Protein AF-A0A5N5QKG3-F1 (afdb_monomer)

pLDDT: mean 71.23, std 23.17, range [20.7, 98.44]

InterPro domains:
  IPR009163 Ap4A phosphorylase 1/2 [PTHR38420] (11-361)
  IPR019200 ATP adenylyltransferase, C-terminal [PF09830] (208-360)
  IPR036265 HIT-like superfamily [SSF54197] (41-170)
  IPR036514 SGNH hydrolase superfamily [G3DSA:3.40.50.1110] (401-654)
  IPR043171 Ap4A phosphorylase 1/2-like [G3DSA:3.30.428.70] (6-365)
  IPR045759 Ap4A phosphorylase 1/2, N-terminal domain [PF19327] (13-171)

Secondary structure (DSSP, 8-state):
-PPPPHHHHHHHHHHHHHHHHHTTSSEE---EEEEEEETTEEEEEEE-GGGGGSPPPPPP-TT---S--TTSSSPPTTTEEEEEE-TTT--EEEEEE-SEESSTT-EEEEE-GGG---BTTSPPPHHHHHHHHHHHHHHTTSSS-EEEEEEESGGGT---SB-EEEEEESS-TTS-TTS-GGGGS-HHHHHHHTS--S-TTSEEE-SSSB--EEEE----HHHHS-SSPPPHHHHHHHHHHHHHHHHHHHHHHHHHHHHHHHHHTTSS-SS-TT--PPPPEEEEE-SSEEEEEEBS-SB-SSPB--B-TTS-B-TT-TT---BPPB--HHHHHTEEEESSHHHHHHHHHH-HHHHHHTTB-BGGGTS---SEEEEE------TT---------TTSPPPP-SSTTS-----TTTSPPPBTTBTTSSSTT-S-TT-TT---HHHHHHHTS-SS--EEEE---TT--HHHHHHHIIIIITTTTTPPPTTSSTTHHHHT-EEEE---HHHHHTT--HHHHHHHHHHHHHHHHHHT--EEEEEPPP-GGGSHHHHHTTS---TT-TTS-S--TTHHHHHHHHHHHHHHHHHHHHHH-TTSEEEEE-HHHHHHHHHH-GGGGT-S-TT-BTSSSBSSSSPBPHHHHHHHHHHHHHHHHHT-PPPPPPPPP----PPPP-------------------------------------------S-PPPPPPPP-------

Foldseek 3Di:
DDADALLLLVVCQQVLLVVCVVVLQADEFEWDWDWDADPNFTFIETATQPCVPPDDDPQDDLVDDPDPAQQADPHDVSQWSGKHADPPPRWIWTKGADRYDHARRKIKIATYPVVHFDFLQDDQALRNLLSQLSNQQSQVPPPFRKKKKGWHDRFFLDPHGGHMIIMHTQDRPPDDPPDDPLSRAQRVVSVVVPDDDPDLQDWDADLAQFGKIKHWQPADPVSLHDSDDDDPVSSVRNSVSSVVQRVRQVVLLVQLVVLQVVLVVPDDDPDPPDDPPRWTWMWMGHSTMIMIFTWDHQWFPDWQFQADPVRHGPPDPPPDDTDTAGDHVSLVSSYHYHNHVSSSNSCVVVDSSVRVCRTGHGPLRRFALLLEEEEFAFDDDDDPPDPDPPDDDPVRADDDDFQLLQDLPDDLVPFAFQDLVRQASDDPPHDGRQDPRFHFLNSCCQPPLHSGRRRYPYNTDHQGALVRSVVCVPPPCCVGVLDDDPPDPDQVVQQSHEYEYEHDGNCLLQVHDLVVRLVSNLVSVVVSVVSPHAHYEYEADAPLCLFLQVVCLVDDDDDPPPRSDDDSDCSNVVSVVNRVSNVVSLVVSCVVCVSHHGHYHYNHVLLCVCLVCVVVVVFDCNHDDCGQAHVHRGDGHSSSSSSVSVVVSSVVSVPRDDDDDDDDDPDDDDDDDDDDDDDDDDDDDDDDDDDDDDDDDDDDDDDDDDDDDDDDDDPDPDDDDDDDDDDDDDDDD

Organism: NCBI:txid1582974

Structure (mmCIF, N/CA/C/O backbone):
data_AF-A0A5N5QKG3-F1
#
_entry.id   AF-A0A5N5QKG3-F1
#
loop_
_atom_site.group_PDB
_atom_site.id
_atom_site.type_symbol
_atom_site.label_atom_id
_atom_site.label_alt_id
_atom_site.label_comp_id
_atom_site.label_asym_id
_atom_site.label_entity_id
_atom_site.label_seq_id
_atom_site.pdbx_PDB_ins_code
_atom_site.Cartn_x
_atom_site.Cartn_y
_atom_site.Cartn_z
_atom_site.occupancy
_atom_site.B_iso_or_equiv
_atom_site.auth_seq_id
_atom_site.auth_comp_id
_atom_site.auth_asym_id
_atom_site.auth_atom_id
_atom_site.pdbx_PDB_model_num
ATOM 1 N N . MET A 1 1 ? -27.817 2.583 34.697 1.00 56.16 1 MET A N 1
ATOM 2 C CA . MET A 1 1 ? -27.830 1.104 34.834 1.00 56.16 1 MET A CA 1
ATOM 3 C C . MET A 1 1 ? -26.474 0.679 35.396 1.00 56.16 1 MET A C 1
ATOM 5 O O . MET A 1 1 ? -25.661 1.563 35.636 1.00 56.16 1 MET A O 1
ATOM 9 N N . SER A 1 2 ? -26.216 -0.602 35.663 1.00 85.94 2 SER A N 1
ATOM 10 C CA . SER A 1 2 ? -24.843 -1.064 35.924 1.00 85.94 2 SER A CA 1
ATOM 11 C C . SER A 1 2 ? -24.091 -1.203 34.601 1.00 85.94 2 SER A C 1
ATOM 13 O O . SER A 1 2 ? -24.611 -1.851 33.692 1.00 85.94 2 SER A O 1
ATOM 15 N N . PHE A 1 3 ? -22.891 -0.632 34.504 1.00 93.38 3 PHE A N 1
ATOM 16 C CA . PHE A 1 3 ? -22.007 -0.849 33.357 1.00 93.38 3 PHE A CA 1
ATOM 17 C C . PHE A 1 3 ? -21.539 -2.308 33.309 1.00 93.38 3 PHE A C 1
ATOM 19 O O . PHE A 1 3 ? -21.276 -2.915 34.351 1.00 93.38 3 PHE A O 1
ATOM 26 N N . LEU A 1 4 ? -21.452 -2.859 32.102 1.00 95.12 4 LEU A N 1
ATOM 27 C CA . LEU A 1 4 ? -20.914 -4.186 31.830 1.00 95.12 4 LEU A CA 1
ATOM 28 C C . LEU A 1 4 ? -19.385 -4.159 31.816 1.00 95.12 4 LEU A C 1
ATOM 30 O O . LEU A 1 4 ? -18.756 -3.170 31.440 1.00 95.12 4 LEU A O 1
ATOM 34 N N . LYS A 1 5 ? -18.783 -5.299 32.141 1.00 93.38 5 LYS A N 1
ATOM 35 C CA . LYS A 1 5 ? -17.368 -5.582 31.883 1.00 93.38 5 LYS A CA 1
ATOM 36 C C . LYS A 1 5 ? -17.197 -6.112 30.463 1.00 93.38 5 LYS A C 1
ATOM 38 O O . LYS A 1 5 ? -18.077 -6.786 29.928 1.00 93.38 5 LYS A O 1
ATOM 43 N N . HIS A 1 6 ? -16.024 -5.913 29.865 1.00 94.25 6 HIS A N 1
ATOM 44 C CA . HIS A 1 6 ? -15.748 -6.324 28.478 1.00 94.25 6 HIS A CA 1
ATOM 45 C C . HIS A 1 6 ? -16.022 -7.815 28.223 1.00 94.25 6 HIS A C 1
ATOM 47 O O . HIS A 1 6 ? -16.565 -8.165 27.182 1.00 94.25 6 HIS A O 1
ATOM 53 N N . PHE A 1 7 ? -15.745 -8.709 29.181 1.00 91.88 7 PHE A N 1
ATOM 54 C CA . PHE A 1 7 ? -16.050 -10.140 29.024 1.00 91.88 7 PHE A CA 1
ATOM 55 C C . PHE A 1 7 ? -17.559 -10.463 29.075 1.00 91.88 7 PHE A C 1
ATOM 57 O O . PHE A 1 7 ? -17.985 -11.467 28.503 1.00 91.88 7 PHE A O 1
ATOM 64 N N . GLU A 1 8 ? -18.379 -9.632 29.724 1.00 94.12 8 GLU A N 1
ATOM 65 C CA . GLU A 1 8 ? -19.842 -9.785 29.792 1.00 94.12 8 GLU A CA 1
ATOM 66 C C . GLU A 1 8 ? -20.479 -9.350 28.465 1.00 94.12 8 GLU A C 1
ATOM 68 O O . GLU A 1 8 ? -21.409 -9.993 27.975 1.00 94.12 8 GLU A O 1
ATOM 73 N N . VAL A 1 9 ? -19.900 -8.332 27.816 1.00 94.94 9 VAL A N 1
ATOM 74 C CA . VAL A 1 9 ? -20.198 -7.994 26.417 1.00 94.94 9 VAL A CA 1
ATOM 75 C C . VAL A 1 9 ? -19.886 -9.194 25.520 1.00 94.94 9 VAL A C 1
ATOM 77 O O . VAL A 1 9 ? -20.801 -9.733 24.902 1.00 94.94 9 VAL A O 1
ATOM 80 N N . ILE A 1 10 ? -18.638 -9.682 25.508 1.00 93.75 10 ILE A N 1
ATOM 81 C CA . ILE A 1 10 ? -18.230 -10.784 24.618 1.00 93.75 10 ILE A CA 1
ATOM 82 C C . ILE A 1 10 ? -19.063 -12.056 24.836 1.00 93.75 10 ILE A C 1
ATOM 84 O O . ILE A 1 10 ? -19.535 -12.656 23.872 1.00 93.75 10 ILE A O 1
ATOM 88 N N . SER A 1 11 ? -19.289 -12.464 26.086 1.00 92.19 11 SER A N 1
ATOM 89 C CA . SER A 1 11 ? -20.036 -13.698 26.383 1.00 92.19 11 SER A CA 1
ATOM 90 C C . SER A 1 11 ? -21.538 -13.611 26.072 1.00 92.19 11 SER A C 1
ATOM 92 O O . SER A 1 11 ? -22.172 -14.648 25.877 1.00 92.19 11 SER A O 1
ATOM 94 N N . SER A 1 12 ? -22.111 -12.406 25.959 1.00 92.81 12 SER A N 1
ATOM 95 C CA . SER A 1 12 ? -23.523 -12.210 25.597 1.00 92.81 12 SER A CA 1
ATOM 96 C C . SER A 1 12 ? -23.782 -11.980 24.100 1.00 92.81 12 SER A C 1
ATOM 98 O O . SER A 1 12 ? -24.945 -12.034 23.694 1.00 92.81 12 SER A O 1
ATOM 100 N N . LEU A 1 13 ? -22.741 -11.802 23.269 1.00 92.56 13 LEU A N 1
ATOM 101 C CA . LEU A 1 13 ? -22.861 -11.497 21.832 1.00 92.56 13 LEU A CA 1
ATOM 102 C C . LEU A 1 13 ? -23.732 -12.493 21.055 1.00 92.56 13 LEU A C 1
ATOM 104 O O . LEU A 1 13 ? -24.765 -12.100 20.515 1.00 92.56 13 LEU A O 1
ATOM 108 N N . LEU A 1 14 ? -23.342 -13.772 20.994 1.00 91.19 14 LEU A N 1
ATOM 109 C CA . LEU A 1 14 ? -24.074 -14.779 20.213 1.00 91.19 14 LEU A CA 1
ATOM 110 C C . LEU A 1 14 ? -25.490 -15.058 20.760 1.00 91.19 14 LEU A C 1
ATOM 112 O O . LEU A 1 14 ? -26.429 -15.045 19.961 1.00 91.19 14 LEU A O 1
ATOM 116 N N . PRO A 1 15 ? -25.711 -15.221 22.084 1.00 93.31 15 PRO A N 1
ATOM 117 C CA . PRO A 1 15 ? -27.063 -15.357 22.629 1.00 93.31 15 PRO A CA 1
ATOM 118 C C . PRO A 1 15 ? -27.975 -14.162 22.313 1.00 93.31 15 PRO A C 1
ATOM 120 O O . PRO A 1 15 ? -29.141 -14.358 21.966 1.00 93.31 15 PRO A O 1
ATOM 123 N N . LYS A 1 16 ? -27.463 -12.922 22.388 1.00 95.00 16 LYS A N 1
ATOM 124 C CA . LYS A 1 16 ? -28.238 -11.730 22.004 1.00 95.00 16 LYS A CA 1
ATOM 125 C C . LYS A 1 16 ? -28.456 -11.641 20.496 1.00 95.00 16 LYS A C 1
ATOM 127 O O . LYS A 1 16 ? -29.544 -11.251 20.088 1.00 95.00 16 LYS A O 1
ATOM 132 N N . PHE A 1 17 ? -27.482 -12.038 19.679 1.00 94.56 17 PHE A N 1
ATOM 133 C CA . PHE A 1 17 ? -27.609 -12.077 18.222 1.00 94.56 17 PHE A CA 1
ATOM 134 C C . PHE A 1 17 ? -28.737 -13.016 17.777 1.00 94.56 17 PHE A C 1
ATOM 136 O O . PHE A 1 17 ? -29.631 -12.583 17.050 1.00 94.56 17 PHE A O 1
ATOM 143 N N . GLU A 1 18 ? -28.767 -14.258 18.268 1.00 94.25 18 GLU A N 1
ATOM 144 C CA . GLU A 1 18 ? -29.847 -15.199 17.940 1.00 94.25 18 GLU A CA 1
ATOM 145 C C . GLU A 1 18 ? -31.204 -14.738 18.502 1.00 94.25 18 GLU A C 1
ATOM 147 O O . GLU A 1 18 ? -32.229 -14.839 17.819 1.00 94.25 18 GLU A O 1
ATOM 152 N N . LYS A 1 19 ? -31.234 -14.123 19.695 1.00 95.62 19 LYS A N 1
ATOM 153 C CA . LYS A 1 19 ? -32.456 -13.488 20.217 1.00 95.62 19 LYS A CA 1
ATOM 154 C C . LYS A 1 19 ? -32.962 -12.370 19.291 1.00 95.62 19 LYS A C 1
ATOM 156 O O . LYS A 1 19 ? -34.122 -12.388 18.899 1.00 95.62 19 LYS A O 1
ATOM 161 N N . ALA A 1 20 ? -32.107 -11.430 18.896 1.00 94.31 20 ALA A N 1
ATOM 162 C CA . ALA A 1 20 ? -32.484 -10.306 18.037 1.00 94.31 20 ALA A CA 1
ATOM 163 C C . ALA A 1 20 ? -32.897 -10.741 16.620 1.00 94.31 20 ALA A C 1
ATOM 165 O O . ALA A 1 20 ? -33.782 -10.141 16.011 1.00 94.31 20 ALA A O 1
ATOM 166 N N . LYS A 1 21 ? -32.268 -11.800 16.100 1.00 92.88 21 LYS A N 1
ATOM 167 C CA . LYS A 1 21 ? -32.610 -12.454 14.831 1.00 92.88 21 LYS A CA 1
ATOM 168 C C . LYS A 1 21 ? -33.985 -13.128 14.908 1.00 92.88 21 LYS A C 1
ATOM 170 O O . LYS A 1 21 ? -34.814 -12.922 14.027 1.00 92.88 21 LYS A O 1
ATOM 175 N N . SER A 1 22 ? -34.262 -13.870 15.984 1.00 93.44 22 SER A N 1
ATOM 176 C CA . SER A 1 22 ? -35.562 -14.529 16.212 1.00 93.44 22 SER A CA 1
ATOM 177 C C . SER A 1 22 ? -36.714 -13.561 16.508 1.00 93.44 22 SER A C 1
ATOM 179 O O . SER A 1 22 ? -37.845 -13.849 16.122 1.00 93.44 22 SER A O 1
ATOM 181 N N . SER A 1 23 ? -36.454 -12.400 17.120 1.00 93.12 23 SER A N 1
ATOM 182 C CA . SER A 1 23 ? -37.468 -11.350 17.317 1.00 93.12 23 SER A CA 1
ATOM 183 C C . SER A 1 23 ? -37.676 -10.441 16.097 1.00 93.12 23 SER A C 1
ATOM 185 O O . SER A 1 23 ? -38.554 -9.579 16.117 1.00 93.12 23 SER A O 1
ATOM 187 N N . GLY A 1 24 ? -36.884 -10.609 15.031 1.00 89.81 24 GLY A N 1
ATOM 188 C CA . GLY A 1 24 ? -36.923 -9.756 13.838 1.00 89.81 24 GLY A CA 1
ATOM 189 C C . GLY A 1 24 ? -36.355 -8.345 14.048 1.00 89.81 24 GLY A C 1
ATOM 190 O O . GLY A 1 24 ? -36.465 -7.499 13.161 1.00 89.81 24 GLY A O 1
ATOM 191 N N . ALA A 1 25 ? -35.733 -8.074 15.201 1.00 89.50 25 ALA A N 1
ATOM 192 C CA . ALA A 1 25 ? -35.026 -6.822 15.463 1.00 89.50 25 ALA A CA 1
ATOM 193 C C . ALA A 1 25 ? -33.734 -6.700 14.630 1.00 89.50 25 ALA A C 1
ATOM 195 O O . ALA A 1 25 ? -33.358 -5.589 14.242 1.00 89.50 25 ALA A O 1
ATOM 196 N N . LEU A 1 26 ? -33.085 -7.836 14.345 1.00 91.75 26 LEU A N 1
ATOM 197 C CA . LEU A 1 26 ? -31.875 -7.974 13.536 1.00 91.75 26 LEU A CA 1
ATOM 198 C C . LEU A 1 26 ? -32.167 -8.748 12.244 1.00 91.75 26 LEU A C 1
ATOM 200 O O . LEU A 1 26 ? -32.752 -9.828 12.267 1.00 91.75 26 LEU A O 1
ATOM 204 N N . PHE A 1 27 ? -31.682 -8.225 11.120 1.00 89.44 27 PHE A N 1
ATOM 205 C CA . PHE A 1 27 ? -31.712 -8.885 9.819 1.00 89.44 27 PHE A CA 1
ATOM 206 C C . PHE A 1 27 ? -30.345 -9.506 9.532 1.00 89.44 27 PHE A C 1
ATOM 208 O O . PHE A 1 27 ? -29.362 -8.789 9.329 1.00 89.44 27 PHE A O 1
ATOM 215 N N . PHE A 1 28 ? -30.293 -10.838 9.523 1.00 89.19 28 PHE A N 1
ATOM 216 C CA . PHE A 1 28 ? -29.116 -11.598 9.112 1.00 89.19 28 PHE A CA 1
ATOM 217 C C . PHE A 1 28 ? -29.215 -11.973 7.631 1.00 89.19 28 PHE A C 1
ATOM 219 O O . PHE A 1 28 ? -30.257 -12.446 7.174 1.00 89.19 28 PHE A O 1
ATOM 226 N N . PHE A 1 29 ? -28.125 -11.780 6.894 1.00 86.88 29 PHE A N 1
ATOM 227 C CA . PHE A 1 29 ? -28.023 -12.089 5.473 1.00 86.88 29 PHE A CA 1
ATOM 228 C C . PHE A 1 29 ? -26.922 -13.137 5.250 1.00 86.88 29 PHE A C 1
ATOM 230 O O . PHE A 1 29 ? -25.748 -12.762 5.196 1.00 86.88 29 PHE A O 1
ATOM 237 N N . PRO A 1 30 ? -27.277 -14.431 5.109 1.00 83.69 30 PRO A N 1
ATOM 238 C CA . PRO A 1 30 ? -26.317 -15.480 4.786 1.00 83.69 30 PRO A CA 1
ATOM 239 C C . PRO A 1 30 ? -25.530 -15.144 3.516 1.00 83.69 30 PRO A C 1
ATOM 241 O O . PRO A 1 30 ? -26.080 -14.582 2.564 1.00 83.69 30 PRO A O 1
ATOM 244 N N . SER A 1 31 ? -24.248 -15.502 3.500 1.00 86.56 31 SER A N 1
ATOM 245 C CA . SER A 1 31 ? -23.353 -15.262 2.368 1.00 86.56 31 SER A CA 1
ATOM 246 C C . SER A 1 31 ? -22.515 -16.499 2.066 1.00 86.56 31 SER A C 1
ATOM 248 O O . SER A 1 31 ? -22.215 -17.282 2.963 1.00 86.56 31 SER A O 1
ATOM 250 N N . THR A 1 32 ? -22.149 -16.689 0.800 1.00 86.56 32 THR A N 1
ATOM 251 C CA . THR A 1 32 ? -21.240 -17.762 0.380 1.00 86.56 32 THR A CA 1
ATOM 252 C C . THR A 1 32 ? -19.842 -17.190 0.199 1.00 86.56 32 THR A C 1
ATOM 254 O O . THR A 1 32 ? -19.658 -16.267 -0.594 1.00 86.56 32 THR A O 1
ATOM 257 N N . ARG A 1 33 ? -18.860 -17.722 0.928 1.00 85.38 33 ARG A N 1
ATOM 258 C CA . ARG A 1 33 ? -17.465 -17.267 0.871 1.00 85.38 33 ARG A CA 1
ATOM 259 C C . ARG A 1 33 ? -16.699 -17.924 -0.272 1.00 85.38 33 ARG A C 1
ATOM 261 O O . ARG A 1 33 ? -16.956 -19.069 -0.639 1.00 85.38 33 ARG A O 1
ATOM 268 N N . SER A 1 34 ? -15.724 -17.208 -0.818 1.00 87.19 34 SER A N 1
ATOM 269 C CA . SER A 1 34 ? -14.797 -17.722 -1.824 1.00 87.19 34 SER A CA 1
ATOM 270 C C . SER A 1 34 ? -13.437 -17.045 -1.679 1.00 87.19 34 SER A C 1
ATOM 272 O O . SER A 1 34 ? -13.370 -15.837 -1.480 1.00 87.19 34 SER A O 1
ATOM 274 N N . ARG A 1 35 ? -12.356 -17.826 -1.756 1.00 85.88 35 ARG A N 1
ATOM 275 C CA . ARG A 1 35 ? -10.994 -17.364 -1.452 1.00 85.88 35 ARG A CA 1
ATOM 276 C C . ARG A 1 35 ? -10.183 -17.112 -2.732 1.00 85.88 35 ARG A C 1
ATOM 278 O O . ARG A 1 35 ? -10.312 -17.875 -3.689 1.00 85.88 35 ARG A O 1
ATOM 285 N N . VAL A 1 36 ? -9.345 -16.072 -2.750 1.00 84.88 36 VAL A N 1
ATOM 286 C CA . VAL A 1 36 ? -8.372 -15.785 -3.826 1.00 84.88 36 VAL A CA 1
ATOM 287 C C . VAL A 1 36 ? -7.029 -15.371 -3.236 1.00 84.88 36 VAL A C 1
ATOM 289 O O . VAL A 1 36 ? -6.964 -14.509 -2.365 1.00 84.88 36 VAL A O 1
ATOM 292 N N . ILE A 1 37 ? -5.944 -15.960 -3.745 1.00 83.31 37 ILE A N 1
ATOM 293 C CA . ILE A 1 37 ? -4.583 -15.642 -3.305 1.00 83.31 37 ILE A CA 1
ATOM 294 C C . ILE A 1 37 ? -3.944 -14.637 -4.267 1.00 83.31 37 ILE A C 1
ATOM 296 O O . ILE A 1 37 ? -3.659 -14.961 -5.419 1.00 83.31 37 ILE A O 1
ATOM 300 N N . GLU A 1 38 ? -3.645 -13.438 -3.771 1.00 70.62 38 GLU A N 1
ATOM 301 C CA . GLU A 1 38 ? -2.923 -12.388 -4.499 1.00 70.62 38 GLU A CA 1
ATOM 302 C C . GLU A 1 38 ? -1.778 -11.849 -3.638 1.00 70.62 38 GLU A C 1
ATOM 304 O O . GLU A 1 38 ? -1.971 -11.501 -2.477 1.00 70.62 38 GLU A O 1
ATOM 309 N N . ARG A 1 39 ? -0.561 -11.776 -4.197 1.00 68.06 39 ARG A N 1
ATOM 310 C CA . ARG A 1 39 ? 0.660 -11.305 -3.497 1.00 68.06 39 ARG A CA 1
ATOM 311 C C . ARG A 1 39 ? 0.956 -11.998 -2.149 1.00 68.06 39 ARG A C 1
ATOM 313 O O . ARG A 1 39 ? 1.691 -11.452 -1.333 1.00 68.06 39 ARG A O 1
ATOM 320 N N . GLY A 1 40 ? 0.426 -13.204 -1.936 1.00 74.00 40 GLY A N 1
ATOM 321 C CA . GLY A 1 40 ? 0.553 -13.953 -0.680 1.00 74.00 40 GLY A CA 1
ATOM 322 C C . GLY A 1 40 ? -0.525 -13.648 0.369 1.00 74.00 40 GLY A C 1
ATOM 323 O O . GLY A 1 40 ? -0.464 -14.210 1.455 1.00 74.00 40 GLY A O 1
ATOM 324 N N . ILE A 1 41 ? -1.514 -12.803 0.060 1.00 80.88 41 ILE A N 1
ATOM 325 C CA . ILE A 1 41 ? -2.702 -12.574 0.894 1.00 80.88 41 ILE A CA 1
ATOM 326 C C . ILE A 1 41 ? -3.828 -13.487 0.398 1.00 80.88 41 ILE A C 1
ATOM 328 O O . ILE A 1 41 ? -4.109 -13.522 -0.799 1.00 80.88 41 ILE A O 1
ATOM 332 N N . ASN A 1 42 ? -4.479 -14.202 1.316 1.00 87.56 42 ASN A N 1
ATOM 333 C CA . ASN A 1 42 ? -5.605 -15.097 1.039 1.00 87.56 42 ASN A CA 1
ATOM 334 C C . ASN A 1 42 ? -6.944 -14.359 1.228 1.00 87.56 42 ASN A C 1
ATOM 336 O O . ASN A 1 42 ? -7.587 -14.477 2.269 1.00 87.56 42 ASN A O 1
ATOM 340 N N . PHE A 1 43 ? -7.322 -13.534 0.251 1.00 90.75 43 PHE A N 1
ATOM 341 C CA . PHE A 1 43 ? -8.512 -12.684 0.307 1.00 90.75 43 PHE A CA 1
ATOM 342 C C . PHE A 1 43 ? -9.805 -13.503 0.396 1.00 90.75 43 PHE A C 1
ATOM 344 O O . PHE A 1 43 ? -10.011 -14.426 -0.392 1.00 90.75 43 PHE A O 1
ATOM 351 N N . ASP A 1 44 ? -10.695 -13.119 1.311 1.00 91.12 44 ASP A N 1
ATOM 352 C CA . ASP A 1 44 ? -12.044 -13.672 1.454 1.00 91.12 44 ASP A CA 1
ATOM 353 C C . ASP A 1 44 ? -13.053 -12.780 0.718 1.00 91.12 44 ASP A C 1
ATOM 355 O O . ASP A 1 44 ? -13.118 -11.573 0.953 1.00 91.12 44 ASP A O 1
ATOM 359 N N . ILE A 1 45 ? -13.832 -13.361 -0.192 1.00 91.88 45 ILE A N 1
ATOM 360 C CA . ILE A 1 45 ? -14.863 -12.680 -0.980 1.00 91.88 45 ILE A CA 1
ATOM 361 C C . ILE A 1 45 ? -16.205 -13.343 -0.670 1.00 91.88 45 ILE A C 1
ATOM 363 O O . ILE A 1 45 ? -16.505 -14.435 -1.165 1.00 91.88 45 ILE A O 1
ATOM 367 N N . ALA A 1 46 ? -17.017 -12.661 0.134 1.00 91.00 46 ALA A N 1
ATOM 368 C CA . ALA A 1 46 ? -18.364 -13.077 0.493 1.00 91.00 46 ALA A CA 1
ATOM 369 C C . ALA A 1 46 ? -19.381 -12.605 -0.560 1.00 91.00 46 ALA A C 1
ATOM 371 O O . ALA A 1 46 ? -19.542 -11.404 -0.783 1.00 91.00 46 ALA A O 1
ATOM 372 N N . THR A 1 47 ? -20.115 -13.532 -1.178 1.00 89.75 47 THR A N 1
ATOM 373 C CA . THR A 1 47 ? -21.260 -13.228 -2.050 1.00 89.75 47 THR A CA 1
ATOM 374 C C . THR A 1 47 ? -22.542 -13.158 -1.211 1.00 89.75 47 THR A C 1
ATOM 376 O O . THR A 1 47 ? -22.958 -14.158 -0.629 1.00 89.75 47 THR A O 1
ATOM 379 N N . CYS A 1 48 ? -23.208 -11.999 -1.164 1.00 87.94 48 CYS A N 1
ATOM 380 C CA . CYS A 1 48 ? -24.434 -11.771 -0.384 1.00 87.94 48 CYS A CA 1
ATOM 381 C C . CYS A 1 48 ? -25.544 -11.100 -1.229 1.00 87.94 48 CYS A C 1
ATOM 383 O O . CYS A 1 48 ? -25.742 -9.885 -1.147 1.00 87.94 48 CYS A O 1
ATOM 385 N N . PRO A 1 49 ? -26.318 -11.857 -2.037 1.00 83.12 49 PRO A N 1
ATOM 386 C CA . PRO A 1 49 ? -27.330 -11.283 -2.934 1.00 83.12 49 PRO A CA 1
ATOM 387 C C . PRO A 1 49 ? -28.459 -10.539 -2.212 1.00 83.12 49 PRO A C 1
ATOM 389 O O . PRO A 1 49 ? -29.011 -9.563 -2.717 1.00 83.12 49 PRO A O 1
ATOM 392 N N . ALA A 1 50 ? -28.797 -10.969 -0.994 1.00 78.38 50 ALA A N 1
ATOM 393 C CA . ALA A 1 50 ? -29.883 -10.378 -0.221 1.00 78.38 50 ALA A CA 1
ATOM 394 C C . ALA A 1 50 ? -29.625 -8.910 0.178 1.00 78.38 50 ALA A C 1
ATOM 396 O O . ALA A 1 50 ? -30.587 -8.172 0.402 1.00 78.38 50 ALA A O 1
ATOM 397 N N . ILE A 1 51 ? -28.363 -8.455 0.199 1.00 75.44 51 ILE A N 1
ATOM 398 C CA . ILE A 1 51 ? -28.024 -7.073 0.566 1.00 75.44 51 ILE A CA 1
ATOM 399 C C . ILE A 1 51 ? -28.468 -6.042 -0.483 1.00 75.44 51 ILE A C 1
ATOM 401 O O . ILE A 1 51 ? -28.646 -4.875 -0.141 1.00 75.44 51 ILE A O 1
ATOM 405 N N . GLN A 1 52 ? -28.744 -6.459 -1.726 1.00 69.69 52 GLN A N 1
ATOM 406 C CA . GLN A 1 52 ? -29.330 -5.590 -2.760 1.00 69.69 52 GLN A CA 1
ATOM 407 C C . GLN A 1 52 ? -30.713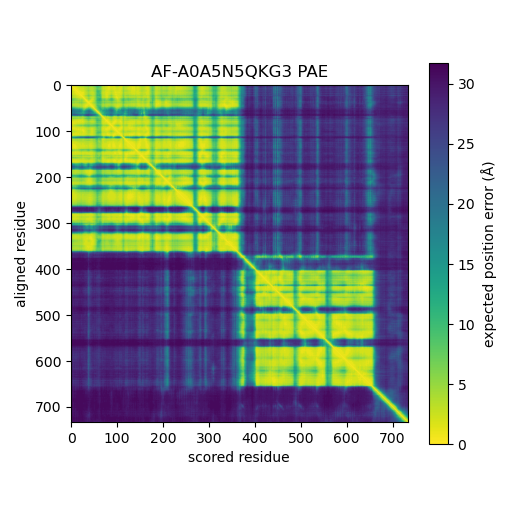 -5.039 -2.365 1.00 69.69 52 GLN A C 1
ATOM 409 O O . GLN A 1 52 ? -31.144 -4.017 -2.890 1.00 69.69 52 GLN A O 1
ATOM 414 N N . LYS A 1 53 ? -31.407 -5.690 -1.419 1.00 63.88 53 LYS A N 1
ATOM 415 C CA . LYS A 1 53 ? -32.703 -5.243 -0.881 1.00 63.88 53 LYS A CA 1
ATOM 416 C C . LYS A 1 53 ? -32.571 -4.190 0.229 1.00 63.88 53 LYS A C 1
ATOM 418 O O . LYS A 1 53 ? -33.586 -3.706 0.730 1.00 63.88 53 LYS A O 1
ATOM 423 N N . LYS A 1 54 ? -31.349 -3.843 0.650 1.00 63.88 54 LYS A N 1
ATOM 424 C CA . LYS A 1 54 ? -31.098 -2.782 1.635 1.00 63.88 54 LYS A CA 1
ATOM 425 C C . LYS A 1 54 ? -31.363 -1.410 0.991 1.00 63.88 54 LYS A C 1
ATOM 427 O O . LYS A 1 54 ? -30.938 -1.200 -0.144 1.00 63.88 54 LYS A O 1
ATOM 432 N N . PRO A 1 55 ? -32.002 -0.451 1.689 1.00 58.78 55 PRO A N 1
ATOM 433 C CA . PRO A 1 55 ? -32.142 0.908 1.177 1.00 58.78 55 PRO A CA 1
ATOM 434 C C . PRO A 1 55 ? -30.773 1.519 0.866 1.00 58.78 55 PRO A C 1
ATOM 436 O O . PRO A 1 55 ? -29.912 1.586 1.747 1.00 58.78 55 PRO A O 1
ATOM 439 N N . ILE A 1 56 ? -30.584 1.982 -0.371 1.00 57.44 56 ILE A N 1
ATOM 440 C CA . ILE A 1 56 ? -29.408 2.767 -0.749 1.00 57.44 56 ILE A CA 1
ATOM 441 C C . ILE A 1 56 ? -29.535 4.124 -0.055 1.00 57.44 56 ILE A C 1
ATOM 443 O O . ILE A 1 56 ? -30.513 4.846 -0.253 1.00 57.44 56 ILE A O 1
ATOM 447 N N . LEU A 1 57 ? -28.562 4.448 0.791 1.00 54.62 57 LEU A N 1
ATOM 448 C CA . LEU A 1 57 ? -28.442 5.758 1.417 1.00 54.62 57 LEU A CA 1
ATOM 449 C C . LEU A 1 57 ? -27.352 6.552 0.684 1.00 54.62 57 LEU A C 1
ATOM 451 O O . LEU A 1 57 ? -26.346 5.949 0.307 1.00 54.62 57 LEU A O 1
ATOM 455 N N . PRO A 1 58 ? -27.525 7.870 0.474 1.00 48.91 58 PRO A N 1
ATOM 456 C CA . PRO A 1 58 ? -26.419 8.720 0.047 1.00 48.91 58 PRO A CA 1
ATOM 457 C C . PRO A 1 58 ? -25.317 8.729 1.118 1.00 48.91 58 PRO A C 1
ATOM 459 O O . PRO A 1 58 ? -25.572 8.385 2.277 1.00 48.91 58 PRO A O 1
ATOM 462 N N . ALA A 1 59 ? -24.108 9.147 0.731 1.00 54.66 59 ALA A N 1
ATOM 463 C CA . ALA A 1 59 ? -23.024 9.385 1.681 1.00 54.66 59 ALA A CA 1
ATOM 464 C C . ALA A 1 59 ? -23.509 10.326 2.807 1.00 54.66 59 ALA A C 1
ATOM 466 O O . ALA A 1 59 ? -24.234 11.285 2.520 1.00 54.66 59 ALA A O 1
ATOM 467 N N . PRO A 1 60 ? -23.185 10.042 4.081 1.00 57.47 60 PRO A N 1
ATOM 468 C CA . PRO A 1 60 ? -23.728 10.801 5.200 1.00 57.47 60 PRO A CA 1
ATOM 469 C C . PRO A 1 60 ? -23.192 12.240 5.218 1.00 57.47 60 PRO A C 1
ATOM 471 O O . PRO A 1 60 ? -21.986 12.459 5.145 1.00 57.47 60 PRO A O 1
ATOM 474 N N . ASP A 1 61 ? -24.085 13.221 5.374 1.00 59.56 61 ASP A N 1
ATOM 475 C CA . ASP A 1 61 ? -23.698 14.600 5.685 1.00 59.56 61 ASP A CA 1
ATOM 476 C C . ASP A 1 61 ? -23.200 14.649 7.139 1.00 59.56 61 ASP A C 1
ATOM 478 O O . ASP A 1 61 ? -23.980 14.566 8.084 1.00 59.56 61 ASP A O 1
ATOM 482 N N . PHE A 1 62 ? -21.887 14.767 7.342 1.00 60.47 62 PHE A N 1
ATOM 483 C CA . PHE A 1 62 ? -21.293 14.813 8.685 1.00 60.47 62 PHE A CA 1
ATOM 484 C C . PHE A 1 62 ? -21.625 16.103 9.462 1.00 60.47 62 PHE A C 1
ATOM 486 O O . PHE A 1 62 ? -21.274 16.200 10.638 1.00 60.47 62 PHE A O 1
ATOM 493 N N . ALA A 1 63 ? -22.301 17.076 8.839 1.00 55.72 63 ALA A N 1
ATOM 494 C CA . ALA A 1 63 ? -22.815 18.281 9.485 1.00 55.72 63 ALA A CA 1
ATOM 495 C C . ALA A 1 63 ? -24.321 18.214 9.818 1.00 55.72 63 ALA A C 1
ATOM 497 O O . ALA A 1 63 ? -24.824 19.140 10.462 1.00 55.72 63 ALA A O 1
ATOM 498 N N . LYS A 1 64 ? -25.056 17.162 9.410 1.00 54.44 64 LYS A N 1
ATOM 499 C CA . LYS A 1 64 ? -26.511 17.049 9.628 1.00 54.44 64 LYS A CA 1
ATOM 500 C C . LYS A 1 64 ? -26.996 15.643 9.964 1.00 54.44 64 LYS A C 1
ATOM 502 O O . LYS A 1 64 ? -26.563 14.638 9.413 1.00 54.44 64 LYS A O 1
ATOM 507 N N . VAL A 1 65 ? -28.013 15.595 10.817 1.00 53.31 65 VAL A N 1
ATOM 508 C CA . VAL A 1 65 ? -28.710 14.370 11.221 1.00 53.31 65 VAL A CA 1
ATOM 509 C C . VAL A 1 65 ? -30.152 14.440 10.702 1.00 53.31 65 VAL A C 1
ATOM 511 O O . VAL A 1 65 ? -31.094 14.697 11.442 1.00 53.31 65 VAL A O 1
ATOM 514 N N . ASP A 1 66 ? -30.324 14.235 9.390 1.00 51.00 66 ASP A N 1
ATOM 515 C CA . ASP A 1 66 ? -31.627 14.326 8.691 1.00 51.00 66 ASP A CA 1
ATOM 516 C C . ASP A 1 66 ? -32.576 13.133 8.973 1.00 51.00 66 ASP A C 1
ATOM 518 O O . ASP A 1 66 ? -33.677 13.041 8.425 1.00 51.00 66 ASP A O 1
ATOM 522 N N . LYS A 1 67 ? -32.153 12.175 9.806 1.00 62.88 67 LYS A N 1
ATOM 523 C CA . LYS A 1 67 ? -32.906 10.975 10.209 1.00 62.88 67 LYS A CA 1
ATOM 524 C C . LYS A 1 67 ? -32.725 10.731 11.708 1.00 62.88 67 LYS A C 1
ATOM 526 O O . LYS A 1 67 ? -31.707 11.160 12.238 1.00 62.88 67 LYS A O 1
ATOM 531 N N . PRO A 1 68 ? -33.639 10.009 12.388 1.00 72.31 68 PRO A N 1
ATOM 532 C CA . PRO A 1 68 ? -33.413 9.597 13.769 1.00 72.31 68 PRO A CA 1
ATOM 533 C C . PRO A 1 68 ? -32.090 8.834 13.865 1.00 72.31 68 PRO A C 1
ATOM 535 O O . PRO A 1 68 ? -31.919 7.812 13.196 1.00 72.31 68 PRO A O 1
ATOM 538 N N . ASP A 1 69 ? -31.161 9.364 14.653 1.00 81.38 69 ASP A N 1
ATOM 539 C CA . ASP A 1 69 ? -29.837 8.785 14.841 1.00 81.38 69 ASP A CA 1
ATOM 540 C C . ASP A 1 69 ? -29.971 7.402 15.506 1.00 81.38 69 ASP A C 1
ATOM 542 O O . ASP A 1 69 ? -30.480 7.325 16.629 1.00 81.38 69 ASP A O 1
ATOM 546 N N . PRO A 1 70 ? -29.550 6.300 14.854 1.00 84.38 70 PRO A N 1
ATOM 547 C CA . PRO A 1 70 ? -29.680 4.959 15.423 1.00 84.38 70 PRO A CA 1
ATOM 548 C C . PRO A 1 70 ? -28.804 4.739 16.667 1.00 84.38 70 PRO A C 1
ATOM 550 O O . PRO A 1 70 ? -28.995 3.742 17.363 1.00 84.38 70 PRO A O 1
ATOM 553 N N . PHE A 1 71 ? -27.870 5.653 16.946 1.00 87.25 71 PHE A N 1
ATOM 554 C CA . PHE A 1 71 ? -26.993 5.661 18.115 1.00 87.25 71 PHE A CA 1
ATOM 555 C C . PHE A 1 71 ? -27.487 6.600 19.232 1.00 87.25 71 PHE A C 1
ATOM 557 O O . PHE A 1 71 ? -26.847 6.722 20.279 1.00 87.25 71 PHE A O 1
ATOM 564 N N . MET A 1 72 ? -28.663 7.216 19.078 1.00 85.31 72 MET A N 1
ATOM 565 C CA . MET A 1 72 ? -29.328 7.951 20.157 1.00 85.31 72 MET A CA 1
ATOM 566 C C . MET A 1 72 ? -30.408 7.093 20.842 1.00 85.31 72 MET A C 1
ATOM 568 O O . MET A 1 72 ? -31.151 6.378 20.167 1.00 85.31 72 MET A O 1
ATOM 572 N N . PRO A 1 73 ? -30.532 7.153 22.182 1.00 82.75 73 PRO A N 1
ATOM 573 C CA . PRO A 1 73 ? -31.582 6.440 22.901 1.00 82.75 73 PRO A CA 1
ATOM 574 C C . PRO A 1 73 ? -32.973 7.057 22.631 1.00 82.75 73 PRO A C 1
ATOM 576 O O . PRO A 1 73 ? -33.069 8.261 22.382 1.00 82.75 73 PRO A O 1
ATOM 579 N N . PRO A 1 74 ? -34.071 6.281 22.747 1.00 87.94 74 PRO A N 1
ATOM 580 C CA . PRO A 1 74 ? -34.127 4.897 23.221 1.00 87.94 74 PRO A CA 1
ATOM 581 C C . PRO A 1 74 ? -33.699 3.867 22.163 1.00 87.94 74 PRO A C 1
ATOM 583 O O . PRO A 1 74 ? -34.221 3.836 21.050 1.00 87.94 74 PRO A O 1
ATOM 586 N N . TYR A 1 75 ? -32.788 2.970 22.546 1.00 90.31 75 TYR A N 1
ATOM 587 C CA . TYR A 1 75 ? -32.327 1.876 21.690 1.00 90.31 75 TYR A CA 1
ATOM 588 C C . TYR A 1 75 ? -33.391 0.785 21.516 1.00 90.31 75 TYR A C 1
ATOM 590 O O . TYR A 1 75 ? -34.222 0.553 22.396 1.00 90.31 75 TYR A O 1
ATOM 598 N N . VAL A 1 76 ? -33.316 0.047 20.405 1.00 90.94 76 VAL A N 1
ATOM 599 C CA . VAL A 1 76 ? -34.103 -1.182 20.212 1.00 90.94 76 VAL A CA 1
ATOM 600 C C . VAL A 1 76 ? -33.641 -2.225 21.246 1.00 90.94 76 VAL A C 1
ATOM 602 O O . VAL A 1 76 ? -32.477 -2.628 21.182 1.00 90.94 76 VAL A O 1
ATOM 605 N N . PRO A 1 77 ? -34.503 -2.703 22.170 1.00 92.56 77 PRO A N 1
ATOM 606 C CA . PRO A 1 77 ? -34.059 -3.483 23.332 1.00 92.56 77 PRO A CA 1
ATOM 607 C C . PRO A 1 77 ? -33.282 -4.764 23.010 1.00 92.56 77 PRO A C 1
ATOM 609 O O . PRO A 1 77 ? -32.371 -5.122 23.750 1.00 92.56 77 PRO A O 1
ATOM 612 N N . ASP A 1 78 ? -33.608 -5.439 21.905 1.00 93.69 78 ASP A N 1
ATOM 613 C CA . ASP A 1 78 ? -32.911 -6.662 21.485 1.00 93.69 78 ASP A CA 1
ATOM 614 C C . ASP A 1 78 ? -31.595 -6.399 20.739 1.00 93.69 78 ASP A C 1
ATOM 616 O O . ASP A 1 78 ? -30.735 -7.274 20.712 1.00 93.69 78 ASP A O 1
ATOM 620 N N . LEU A 1 79 ? -31.401 -5.203 20.168 1.00 94.62 79 LEU A N 1
ATOM 621 C CA . LEU A 1 79 ? -30.113 -4.809 19.582 1.00 94.62 79 LEU A CA 1
ATOM 622 C C . LEU A 1 79 ? -29.144 -4.266 20.641 1.00 94.62 79 LEU A C 1
ATOM 624 O O . LEU A 1 79 ? -27.938 -4.265 20.418 1.00 94.62 79 LEU A O 1
ATOM 628 N N . TYR A 1 80 ? -29.652 -3.810 21.785 1.00 95.75 80 TYR A N 1
ATOM 629 C CA . TYR A 1 80 ? -28.855 -3.223 22.855 1.00 95.75 80 TYR A CA 1
ATOM 630 C C . TYR A 1 80 ? -28.181 -4.297 23.729 1.00 95.75 80 TYR A C 1
ATOM 632 O O . TYR A 1 80 ? -28.826 -5.109 24.409 1.00 95.75 80 TYR A O 1
ATOM 640 N N . ILE A 1 81 ? -26.845 -4.314 23.724 1.00 96.00 81 ILE A N 1
ATOM 641 C CA . ILE A 1 81 ? -26.058 -5.238 24.545 1.00 96.00 81 ILE A CA 1
ATOM 642 C C . ILE A 1 81 ? -25.904 -4.690 25.963 1.00 96.00 81 ILE A C 1
ATOM 644 O O . ILE A 1 81 ? -26.180 -5.422 26.916 1.00 96.00 81 ILE A O 1
ATOM 648 N N . GLY A 1 82 ? -25.546 -3.419 26.099 1.00 95.06 82 GLY A N 1
ATOM 649 C CA . GLY A 1 82 ? -25.340 -2.747 27.377 1.00 95.06 82 GLY A CA 1
ATOM 650 C C . GLY A 1 82 ? -24.364 -1.585 27.238 1.00 95.06 82 GLY A C 1
ATOM 651 O O . GLY A 1 82 ? -23.774 -1.397 26.172 1.00 95.06 82 GLY A O 1
ATOM 652 N N . ASP A 1 83 ? -24.170 -0.860 28.333 1.00 95.56 83 ASP A N 1
ATOM 653 C CA . ASP A 1 83 ? -23.185 0.215 28.423 1.00 95.56 83 ASP A CA 1
ATOM 654 C C . ASP A 1 83 ? -21.883 -0.308 29.047 1.00 95.56 83 ASP A C 1
ATOM 656 O O . ASP A 1 83 ? -21.928 -1.093 29.996 1.00 95.56 83 ASP A O 1
ATOM 660 N N . ILE A 1 84 ? -20.731 0.159 28.572 1.00 95.44 84 ILE A N 1
ATOM 661 C CA . ILE A 1 84 ? -19.424 0.016 29.234 1.00 95.44 84 ILE A CA 1
ATOM 662 C C . ILE A 1 84 ? -18.897 1.401 29.628 1.00 95.44 84 ILE A C 1
ATOM 664 O O . ILE A 1 84 ? -19.346 2.418 29.095 1.00 95.44 84 ILE A O 1
ATOM 668 N N . LYS A 1 85 ? -17.951 1.446 30.569 1.00 93.56 85 LYS A N 1
ATOM 669 C CA . LYS A 1 85 ? -17.371 2.692 31.077 1.00 93.56 85 LYS A CA 1
ATOM 670 C C . LYS A 1 85 ? -15.852 2.600 31.166 1.00 93.56 85 LYS A C 1
ATOM 672 O O . LYS A 1 85 ? -15.323 1.580 31.602 1.00 93.56 85 LYS A O 1
ATOM 677 N N . ASP A 1 86 ? -15.178 3.673 30.775 1.00 91.62 86 ASP A N 1
ATOM 678 C CA . ASP A 1 86 ? -13.752 3.867 30.986 1.00 91.62 86 ASP A CA 1
ATOM 679 C C . ASP A 1 86 ? -13.467 4.166 32.464 1.00 91.62 86 ASP A C 1
ATOM 681 O O . ASP A 1 86 ? -14.084 5.047 33.067 1.00 91.62 86 ASP A O 1
ATOM 685 N N . GLU A 1 87 ? -12.548 3.405 33.056 1.00 87.81 87 GLU A N 1
ATOM 686 C CA . GLU A 1 87 ? -12.178 3.527 34.468 1.00 87.81 87 GLU A CA 1
ATOM 687 C C . GLU A 1 87 ? -11.211 4.698 34.735 1.00 87.81 87 GLU A C 1
ATOM 689 O O . GLU A 1 87 ? -11.117 5.130 35.883 1.00 87.81 87 GLU A O 1
ATOM 694 N N . LEU A 1 88 ? -10.526 5.225 33.708 1.00 87.50 88 LEU A N 1
ATOM 695 C CA . LEU A 1 88 ? -9.617 6.375 33.814 1.00 87.50 88 LEU A CA 1
ATOM 696 C C . LEU A 1 88 ? -10.355 7.694 33.556 1.00 87.50 88 LEU A C 1
ATOM 698 O O . LEU A 1 88 ? -10.450 8.540 34.443 1.00 87.50 88 LEU A O 1
ATOM 702 N N . ASP A 1 89 ? -10.898 7.853 32.346 1.00 86.19 89 ASP A N 1
ATOM 703 C CA . ASP A 1 89 ? -11.480 9.124 31.883 1.00 86.19 89 ASP A CA 1
ATOM 704 C C . ASP A 1 89 ? -12.966 9.272 32.256 1.00 86.19 89 ASP A C 1
ATOM 706 O O . ASP A 1 89 ? -13.539 10.361 32.188 1.00 86.19 89 ASP A O 1
ATOM 710 N N . GLY A 1 90 ? -13.616 8.178 32.666 1.00 89.12 90 GLY A N 1
ATOM 711 C CA . GLY A 1 90 ? -15.036 8.158 33.008 1.00 89.12 90 GLY A CA 1
ATOM 712 C C . GLY A 1 90 ? -15.987 8.170 31.806 1.00 89.12 90 GLY A C 1
ATOM 713 O O . GLY A 1 90 ? -17.200 8.260 32.020 1.00 89.12 90 GLY A O 1
ATOM 714 N N . ASP A 1 91 ? -15.455 8.067 30.585 1.00 90.88 91 ASP A N 1
ATOM 715 C CA . ASP A 1 91 ? -16.196 8.009 29.323 1.00 90.88 91 ASP A CA 1
ATOM 716 C C . ASP A 1 91 ? -17.109 6.783 29.255 1.00 90.88 91 ASP A C 1
ATOM 718 O O . ASP A 1 91 ? -16.762 5.693 29.701 1.00 90.88 91 ASP A O 1
ATOM 722 N N . GLU A 1 92 ? -18.303 6.955 28.695 1.00 93.12 92 GLU A N 1
ATOM 723 C CA . GLU A 1 92 ? -19.343 5.926 28.676 1.00 93.12 92 GLU A CA 1
ATOM 724 C C . GLU A 1 92 ? -19.696 5.579 27.228 1.00 93.12 92 GLU A C 1
ATOM 726 O O . GLU A 1 92 ? -19.779 6.462 26.370 1.00 93.12 92 GLU A O 1
ATOM 731 N N . TYR A 1 93 ? -19.909 4.293 26.953 1.00 94.50 93 TYR A N 1
ATOM 732 C CA . TYR A 1 93 ? -20.099 3.759 25.606 1.00 94.50 93 TYR A CA 1
ATOM 733 C C . TYR A 1 93 ? -21.254 2.767 25.568 1.00 94.50 93 TYR A C 1
ATOM 735 O O . TYR A 1 93 ? -21.310 1.869 26.403 1.00 94.50 93 TYR A O 1
ATOM 743 N N . ALA A 1 94 ? -22.121 2.867 24.562 1.00 95.00 94 ALA A N 1
ATOM 744 C CA . ALA A 1 94 ? -23.160 1.875 24.312 1.00 95.00 94 ALA A CA 1
ATOM 745 C C . ALA A 1 94 ? -22.686 0.848 23.280 1.00 95.00 94 ALA A C 1
ATOM 747 O O . ALA A 1 94 ? -22.062 1.182 22.266 1.00 95.00 94 ALA A O 1
ATOM 748 N N . ILE A 1 95 ? -23.015 -0.417 23.544 1.00 97.38 95 ILE A N 1
ATOM 749 C CA . ILE A 1 95 ? -22.734 -1.546 22.661 1.00 97.38 95 ILE A CA 1
ATOM 750 C C . ILE A 1 95 ? -24.032 -2.009 21.991 1.00 97.38 95 ILE A C 1
ATOM 752 O O . ILE A 1 95 ? -24.986 -2.411 22.666 1.00 97.38 95 ILE A O 1
ATOM 756 N N . LEU A 1 96 ? -24.054 -1.995 20.656 1.00 96.75 96 LEU A N 1
ATOM 757 C CA . LEU A 1 96 ? -25.214 -2.344 19.831 1.00 96.75 96 LEU A CA 1
ATOM 758 C C . LEU A 1 96 ? -24.872 -3.453 18.827 1.00 96.75 96 LEU A C 1
ATOM 760 O O . LEU A 1 96 ? -23.833 -3.411 18.177 1.00 96.75 96 LEU A O 1
ATOM 764 N N . LEU A 1 97 ? -25.766 -4.420 18.630 1.00 96.94 97 LEU A N 1
ATOM 765 C CA . LEU A 1 97 ? -25.682 -5.365 17.514 1.00 96.94 97 LEU A CA 1
ATOM 766 C C . LEU A 1 97 ? -25.939 -4.654 16.179 1.00 96.94 97 LEU A C 1
ATOM 768 O O . LEU A 1 97 ? -26.834 -3.810 16.073 1.00 96.94 97 LEU A O 1
ATOM 772 N N . ASN A 1 98 ? -25.219 -5.045 15.124 1.00 95.25 98 ASN A N 1
ATOM 773 C CA . ASN A 1 98 ? -25.508 -4.544 13.785 1.00 95.25 98 ASN A CA 1
ATOM 774 C C . ASN A 1 98 ? -26.871 -5.068 13.301 1.00 95.25 98 ASN A C 1
ATOM 776 O O . ASN A 1 98 ? -27.035 -6.252 13.010 1.00 95.25 98 ASN A O 1
ATOM 780 N N . LYS A 1 99 ? -27.831 -4.152 13.132 1.00 91.88 99 LYS A N 1
ATOM 781 C CA . LYS A 1 99 ? -29.185 -4.434 12.634 1.00 91.88 99 LYS A CA 1
ATOM 782 C C . LYS A 1 99 ? -29.226 -5.128 11.265 1.00 91.88 99 LYS A C 1
ATOM 784 O O . LYS A 1 99 ? -30.192 -5.829 10.981 1.00 91.88 99 LYS A O 1
ATOM 789 N N . PHE A 1 100 ? -28.228 -4.911 10.410 1.00 90.31 100 PHE A N 1
ATOM 790 C CA . PHE A 1 100 ? -28.155 -5.459 9.053 1.00 90.31 100 PHE A CA 1
ATOM 791 C C . PHE A 1 100 ? -26.842 -6.223 8.886 1.00 90.31 100 PHE A C 1
ATOM 793 O O . PHE A 1 100 ? -25.887 -5.704 8.298 1.00 90.31 100 PHE A O 1
ATOM 800 N N . SER A 1 101 ? -26.774 -7.429 9.451 1.00 89.31 101 SER A N 1
ATOM 801 C CA . SER A 1 101 ? -25.520 -8.171 9.542 1.00 89.31 101 SER A CA 1
ATOM 802 C C . SER A 1 101 ? -25.350 -9.236 8.463 1.00 89.31 101 SER A C 1
ATOM 804 O O . SER A 1 101 ? -26.264 -10.007 8.180 1.00 89.31 101 SER A O 1
ATOM 806 N N . VAL A 1 102 ? -24.139 -9.304 7.910 1.00 88.69 102 VAL A N 1
ATOM 807 C CA . VAL A 1 102 ? -23.665 -10.390 7.033 1.00 88.69 102 VAL A CA 1
ATOM 808 C C . VAL A 1 102 ? -22.807 -11.398 7.813 1.00 88.69 102 VAL A C 1
ATOM 810 O O . VAL A 1 102 ? -22.740 -12.561 7.439 1.00 88.69 102 VAL A O 1
ATOM 813 N N . ILE A 1 103 ? -22.190 -10.974 8.924 1.00 89.75 103 ILE A N 1
ATOM 814 C CA . ILE A 1 103 ? -21.331 -11.816 9.772 1.00 89.75 103 ILE A CA 1
ATOM 815 C C . ILE A 1 103 ? -22.010 -11.972 11.145 1.00 89.75 103 ILE A C 1
ATOM 817 O O . ILE A 1 103 ? -22.346 -10.954 11.768 1.00 89.75 103 ILE A O 1
ATOM 821 N N . PRO A 1 104 ? -22.266 -13.200 11.633 1.00 90.38 104 PRO A N 1
ATOM 822 C CA . PRO A 1 104 ? -22.846 -13.409 12.957 1.00 90.38 104 PRO A CA 1
ATOM 823 C C . PRO A 1 104 ? -22.034 -12.705 14.047 1.00 90.38 104 PRO A C 1
ATOM 825 O O . PRO A 1 104 ? -20.811 -12.651 13.982 1.00 90.38 104 PRO A O 1
ATOM 828 N N . GLY A 1 105 ? -22.708 -12.113 15.034 1.00 91.06 105 GLY A N 1
ATOM 829 C CA . GLY A 1 105 ? -22.031 -11.416 16.133 1.00 91.06 105 GLY A CA 1
ATOM 830 C C . GLY A 1 105 ? -21.339 -10.086 15.783 1.00 91.06 105 GLY A C 1
ATOM 831 O O . GLY A 1 105 ? -20.695 -9.529 16.664 1.00 91.06 105 GLY A O 1
ATOM 832 N N . HIS A 1 106 ? -21.479 -9.536 14.568 1.00 95.06 106 HIS A N 1
ATOM 833 C CA . HIS A 1 106 ? -21.031 -8.164 14.263 1.00 95.06 106 HIS A CA 1
ATOM 834 C C . HIS A 1 106 ? -21.757 -7.146 15.163 1.00 95.06 106 HIS A C 1
ATOM 836 O O . HIS A 1 106 ? -22.988 -7.028 15.134 1.00 95.06 106 HIS A O 1
ATOM 842 N N . PHE A 1 107 ? -20.985 -6.380 15.934 1.00 97.31 107 PHE A N 1
ATOM 843 C CA . PHE A 1 107 ? -21.477 -5.337 16.833 1.00 97.31 107 PHE A CA 1
ATOM 844 C C . PHE A 1 107 ? -20.719 -4.009 16.670 1.00 97.31 107 PHE A C 1
ATOM 846 O O . PHE A 1 107 ? -19.686 -3.933 16.003 1.00 97.31 107 PHE A O 1
ATOM 853 N N . LEU A 1 108 ? -21.265 -2.952 17.266 1.00 97.69 108 LEU A N 1
ATOM 854 C CA . LEU A 1 108 ? -20.772 -1.583 17.223 1.00 97.69 108 LEU A CA 1
ATOM 855 C C . LEU A 1 108 ? -20.596 -1.044 18.647 1.00 97.69 108 LEU A C 1
ATOM 857 O O . LEU A 1 108 ? -21.393 -1.359 19.531 1.00 97.69 108 LEU A O 1
ATOM 861 N N . MET A 1 109 ? -19.590 -0.194 18.837 1.00 97.25 109 MET A N 1
ATOM 862 C CA . MET A 1 109 ? -19.380 0.628 20.030 1.00 97.25 109 MET A CA 1
ATOM 863 C C . MET A 1 109 ? -19.430 2.099 19.624 1.00 97.25 109 MET A C 1
ATOM 865 O O . MET A 1 109 ? -18.747 2.496 18.678 1.00 97.25 109 MET A O 1
ATOM 869 N N . HIS A 1 110 ? -20.202 2.910 20.339 1.00 93.50 110 HIS A N 1
ATOM 870 C CA . HIS A 1 110 ? -20.238 4.363 20.163 1.00 93.50 110 HIS A CA 1
ATOM 871 C C . HIS A 1 110 ? -20.288 5.061 21.526 1.00 93.50 110 HIS A C 1
ATOM 873 O O . HIS A 1 110 ? -20.699 4.456 22.518 1.00 93.50 110 HIS A O 1
ATOM 879 N N . ASN A 1 111 ? -19.862 6.323 21.592 1.00 89.12 111 ASN A N 1
ATOM 880 C CA . ASN A 1 111 ? -19.900 7.092 22.835 1.00 89.12 111 ASN A CA 1
ATOM 881 C C . ASN A 1 111 ? -21.347 7.438 23.231 1.00 89.12 111 ASN A C 1
ATOM 883 O O . ASN A 1 111 ? -22.203 7.681 22.377 1.00 89.12 111 ASN A O 1
ATOM 887 N N . LEU A 1 112 ? -21.622 7.494 24.533 1.00 82.06 112 LEU A N 1
ATOM 888 C CA . LEU A 1 112 ? -22.939 7.838 25.065 1.00 82.06 112 LEU A CA 1
ATOM 889 C C . LEU A 1 112 ? -23.205 9.361 25.067 1.00 82.06 112 LEU A C 1
ATOM 891 O O . LEU A 1 112 ? -22.265 10.167 25.056 1.00 82.06 112 LEU A O 1
ATOM 895 N N . PRO A 1 113 ? -24.487 9.793 25.105 1.00 57.38 113 PRO A N 1
ATOM 896 C CA . PRO A 1 113 ? -24.881 11.170 24.786 1.00 57.38 113 PRO A CA 1
ATOM 897 C C . PRO A 1 113 ? -24.443 12.273 25.757 1.00 57.38 113 PRO A C 1
ATOM 899 O O . PRO A 1 113 ? -24.681 13.44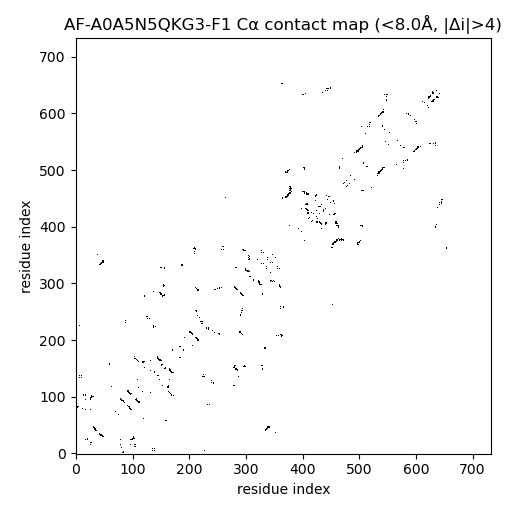1 25.454 1.00 57.38 113 PRO A O 1
ATOM 902 N N . LEU A 1 114 ? -23.797 11.966 26.890 1.00 62.56 114 LEU A N 1
ATOM 903 C CA . LEU A 1 114 ? -23.254 12.994 27.796 1.00 62.56 114 LEU A CA 1
ATOM 904 C C . LEU A 1 114 ? -22.218 13.903 27.101 1.00 62.56 114 LEU A C 1
ATOM 906 O O . LEU A 1 114 ? -22.056 15.052 27.501 1.00 62.56 114 LEU A O 1
ATOM 910 N N . LYS A 1 115 ? -21.569 13.417 26.030 1.00 53.28 115 LYS A N 1
ATOM 911 C CA . LYS A 1 115 ? -20.665 14.193 25.156 1.00 53.28 115 LYS A CA 1
ATOM 912 C C . LYS A 1 115 ? -21.316 14.721 23.866 1.00 53.28 115 LYS A C 1
ATOM 914 O O . LYS A 1 115 ? -20.616 15.267 23.013 1.00 53.28 115 LYS A O 1
ATOM 919 N N . GLY A 1 116 ? -22.632 14.564 23.709 1.00 69.56 116 GLY A N 1
ATOM 920 C CA . GLY A 1 116 ? -23.361 14.902 22.485 1.00 69.56 116 GLY A CA 1
ATOM 921 C C . GLY A 1 116 ? -22.983 14.041 21.271 1.00 69.56 116 GLY A C 1
ATOM 922 O O . GLY A 1 116 ? -22.227 13.074 21.372 1.00 69.56 116 GLY A O 1
ATOM 923 N N . PHE A 1 117 ? -23.526 14.410 20.108 1.00 83.31 117 PHE A N 1
ATOM 924 C CA . PHE A 1 117 ? -23.157 13.824 18.818 1.00 83.31 117 PHE A CA 1
ATOM 925 C C . PHE A 1 117 ? -21.672 14.082 18.525 1.00 83.31 117 PHE A C 1
ATOM 927 O O . PHE A 1 117 ? -21.228 15.230 18.513 1.00 83.31 117 PHE A O 1
ATOM 934 N N . GLN A 1 118 ? -20.921 13.015 18.258 1.00 87.44 118 GLN A N 1
ATOM 935 C CA . GLN A 1 118 ? -19.534 13.082 17.800 1.00 87.44 118 GLN A CA 1
ATOM 936 C C . GLN A 1 118 ? -19.486 12.671 16.325 1.00 87.44 118 GLN A C 1
ATOM 938 O O . GLN A 1 118 ? -20.076 11.646 15.980 1.00 87.44 118 GLN A O 1
ATOM 943 N N . PRO A 1 119 ? -18.807 13.413 15.434 1.00 89.69 119 PRO A N 1
ATOM 944 C CA . PRO A 1 119 ? -18.812 13.089 14.017 1.00 89.69 119 PRO A CA 1
ATOM 945 C C . PRO A 1 119 ? -17.838 11.945 13.693 1.00 89.69 119 PRO A C 1
ATOM 947 O O . PRO A 1 119 ? -16.722 11.876 14.209 1.00 89.69 119 PRO A O 1
ATOM 950 N N . GLN A 1 120 ? -18.228 11.077 12.764 1.00 92.12 120 GLN A N 1
ATOM 951 C CA . GLN A 1 120 ? -17.462 9.929 12.250 1.00 92.12 120 GLN A CA 1
ATOM 952 C C . GLN A 1 120 ? -16.203 10.334 11.446 1.00 92.12 120 GLN A C 1
ATOM 954 O O . GLN A 1 120 ? -15.438 9.485 11.003 1.00 92.12 120 GLN A O 1
ATOM 959 N N . ASN A 1 121 ? -15.962 11.632 11.246 1.00 89.88 121 ASN A N 1
ATOM 960 C CA . ASN A 1 121 ? -14.712 12.168 10.698 1.00 89.88 121 ASN A CA 1
ATOM 961 C C . ASN A 1 121 ? -13.729 12.656 11.790 1.00 89.88 121 ASN A C 1
ATOM 963 O O . ASN A 1 121 ? -12.662 13.182 11.473 1.00 89.88 121 ASN A O 1
ATOM 967 N N . SER A 1 122 ? -14.074 12.482 13.073 1.00 91.56 122 SER A N 1
ATOM 968 C CA . SER A 1 122 ? -13.178 12.765 14.198 1.00 91.56 122 SER A CA 1
ATOM 969 C C . SER A 1 122 ? -12.152 11.635 14.407 1.00 91.56 122 SER A C 1
ATOM 971 O O . SER A 1 122 ? -12.483 10.459 14.217 1.00 91.56 122 SER A O 1
ATOM 973 N N . PRO A 1 123 ? -10.911 11.946 14.833 1.00 93.81 123 PRO A N 1
ATOM 974 C CA . PRO A 1 123 ? -9.948 10.937 15.273 1.00 93.81 123 PRO A CA 1
ATOM 975 C C . PRO A 1 123 ? -10.441 10.140 16.483 1.00 93.81 123 PRO A C 1
ATOM 977 O O . PRO A 1 123 ? -11.210 10.654 17.299 1.00 93.81 123 PRO A O 1
ATOM 980 N N . LEU A 1 124 ? -9.978 8.897 16.630 1.00 95.69 124 LEU A N 1
ATOM 981 C CA . LEU A 1 124 ? -10.224 8.108 17.840 1.00 95.69 124 LEU A CA 1
ATOM 982 C C . LEU A 1 124 ? -9.524 8.747 19.049 1.00 95.69 124 LEU A C 1
ATOM 984 O O . LEU A 1 124 ? -8.388 9.210 18.939 1.00 95.69 124 LEU A O 1
ATOM 988 N N . THR A 1 125 ? -10.213 8.798 20.188 1.00 95.19 125 THR A N 1
ATOM 989 C CA . THR A 1 125 ? -9.646 9.263 21.463 1.00 95.19 125 THR A CA 1
ATOM 990 C C . THR A 1 125 ? -8.817 8.152 22.127 1.00 95.19 125 THR A C 1
ATOM 992 O O . THR A 1 125 ? -8.951 6.980 21.757 1.00 95.19 125 THR A O 1
ATOM 995 N N . PRO A 1 126 ? -7.989 8.474 23.141 1.00 96.62 126 PRO A N 1
ATOM 996 C CA . PRO A 1 126 ? -7.319 7.463 23.960 1.00 96.62 126 PRO A CA 1
ATOM 997 C C . PRO A 1 126 ? -8.295 6.446 24.574 1.00 96.62 126 PRO A C 1
ATOM 999 O O . PRO A 1 126 ? -8.035 5.241 24.526 1.00 96.62 126 PRO A O 1
ATOM 1002 N N . SER A 1 127 ? -9.449 6.912 25.068 1.00 95.44 127 SER A N 1
ATOM 1003 C CA . SER A 1 127 ? -10.511 6.047 25.594 1.00 95.44 127 SER A CA 1
ATOM 1004 C C . SER A 1 127 ? -11.124 5.156 24.502 1.00 95.44 127 SER A C 1
ATOM 1006 O O . SER A 1 127 ? -11.193 3.943 24.687 1.00 95.44 127 SER A O 1
ATOM 1008 N N . ASP A 1 128 ? -11.436 5.690 23.310 1.00 96.88 128 ASP A N 1
ATOM 1009 C CA . ASP A 1 128 ? -11.996 4.899 22.198 1.00 96.88 128 ASP A CA 1
ATOM 1010 C C . ASP A 1 128 ? -11.085 3.716 21.824 1.00 96.88 128 ASP A C 1
ATOM 1012 O O . ASP A 1 128 ? -11.547 2.586 21.640 1.00 96.88 128 ASP A O 1
ATOM 1016 N N . LEU A 1 129 ? -9.776 3.983 21.720 1.00 97.69 129 LEU A N 1
ATOM 1017 C CA . LEU A 1 129 ? -8.753 2.983 21.411 1.00 97.69 129 LEU A CA 1
ATOM 1018 C C . LEU A 1 129 ? -8.653 1.928 22.519 1.00 97.69 129 LEU A C 1
ATOM 1020 O O . LEU A 1 129 ? -8.593 0.730 22.235 1.00 97.69 129 LEU A O 1
ATOM 1024 N N . THR A 1 130 ? -8.662 2.371 23.775 1.00 95.94 130 THR A N 1
ATOM 1025 C CA . THR A 1 130 ? -8.520 1.512 24.955 1.00 95.94 130 THR A CA 1
ATOM 1026 C C . THR A 1 130 ? -9.729 0.606 25.134 1.00 95.94 130 THR A C 1
ATOM 1028 O O . THR A 1 130 ? -9.566 -0.609 25.248 1.00 95.94 130 THR A O 1
ATOM 1031 N N . GLN A 1 131 ? -10.948 1.146 25.063 1.00 97.00 131 GLN A N 1
ATOM 1032 C CA . GLN A 1 131 ? -12.174 0.353 25.166 1.00 97.00 131 GLN A CA 1
ATOM 1033 C C . GLN A 1 131 ? -12.304 -0.649 24.008 1.00 97.00 131 GLN A C 1
ATOM 1035 O O . GLN A 1 131 ? -12.641 -1.815 24.238 1.00 97.00 131 GLN A O 1
ATOM 1040 N N . ALA A 1 132 ? -11.937 -0.255 22.781 1.00 97.69 132 ALA A N 1
ATOM 1041 C CA . ALA A 1 132 ? -11.904 -1.171 21.643 1.00 97.69 132 ALA A CA 1
ATOM 1042 C C . ALA A 1 132 ? -10.876 -2.302 21.829 1.00 97.69 132 ALA A C 1
ATOM 1044 O O . ALA A 1 132 ? -11.195 -3.471 21.592 1.00 97.69 132 ALA A O 1
ATOM 1045 N N . TYR A 1 133 ? -9.667 -1.993 22.308 1.00 96.31 133 TYR A N 1
ATOM 1046 C CA . TYR A 1 133 ? -8.661 -3.020 22.575 1.00 96.31 133 TYR A CA 1
ATOM 1047 C C . TYR A 1 133 ? -9.059 -3.946 23.735 1.00 96.31 133 TYR A C 1
ATOM 1049 O O . TYR A 1 133 ? -8.829 -5.152 23.662 1.00 96.31 133 TYR A O 1
ATOM 1057 N N . LEU A 1 134 ? -9.706 -3.438 24.789 1.00 94.94 134 LEU A N 1
ATOM 1058 C CA . LEU A 1 134 ? -10.176 -4.265 25.906 1.00 94.94 134 LEU A CA 1
ATOM 1059 C C . LEU A 1 134 ? -11.261 -5.274 25.485 1.00 94.94 134 LEU A C 1
ATOM 1061 O O . LEU A 1 134 ? -11.265 -6.399 25.991 1.00 94.94 134 LEU A O 1
ATOM 1065 N N . LEU A 1 135 ? -12.117 -4.932 24.514 1.00 95.81 135 LEU A N 1
ATOM 1066 C CA . LEU A 1 135 ? -13.044 -5.884 23.883 1.00 95.81 135 LEU A CA 1
ATOM 1067 C C . LEU A 1 135 ? -12.293 -6.984 23.108 1.00 95.81 135 LEU A C 1
ATOM 1069 O O . LEU A 1 135 ? -12.570 -8.168 23.307 1.00 95.81 135 LEU A O 1
ATOM 1073 N N . ILE A 1 136 ? -11.293 -6.618 22.296 1.00 94.50 136 ILE A N 1
ATOM 1074 C CA . ILE A 1 136 ? -10.429 -7.572 21.569 1.00 94.50 136 ILE A CA 1
ATOM 1075 C C . ILE A 1 136 ? -9.695 -8.504 22.552 1.00 94.50 136 ILE A C 1
ATOM 1077 O O . ILE A 1 136 ? -9.716 -9.729 22.404 1.00 94.50 136 ILE A O 1
ATOM 1081 N N . ARG A 1 137 ? -9.100 -7.942 23.611 1.00 92.12 137 ARG A N 1
ATOM 1082 C CA . ARG A 1 137 ? -8.414 -8.664 24.697 1.00 92.12 137 ARG A CA 1
ATOM 1083 C C . ARG A 1 137 ? -9.335 -9.662 25.400 1.00 92.12 137 ARG A C 1
ATOM 1085 O O . ARG A 1 137 ? -8.902 -10.779 25.693 1.00 92.12 137 ARG A O 1
ATOM 1092 N N . ALA A 1 138 ? -10.588 -9.282 25.658 1.00 92.12 138 ALA A N 1
ATOM 1093 C CA . ALA A 1 138 ? -11.591 -10.159 26.258 1.00 92.12 138 ALA A CA 1
ATOM 1094 C C . ALA A 1 138 ? -12.009 -11.303 25.313 1.00 92.12 138 ALA A C 1
ATOM 1096 O O . ALA A 1 138 ? -12.215 -12.427 25.771 1.00 92.12 138 ALA A O 1
ATOM 1097 N N . ALA A 1 139 ? -12.074 -11.047 24.002 1.00 90.75 139 ALA A N 1
ATOM 1098 C CA . ALA A 1 139 ? -12.426 -12.043 22.991 1.00 90.75 139 ALA A CA 1
ATOM 1099 C C . ALA A 1 139 ? -11.287 -13.007 22.616 1.00 90.75 139 ALA A C 1
ATOM 1101 O O . ALA A 1 139 ? -11.576 -14.110 22.155 1.00 90.75 139 ALA A O 1
ATOM 1102 N N . ARG A 1 140 ? -10.014 -12.644 22.845 1.00 84.25 140 ARG A N 1
ATOM 1103 C CA . ARG A 1 140 ? -8.818 -13.401 22.402 1.00 84.25 140 ARG A CA 1
ATOM 1104 C C . ARG A 1 140 ? -8.791 -14.885 22.809 1.00 84.25 140 ARG A C 1
ATOM 1106 O O . ARG A 1 140 ? -8.144 -15.680 22.140 1.00 84.25 140 ARG A O 1
ATOM 1113 N N . LYS A 1 141 ? -9.451 -15.255 23.913 1.00 76.56 141 LYS A N 1
ATOM 1114 C CA . LYS A 1 141 ? -9.571 -16.647 24.408 1.00 76.56 141 LYS A CA 1
ATOM 1115 C C . LYS A 1 141 ? -10.991 -17.218 24.327 1.00 76.56 141 LYS A C 1
ATOM 1117 O O . LYS A 1 141 ? -11.260 -18.274 24.891 1.00 76.56 141 LYS A O 1
ATOM 1122 N N . SER A 1 142 ? -11.908 -16.508 23.677 1.00 80.75 142 SER A N 1
ATOM 1123 C CA . SER A 1 142 ? -13.240 -17.024 23.370 1.00 80.75 142 SER A CA 1
ATOM 1124 C C . SER A 1 142 ? -13.200 -17.869 22.086 1.00 80.75 142 SER A C 1
ATOM 1126 O O . SER A 1 142 ? -12.268 -17.705 21.298 1.00 80.75 142 SER A O 1
ATOM 1128 N N . PRO A 1 143 ? -14.211 -18.718 21.819 1.00 79.38 143 PRO A N 1
ATOM 1129 C CA . PRO A 1 143 ? -14.307 -19.464 20.559 1.00 79.38 143 PRO A CA 1
ATOM 1130 C C . PRO A 1 143 ? -14.403 -18.581 19.304 1.00 79.38 143 PRO A C 1
ATOM 1132 O O . PRO A 1 143 ? -14.203 -19.072 18.199 1.00 79.38 143 PRO A O 1
ATOM 1135 N N . ASN A 1 144 ? -14.716 -17.291 19.472 1.00 80.88 144 ASN A N 1
ATOM 1136 C CA . ASN A 1 144 ? -14.890 -16.322 18.396 1.00 80.88 144 ASN A CA 1
ATOM 1137 C C . ASN A 1 144 ? -14.030 -15.077 18.686 1.00 80.88 144 ASN A C 1
ATOM 1139 O O . ASN A 1 144 ? -14.549 -14.084 19.207 1.00 80.88 144 ASN A O 1
ATOM 1143 N N . PRO A 1 145 ? -12.712 -15.113 18.406 1.00 89.00 145 PRO A N 1
ATOM 1144 C CA . PRO A 1 145 ? -11.864 -13.928 18.498 1.00 89.00 145 PRO A CA 1
ATOM 1145 C C . PRO A 1 145 ? -12.415 -12.812 17.604 1.00 89.00 145 PRO A C 1
ATOM 1147 O O . PRO A 1 145 ? -13.073 -13.087 16.603 1.00 89.00 145 PRO A O 1
ATOM 1150 N N . ILE A 1 146 ? -12.156 -11.552 17.955 1.00 93.56 146 ILE A N 1
ATOM 1151 C CA . ILE A 1 146 ? -12.639 -10.395 17.187 1.00 93.56 146 ILE A CA 1
ATOM 1152 C C . ILE A 1 146 ? -11.492 -9.458 16.824 1.00 93.56 146 ILE A C 1
ATOM 1154 O O . ILE A 1 146 ? -10.496 -9.370 17.545 1.00 93.56 146 ILE A O 1
ATOM 1158 N N . PHE A 1 147 ? -11.689 -8.689 15.759 1.00 96.00 147 PHE A N 1
ATOM 1159 C CA . PHE A 1 147 ? -10.934 -7.468 15.482 1.00 96.00 147 PHE A CA 1
ATOM 1160 C C . PHE A 1 147 ? -11.893 -6.280 15.359 1.00 96.00 147 PHE A C 1
ATOM 1162 O O . PHE A 1 147 ? -13.096 -6.459 15.141 1.00 96.00 147 PHE A O 1
ATOM 1169 N N . ALA A 1 148 ? -11.363 -5.069 15.511 1.00 98.19 148 ALA A N 1
ATOM 1170 C CA . ALA A 1 148 ? -12.116 -3.829 15.380 1.00 98.19 148 ALA A CA 1
ATOM 1171 C C . ALA A 1 148 ? -11.711 -3.059 14.119 1.00 98.19 148 ALA A C 1
ATOM 1173 O O . ALA A 1 148 ? -10.574 -3.155 13.648 1.00 98.19 148 ALA A O 1
ATOM 1174 N N . PHE A 1 149 ? -12.623 -2.245 13.596 1.00 98.31 149 PHE A N 1
ATOM 1175 C CA . PHE A 1 149 ? -12.341 -1.325 12.507 1.00 98.31 149 PHE A CA 1
ATOM 1176 C C . PHE A 1 149 ? -13.090 0.004 12.637 1.00 98.31 149 PHE A C 1
ATOM 1178 O O . PHE A 1 149 ? -14.181 0.087 13.203 1.00 98.31 149 PHE A O 1
ATOM 1185 N N . TYR A 1 150 ? -12.493 1.051 12.070 1.00 98.31 150 TYR A N 1
ATOM 1186 C CA . TYR A 1 150 ? -13.054 2.400 12.022 1.00 98.31 150 TYR A CA 1
ATOM 1187 C C . TYR A 1 150 ? -12.944 2.967 10.604 1.00 98.31 150 TYR A C 1
ATOM 1189 O O . TYR A 1 150 ? -11.890 2.859 9.975 1.00 98.31 150 TYR A O 1
ATOM 1197 N N . ASN A 1 151 ? -14.033 3.554 10.107 1.00 97.69 151 ASN A N 1
ATOM 1198 C CA . ASN A 1 151 ? -14.112 4.221 8.805 1.00 97.69 151 ASN A CA 1
ATOM 1199 C C . ASN A 1 151 ? -14.182 5.735 9.058 1.00 97.69 151 ASN A C 1
ATOM 1201 O O . ASN A 1 151 ? -15.249 6.223 9.424 1.00 97.69 151 ASN A O 1
ATOM 1205 N N . CYS A 1 152 ? -13.077 6.467 8.926 1.00 95.44 152 CYS A N 1
ATOM 1206 C CA . CYS A 1 152 ? -13.027 7.897 9.223 1.00 95.44 152 CYS A CA 1
ATOM 1207 C C . CYS A 1 152 ? -13.221 8.756 7.965 1.00 95.44 152 CYS A C 1
ATOM 1209 O O . CYS A 1 152 ? -12.428 8.665 7.025 1.00 95.44 152 CYS A O 1
ATOM 1211 N N . GLY A 1 153 ? -14.249 9.609 7.959 1.00 90.38 153 GLY A N 1
ATOM 1212 C CA . GLY A 1 153 ? -14.534 10.549 6.865 1.00 90.38 153 GLY A CA 1
ATOM 1213 C C . GLY A 1 153 ? -15.313 9.964 5.677 1.00 90.38 153 GLY A C 1
ATOM 1214 O O . GLY A 1 153 ? -15.518 8.755 5.567 1.00 90.38 153 GLY A O 1
ATOM 1215 N N . GLU A 1 154 ? -15.763 10.842 4.780 1.00 86.25 154 GLU A N 1
ATOM 1216 C CA . GLU A 1 154 ? -16.633 10.536 3.630 1.00 86.25 154 GLU A CA 1
ATOM 1217 C C . GLU A 1 154 ? -16.072 9.452 2.693 1.00 86.25 154 GLU A C 1
ATOM 1219 O O . GLU A 1 154 ? -16.798 8.565 2.252 1.00 86.25 154 GLU A O 1
ATOM 1224 N N . ASN A 1 155 ? -14.761 9.452 2.446 1.00 89.75 155 ASN A N 1
ATOM 1225 C CA . ASN A 1 155 ? -14.121 8.567 1.472 1.00 89.75 155 ASN A CA 1
ATOM 1226 C C . ASN A 1 155 ? -13.718 7.199 2.052 1.00 89.75 155 ASN A C 1
ATOM 1228 O O . ASN A 1 155 ? -13.092 6.392 1.365 1.00 89.75 155 ASN A O 1
ATOM 1232 N N . SER A 1 156 ? -14.058 6.921 3.313 1.00 92.75 156 SER A N 1
ATOM 1233 C CA . SER A 1 156 ? -13.657 5.697 4.022 1.00 92.75 156 SER A CA 1
ATOM 1234 C C . SER A 1 156 ? -14.649 4.532 3.932 1.00 92.75 156 SER A C 1
ATOM 1236 O O . SER A 1 156 ? -14.333 3.439 4.407 1.00 92.75 156 SER A O 1
ATOM 1238 N N . GLY A 1 157 ? -15.836 4.746 3.349 1.00 91.62 157 GLY A N 1
ATOM 1239 C CA . GLY A 1 157 ? -16.960 3.801 3.413 1.00 91.62 157 GLY A CA 1
ATOM 1240 C C . GLY A 1 157 ? -17.761 3.880 4.720 1.00 91.62 157 GLY A C 1
ATOM 1241 O O . GLY A 1 157 ? -18.361 2.892 5.154 1.00 91.62 157 GLY A O 1
ATOM 1242 N N . ALA A 1 158 ? -17.755 5.044 5.374 1.00 88.94 158 ALA A N 1
ATOM 1243 C CA . ALA A 1 158 ? -18.610 5.345 6.516 1.00 88.94 158 ALA A CA 1
ATOM 1244 C C . ALA A 1 158 ? -20.081 5.490 6.082 1.00 88.94 158 ALA A C 1
ATOM 1246 O O . ALA A 1 158 ? -20.406 6.293 5.215 1.00 88.94 158 ALA A O 1
ATOM 1247 N N . SER A 1 159 ? -20.991 4.741 6.718 1.00 84.00 159 SER A N 1
ATOM 1248 C CA . SER A 1 159 ? -22.426 4.735 6.363 1.00 84.00 159 SER A CA 1
ATOM 1249 C C . SER A 1 159 ? -23.342 5.438 7.372 1.00 84.00 159 SER A C 1
ATOM 1251 O O . SER A 1 159 ? -24.561 5.432 7.199 1.00 84.00 159 SER A O 1
ATOM 1253 N N . GLN A 1 160 ? -22.774 6.026 8.429 1.00 88.50 160 GLN A N 1
ATOM 1254 C CA . GLN A 1 160 ? -23.469 6.803 9.458 1.00 88.50 160 GLN A CA 1
ATOM 1255 C C . GLN A 1 160 ? -22.594 7.997 9.881 1.00 88.50 160 GLN A C 1
ATOM 1257 O O . GLN A 1 160 ? -21.371 7.839 9.916 1.00 88.50 160 GLN A O 1
ATOM 1262 N N . PRO A 1 161 ? -23.183 9.164 10.206 1.00 87.75 161 PRO A N 1
ATOM 1263 C CA . PRO A 1 161 ? -22.428 10.365 10.563 1.00 87.75 161 PRO A CA 1
ATOM 1264 C C . PRO A 1 161 ? -21.960 10.388 12.028 1.00 87.75 161 PRO A C 1
ATOM 1266 O O . PRO A 1 161 ? -20.995 11.085 12.320 1.00 87.75 161 PRO A O 1
ATOM 1269 N N . HIS A 1 162 ? -22.605 9.642 12.935 1.00 90.50 162 HIS A N 1
ATOM 1270 C CA . HIS A 1 162 ? -22.201 9.517 14.344 1.00 90.50 162 HIS A CA 1
ATOM 1271 C C . HIS A 1 162 ? -20.999 8.574 14.467 1.00 90.50 162 HIS A C 1
ATOM 1273 O O . HIS A 1 162 ? -20.992 7.502 13.859 1.00 90.50 162 HIS A O 1
ATOM 1279 N N . LYS A 1 163 ? -20.015 8.960 15.280 1.00 93.62 163 LYS A N 1
ATOM 1280 C CA . LYS A 1 163 ? -18.812 8.199 15.620 1.00 93.62 163 LYS A CA 1
ATOM 1281 C C . LYS A 1 163 ? -19.112 6.803 16.184 1.00 93.62 163 LYS A C 1
ATOM 1283 O O . LYS A 1 163 ? -19.673 6.671 17.265 1.00 93.62 163 LYS A O 1
ATOM 1288 N N . HIS A 1 164 ? -18.675 5.758 15.490 1.00 95.94 164 HIS A N 1
ATOM 1289 C CA . HIS A 1 164 ? -18.811 4.366 15.914 1.00 95.94 164 HIS A CA 1
ATOM 1290 C C . HIS A 1 164 ? -17.629 3.508 15.432 1.00 95.94 164 HIS A C 1
ATOM 1292 O O . HIS A 1 164 ? -17.175 3.623 14.290 1.00 95.94 164 HIS A O 1
ATOM 1298 N N . ILE A 1 165 ? -17.165 2.603 16.295 1.00 98.25 165 ILE A N 1
ATOM 1299 C CA . ILE A 1 165 ? -16.207 1.533 15.979 1.00 98.25 165 ILE A CA 1
ATOM 1300 C C . ILE A 1 165 ? -16.996 0.238 15.758 1.00 98.25 165 ILE A C 1
ATOM 1302 O O . ILE A 1 165 ? -17.940 -0.048 16.494 1.00 98.25 165 ILE A O 1
ATOM 1306 N N . GLN A 1 166 ? -16.628 -0.538 14.741 1.00 98.31 166 GLN A N 1
ATOM 1307 C CA . GLN A 1 166 ? -17.285 -1.797 14.372 1.00 98.31 166 GLN A CA 1
ATOM 1308 C C . GLN A 1 166 ? -16.379 -2.986 14.708 1.00 98.31 166 GLN A C 1
ATOM 1310 O O . GLN A 1 166 ? -15.160 -2.882 14.594 1.00 98.31 166 GLN A O 1
ATOM 1315 N N . PHE A 1 167 ? -16.964 -4.113 15.110 1.00 97.88 167 PHE A N 1
ATOM 1316 C CA . PHE A 1 167 ? -16.241 -5.308 15.553 1.00 97.88 167 PHE A CA 1
ATOM 1317 C C . PHE A 1 167 ? -16.748 -6.548 14.826 1.00 97.88 167 PHE A C 1
ATOM 1319 O O . PHE A 1 167 ? -17.959 -6.753 14.707 1.00 97.88 167 PHE A O 1
ATOM 1326 N N . ILE A 1 168 ? -15.816 -7.383 14.368 1.00 94.62 168 ILE A N 1
ATOM 1327 C CA . ILE A 1 168 ? -16.085 -8.569 13.548 1.00 94.62 168 ILE A CA 1
ATOM 1328 C C . ILE A 1 168 ? -15.417 -9.796 14.167 1.00 94.62 168 ILE A C 1
ATOM 1330 O O . ILE A 1 168 ? -14.203 -9.761 14.393 1.00 94.62 168 ILE A O 1
ATOM 1334 N N . PRO A 1 169 ? -16.171 -10.884 14.405 1.00 91.44 169 PRO A N 1
ATOM 1335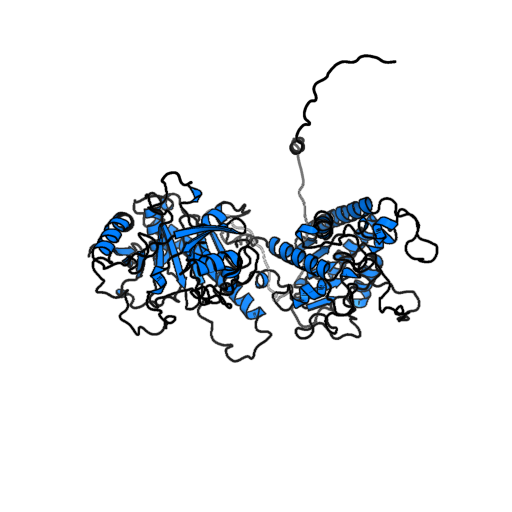 C CA . PRO A 1 169 ? -15.601 -12.198 14.674 1.00 91.44 169 PRO A CA 1
ATOM 1336 C C . PRO A 1 169 ? -14.754 -12.708 13.506 1.00 91.44 169 PRO A C 1
ATOM 1338 O O . PRO A 1 169 ? -15.168 -12.630 12.350 1.00 91.44 169 PRO A O 1
ATOM 1341 N N . THR A 1 170 ? -13.561 -13.217 13.808 1.00 81.19 170 THR A N 1
ATOM 1342 C CA . THR A 1 170 ? -12.607 -13.707 12.805 1.00 81.19 170 THR A CA 1
ATOM 1343 C C . THR A 1 170 ? -12.931 -15.118 12.329 1.00 81.19 170 THR A C 1
ATOM 1345 O O . THR A 1 170 ? -12.862 -15.374 11.129 1.00 81.19 170 THR A O 1
ATOM 1348 N N . LYS A 1 171 ? -13.324 -16.016 13.244 1.00 75.38 171 LYS A N 1
ATOM 1349 C CA . LYS A 1 171 ? -13.802 -17.362 12.901 1.00 75.38 171 LYS A CA 1
ATOM 1350 C C . LYS A 1 171 ? -15.246 -17.281 12.391 1.00 75.38 171 LYS A C 1
ATOM 1352 O O . LYS A 1 171 ? -16.071 -16.565 12.959 1.00 75.38 171 LYS A O 1
ATOM 1357 N N . ASP A 1 172 ? -15.553 -18.021 11.328 1.00 65.94 172 ASP A N 1
ATOM 1358 C CA . ASP A 1 172 ? -16.941 -18.284 10.945 1.00 65.94 172 ASP A CA 1
ATOM 1359 C C . ASP A 1 172 ? -17.525 -19.335 11.910 1.00 65.94 172 ASP A C 1
ATOM 1361 O O . ASP A 1 172 ? -16.909 -20.392 12.066 1.00 65.94 172 ASP A O 1
ATOM 1365 N N . PRO A 1 173 ? -18.667 -19.092 12.581 1.00 57.50 173 PRO A N 1
ATOM 1366 C CA . PRO A 1 173 ? -19.281 -20.097 13.450 1.00 57.50 173 PRO A CA 1
ATOM 1367 C C . PRO A 1 173 ? -19.740 -21.361 12.703 1.00 57.50 173 PRO A C 1
ATOM 1369 O O . PRO A 1 173 ? -19.923 -22.385 13.356 1.00 57.50 173 PRO A O 1
ATOM 1372 N N . ASP A 1 174 ? -19.899 -21.302 11.375 1.00 55.78 174 ASP A N 1
ATOM 1373 C CA . ASP A 1 174 ? -20.240 -22.451 10.527 1.00 55.78 174 ASP A CA 1
ATOM 1374 C C . ASP A 1 174 ? -18.995 -23.113 9.876 1.00 55.78 174 ASP A C 1
ATOM 1376 O O . ASP A 1 174 ? -19.132 -24.090 9.136 1.00 55.78 174 ASP A O 1
ATOM 1380 N N . ALA A 1 175 ? -17.773 -22.613 10.131 1.00 57.84 175 ALA A N 1
ATOM 1381 C CA . ALA A 1 175 ? -16.533 -23.264 9.689 1.00 57.84 175 ALA A CA 1
ATOM 1382 C C . ALA A 1 175 ? -16.224 -24.517 10.522 1.00 57.84 175 ALA A C 1
ATOM 1384 O O . ALA A 1 175 ? -16.463 -24.554 11.731 1.00 57.84 175 ALA A O 1
ATOM 1385 N N . ALA A 1 176 ? -15.642 -25.533 9.880 1.00 54.12 176 ALA A N 1
ATOM 1386 C CA . ALA A 1 176 ? -15.271 -26.773 10.553 1.00 54.12 176 ALA A CA 1
ATOM 1387 C C . ALA A 1 176 ? -14.236 -26.517 11.665 1.00 54.12 176 ALA A C 1
ATOM 1389 O O . ALA A 1 176 ? -13.350 -25.670 11.532 1.00 54.12 176 ALA A O 1
ATOM 1390 N N . ASP A 1 177 ? -14.319 -27.276 12.761 1.00 52.66 177 ASP A N 1
ATOM 1391 C CA . ASP A 1 177 ? -13.412 -27.112 13.906 1.00 52.66 177 ASP A CA 1
ATOM 1392 C C . ASP A 1 177 ? -11.945 -27.467 13.609 1.00 52.66 177 ASP A C 1
ATOM 1394 O O . ASP A 1 177 ? -11.070 -27.093 14.388 1.00 52.66 177 ASP A O 1
ATOM 1398 N N . ASP A 1 178 ? -11.681 -28.100 12.463 1.00 49.00 178 ASP A N 1
ATOM 1399 C CA . ASP A 1 178 ? -10.350 -28.478 11.980 1.00 49.00 178 ASP A CA 1
ATOM 1400 C C . ASP A 1 178 ? -9.655 -27.394 11.111 1.00 49.00 178 ASP A C 1
ATOM 1402 O O . ASP A 1 178 ? -8.568 -27.649 10.596 1.00 49.00 178 ASP A O 1
ATOM 1406 N N . GLU A 1 179 ? -10.241 -26.202 10.897 1.00 52.91 179 GLU A N 1
ATOM 1407 C CA . GLU A 1 179 ? -9.554 -25.117 10.160 1.00 52.91 179 GLU A CA 1
ATOM 1408 C C . GLU A 1 179 ? -8.410 -24.485 10.987 1.00 52.91 179 GLU A C 1
ATOM 1410 O O . GLU A 1 179 ? -8.598 -24.089 12.139 1.00 52.91 179 GLU A O 1
ATOM 1415 N N . ASP A 1 180 ? -7.222 -24.373 10.373 1.00 54.19 180 ASP A N 1
ATOM 1416 C CA . ASP A 1 180 ? -5.955 -23.959 11.000 1.00 54.19 180 ASP A CA 1
ATOM 1417 C C . ASP A 1 180 ? -6.002 -22.640 11.804 1.00 54.19 180 ASP A C 1
ATOM 1419 O O . ASP A 1 180 ? -6.757 -21.707 11.518 1.00 54.19 180 ASP A O 1
ATOM 1423 N N . GLU A 1 181 ? -5.063 -22.497 12.749 1.00 56.69 181 GLU A N 1
ATOM 1424 C CA . GLU A 1 181 ? -4.863 -21.299 13.591 1.00 56.69 181 GLU A CA 1
ATOM 1425 C C . GLU A 1 181 ? -4.642 -19.995 12.776 1.00 56.69 181 GLU A C 1
ATOM 1427 O O . GLU A 1 181 ? -4.844 -18.882 13.277 1.00 56.69 181 GLU A O 1
ATOM 1432 N N . GLU A 1 182 ? -4.267 -20.129 11.498 1.00 52.88 182 GLU A N 1
ATOM 1433 C CA . GLU A 1 182 ? -4.124 -19.050 10.513 1.00 52.88 182 GLU A CA 1
ATOM 1434 C C . GLU A 1 182 ? -5.474 -18.405 10.127 1.00 52.88 182 GLU A C 1
ATOM 1436 O O . GLU A 1 182 ? -5.525 -17.197 9.892 1.00 52.88 182 GLU A O 1
ATOM 1441 N N . PHE A 1 183 ? -6.583 -19.156 10.156 1.00 56.88 183 PHE A N 1
ATOM 1442 C CA . PHE A 1 183 ? -7.929 -18.676 9.796 1.00 56.88 183 PHE A CA 1
ATOM 1443 C C . PHE A 1 183 ? -8.678 -17.979 10.943 1.00 56.88 183 PHE A C 1
ATOM 1445 O O . PHE A 1 183 ? -9.738 -17.396 10.734 1.00 56.88 183 PHE A O 1
ATOM 1452 N N . SER A 1 184 ? -8.114 -17.954 12.155 1.00 69.75 184 SER A N 1
ATOM 1453 C CA . SER A 1 184 ? -8.681 -17.227 13.305 1.00 69.75 184 SER A CA 1
ATOM 1454 C C . SER A 1 184 ? -8.367 -15.718 13.296 1.00 69.75 184 SER A C 1
ATOM 1456 O O . SER A 1 184 ? -8.442 -15.058 14.337 1.00 69.75 184 SER A O 1
ATOM 1458 N N . ARG A 1 185 ? -8.003 -15.151 12.137 1.00 83.81 185 ARG A N 1
ATOM 1459 C CA . ARG A 1 185 ? -7.532 -13.768 11.935 1.00 83.81 185 ARG A CA 1
ATOM 1460 C C . ARG A 1 185 ? -8.033 -13.192 10.600 1.00 83.81 185 ARG A C 1
ATOM 1462 O O . ARG A 1 185 ? -8.284 -13.964 9.678 1.00 83.81 185 ARG A O 1
ATOM 1469 N N . PRO A 1 186 ? -8.145 -11.857 10.444 1.00 90.69 186 PRO A N 1
ATOM 1470 C CA . PRO A 1 186 ? -8.374 -11.260 9.130 1.00 90.69 186 PRO A CA 1
ATOM 1471 C C . PRO A 1 186 ? -7.187 -11.561 8.186 1.00 90.69 186 PRO A C 1
ATOM 1473 O O . PRO A 1 186 ? -6.038 -11.508 8.640 1.00 90.69 186 PRO A O 1
ATOM 1476 N N . PRO A 1 187 ? -7.413 -11.821 6.881 1.00 91.81 187 PRO A N 1
ATOM 1477 C CA . PRO A 1 187 ? -6.355 -12.218 5.945 1.00 91.81 187 PRO A CA 1
ATOM 1478 C C . PRO A 1 187 ? -5.125 -11.306 5.901 1.00 91.81 187 PRO A C 1
ATOM 1480 O O . PRO A 1 187 ? -4.007 -11.789 5.713 1.00 91.81 187 PRO A O 1
ATOM 1483 N N . ILE A 1 188 ? -5.300 -9.995 6.101 1.00 91.50 188 ILE A N 1
ATOM 1484 C CA . ILE A 1 188 ? -4.165 -9.069 6.131 1.00 91.50 188 ILE A CA 1
ATOM 1485 C C . ILE A 1 188 ? -3.252 -9.297 7.344 1.00 91.50 188 ILE A C 1
ATOM 1487 O O . ILE A 1 188 ? -2.041 -9.169 7.212 1.00 91.50 188 ILE A O 1
ATOM 1491 N N . GLU A 1 189 ? -3.790 -9.675 8.510 1.00 90.12 189 GLU A N 1
ATOM 1492 C CA . GLU A 1 189 ? -2.992 -9.936 9.718 1.00 90.12 189 GLU A CA 1
ATOM 1493 C C . GLU A 1 189 ? -2.162 -11.213 9.556 1.00 90.12 189 GLU A C 1
ATOM 1495 O O . GLU A 1 189 ? -0.977 -11.215 9.891 1.00 90.12 189 GLU A O 1
ATOM 1500 N N . ALA A 1 190 ? -2.749 -12.270 8.981 1.00 86.88 190 ALA A N 1
ATOM 1501 C CA . ALA A 1 190 ? -2.021 -13.490 8.626 1.00 86.88 190 ALA A CA 1
ATOM 1502 C C . ALA A 1 190 ? -0.843 -13.179 7.685 1.00 86.88 190 ALA A C 1
ATOM 1504 O O . ALA A 1 190 ? 0.287 -13.598 7.935 1.00 86.88 190 ALA A O 1
ATOM 1505 N N . TYR A 1 191 ? -1.073 -12.341 6.668 1.00 86.62 191 TYR A N 1
ATOM 1506 C CA . TYR A 1 191 ? -0.015 -11.865 5.780 1.00 86.62 191 TYR A CA 1
ATOM 1507 C C . TYR A 1 191 ? 1.090 -11.091 6.518 1.00 86.62 191 TYR A C 1
ATOM 1509 O O . TYR A 1 191 ? 2.264 -11.407 6.332 1.00 86.62 191 TYR A O 1
ATOM 1517 N N . VAL A 1 192 ? 0.746 -10.127 7.387 1.00 84.19 192 VAL A N 1
ATOM 1518 C CA . VAL A 1 192 ? 1.746 -9.348 8.148 1.00 84.19 192 VAL A CA 1
ATOM 1519 C C . VAL A 1 192 ? 2.616 -10.248 9.026 1.00 84.19 192 VAL A C 1
ATOM 1521 O O . VAL A 1 192 ? 3.832 -10.069 9.054 1.00 84.19 192 VAL A O 1
ATOM 1524 N N . ARG A 1 193 ? 2.025 -11.237 9.710 1.00 85.25 193 ARG A N 1
ATOM 1525 C CA . ARG A 1 193 ? 2.759 -12.183 10.572 1.00 85.25 193 ARG A CA 1
ATOM 1526 C C . ARG A 1 193 ? 3.796 -13.015 9.814 1.00 85.25 193 ARG A C 1
ATOM 1528 O O . ARG A 1 193 ? 4.793 -13.419 10.405 1.00 85.25 193 ARG A O 1
ATOM 1535 N N . ASN A 1 194 ? 3.568 -13.251 8.523 1.00 79.75 194 ASN A N 1
ATOM 1536 C CA . ASN A 1 194 ? 4.456 -14.018 7.652 1.00 79.75 194 ASN A CA 1
ATOM 1537 C C . ASN A 1 194 ? 5.559 -13.155 6.992 1.00 79.75 194 ASN A C 1
ATOM 1539 O O . ASN A 1 194 ? 6.440 -13.697 6.316 1.00 79.75 194 ASN A O 1
ATOM 1543 N N . LEU A 1 195 ? 5.558 -11.828 7.189 1.00 73.38 195 LEU A N 1
ATOM 1544 C CA . LEU A 1 195 ? 6.625 -10.944 6.712 1.00 73.38 195 LEU A CA 1
ATOM 1545 C C . LEU A 1 195 ? 7.875 -11.039 7.597 1.00 73.38 195 LEU A C 1
ATOM 1547 O O . LEU A 1 195 ? 7.814 -10.975 8.823 1.00 73.38 195 LEU A O 1
ATOM 1551 N N . LYS A 1 196 ? 9.045 -11.112 6.955 1.00 70.50 196 LYS A N 1
ATOM 1552 C CA . LYS A 1 196 ? 10.343 -10.975 7.628 1.00 70.50 196 LYS A CA 1
ATOM 1553 C C . LYS A 1 196 ? 10.673 -9.493 7.775 1.00 70.50 196 LYS A C 1
ATOM 1555 O O . LYS A 1 196 ? 11.202 -8.887 6.849 1.00 70.50 196 LYS A O 1
ATOM 1560 N N . LEU A 1 197 ? 10.321 -8.924 8.921 1.00 60.56 197 LEU A N 1
ATOM 1561 C CA . LEU A 1 197 ? 10.629 -7.541 9.277 1.00 60.56 197 LEU A CA 1
ATOM 1562 C C . LEU A 1 197 ? 12.009 -7.480 9.951 1.00 60.56 197 LEU A C 1
ATOM 1564 O O . LEU A 1 197 ? 12.305 -8.301 10.816 1.00 60.56 197 LEU A O 1
ATOM 1568 N N . GLU A 1 198 ? 12.846 -6.517 9.559 1.00 52.25 198 GLU A N 1
ATOM 1569 C CA . GLU A 1 198 ? 14.140 -6.263 10.220 1.00 52.25 198 GLU A CA 1
ATOM 1570 C C . GLU A 1 198 ? 13.958 -5.628 11.607 1.00 52.25 198 GLU A C 1
ATOM 1572 O O . GLU A 1 198 ? 14.743 -5.871 12.520 1.00 52.25 198 GLU A O 1
ATOM 1577 N N . ASP A 1 199 ? 12.904 -4.823 11.751 1.00 64.31 199 ASP A N 1
ATOM 1578 C CA . ASP A 1 199 ? 12.532 -4.094 12.958 1.00 64.31 199 ASP A CA 1
ATOM 1579 C C . ASP A 1 199 ? 11.000 -3.969 12.990 1.00 64.31 199 ASP A C 1
ATOM 1581 O O . ASP A 1 199 ? 10.413 -3.142 12.288 1.00 64.31 199 ASP A O 1
ATOM 1585 N N . ASP A 1 200 ? 10.340 -4.831 13.767 1.00 67.75 200 ASP A N 1
ATOM 1586 C CA . ASP A 1 200 ? 8.884 -4.810 13.941 1.00 67.75 200 ASP A CA 1
ATOM 1587 C C . ASP A 1 200 ? 8.415 -3.859 15.060 1.00 67.75 200 ASP A C 1
ATOM 1589 O O . ASP A 1 200 ? 7.212 -3.711 15.281 1.00 67.75 200 ASP A O 1
ATOM 1593 N N . THR A 1 201 ? 9.353 -3.138 15.692 1.00 68.44 201 THR A N 1
ATOM 1594 C CA . THR A 1 201 ? 9.116 -2.105 16.719 1.00 68.44 201 THR A CA 1
ATOM 1595 C C . THR A 1 201 ? 8.838 -0.721 16.115 1.00 68.44 201 THR A C 1
ATOM 1597 O O . THR A 1 201 ? 8.730 0.283 16.826 1.00 68.44 201 THR A O 1
ATOM 1600 N N . LYS A 1 202 ? 8.709 -0.633 14.787 1.00 75.31 202 LYS A N 1
ATOM 1601 C CA . LYS A 1 202 ? 8.445 0.599 14.031 1.00 75.31 202 LYS A CA 1
ATOM 1602 C C . LYS A 1 202 ? 7.095 0.582 13.327 1.00 75.31 202 LYS A C 1
ATOM 1604 O O . LYS A 1 202 ? 6.393 -0.425 13.278 1.00 75.31 202 LYS A O 1
ATOM 1609 N N . ILE A 1 203 ? 6.733 1.743 12.786 1.00 76.12 203 ILE A N 1
ATOM 1610 C CA . ILE A 1 203 ? 5.738 1.808 11.718 1.00 76.12 203 ILE A CA 1
ATOM 1611 C C . ILE A 1 203 ? 6.431 1.383 10.426 1.00 76.12 203 ILE A C 1
ATOM 1613 O O . ILE A 1 203 ? 7.523 1.856 10.111 1.00 76.12 203 ILE A O 1
ATOM 1617 N N . PHE A 1 204 ? 5.787 0.492 9.687 1.00 72.38 204 PHE A N 1
ATOM 1618 C CA . PHE A 1 204 ? 6.227 0.036 8.376 1.00 72.38 204 PHE A CA 1
ATOM 1619 C C . PHE A 1 204 ? 5.039 0.014 7.417 1.00 72.38 204 PHE A C 1
ATOM 1621 O O . PHE A 1 204 ? 3.879 0.049 7.836 1.00 72.38 204 PHE A O 1
ATOM 1628 N N . SER A 1 205 ? 5.324 -0.059 6.120 1.00 77.38 205 SER A N 1
ATOM 1629 C CA . SER A 1 205 ? 4.301 -0.357 5.125 1.00 77.38 205 SER A CA 1
ATOM 1630 C C . SER A 1 205 ? 4.322 -1.821 4.727 1.00 77.38 205 SER A C 1
ATOM 1632 O O . SER A 1 205 ? 5.382 -2.436 4.626 1.00 77.38 205 SER A O 1
ATOM 1634 N N . LEU A 1 206 ? 3.153 -2.345 4.375 1.00 74.06 206 LEU A N 1
ATOM 1635 C CA . LEU A 1 206 ? 3.063 -3.559 3.572 1.00 74.06 206 LEU A CA 1
ATOM 1636 C C . LEU A 1 206 ? 3.563 -3.299 2.135 1.00 74.06 206 LEU A C 1
ATOM 1638 O O . LEU A 1 206 ? 3.331 -2.206 1.609 1.00 74.06 206 LEU A O 1
ATOM 1642 N N . PRO A 1 207 ? 4.207 -4.279 1.467 1.00 64.19 207 PRO A N 1
ATOM 1643 C CA . PRO A 1 207 ? 4.706 -4.154 0.092 1.00 64.19 207 PRO A CA 1
ATOM 1644 C C . PRO A 1 207 ? 3.574 -4.340 -0.941 1.00 64.19 207 PRO A C 1
ATOM 1646 O O . PRO A 1 207 ? 3.583 -5.215 -1.815 1.00 64.19 207 PRO A O 1
ATOM 1649 N N . LEU A 1 208 ? 2.557 -3.494 -0.809 1.00 70.75 208 LEU A N 1
ATOM 1650 C CA . LEU A 1 208 ? 1.369 -3.407 -1.652 1.00 70.75 208 LEU A CA 1
ATOM 1651 C C . LEU A 1 208 ? 1.496 -2.181 -2.572 1.00 70.75 208 LEU A C 1
ATOM 1653 O O . LEU A 1 208 ? 2.309 -1.302 -2.310 1.00 70.75 208 LEU A O 1
ATOM 1657 N N . PRO A 1 209 ? 0.731 -2.072 -3.672 1.00 64.69 209 PRO A N 1
ATOM 1658 C CA . PRO A 1 209 ? 0.829 -0.915 -4.562 1.00 64.69 209 PRO A CA 1
ATOM 1659 C C . PRO A 1 209 ? 0.104 0.334 -4.019 1.00 64.69 209 PRO A C 1
ATOM 1661 O O . PRO A 1 209 ? -0.021 1.328 -4.733 1.00 64.69 209 PRO A O 1
ATOM 1664 N N . TYR A 1 210 ? -0.367 0.309 -2.769 1.00 73.19 210 TYR A N 1
ATOM 1665 C CA . TYR A 1 210 ? -1.030 1.412 -2.077 1.00 73.19 210 TYR A CA 1
ATOM 1666 C C . TYR A 1 210 ? -0.601 1.502 -0.611 1.00 73.19 210 TYR A C 1
ATOM 1668 O O . TYR A 1 210 ? -0.200 0.500 -0.021 1.00 73.19 210 TYR A O 1
ATOM 1676 N N . VAL A 1 211 ? -0.723 2.698 -0.030 1.00 79.81 211 VAL A N 1
ATOM 1677 C CA . VAL A 1 211 ? -0.340 3.011 1.351 1.00 79.81 211 VAL A CA 1
ATOM 1678 C C . VAL A 1 211 ? -1.161 2.188 2.332 1.00 79.81 211 VAL A C 1
ATOM 1680 O O . VAL A 1 211 ? -2.374 2.362 2.446 1.00 79.81 211 VAL A O 1
ATOM 1683 N N . HIS A 1 212 ? -0.477 1.296 3.046 1.00 88.81 212 HIS A N 1
ATOM 1684 C CA . HIS A 1 212 ? -1.040 0.461 4.101 1.00 88.81 212 HIS A CA 1
ATOM 1685 C C . HIS A 1 212 ? -0.037 0.410 5.247 1.00 88.81 212 HIS A C 1
ATOM 1687 O O . HIS A 1 212 ? 0.854 -0.439 5.281 1.00 88.81 212 HIS A O 1
ATOM 1693 N N . LEU A 1 213 ? -0.182 1.355 6.171 1.00 87.56 213 LEU A N 1
ATOM 1694 C CA .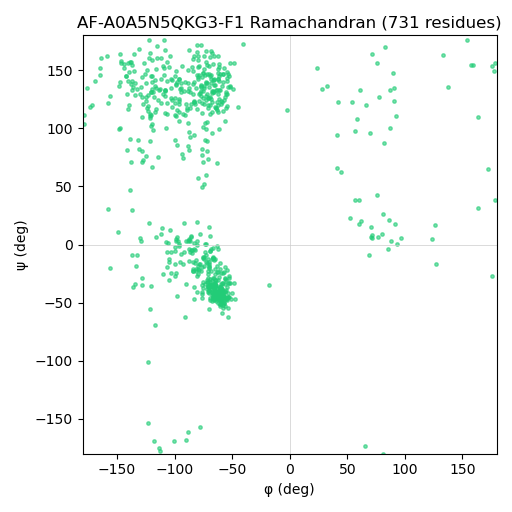 LEU A 1 213 ? 0.718 1.537 7.301 1.00 87.56 213 LEU A CA 1
ATOM 1695 C C . LEU A 1 213 ? 0.334 0.576 8.420 1.00 87.56 213 LEU A C 1
ATOM 1697 O O . LEU A 1 213 ? -0.852 0.355 8.677 1.00 87.56 213 LEU A O 1
ATOM 1701 N N . VAL A 1 214 ? 1.331 0.001 9.084 1.00 90.00 214 VAL A N 1
ATOM 1702 C CA . VAL A 1 214 ? 1.150 -0.996 10.140 1.00 90.00 214 VAL A CA 1
ATOM 1703 C C . VAL A 1 214 ? 2.104 -0.71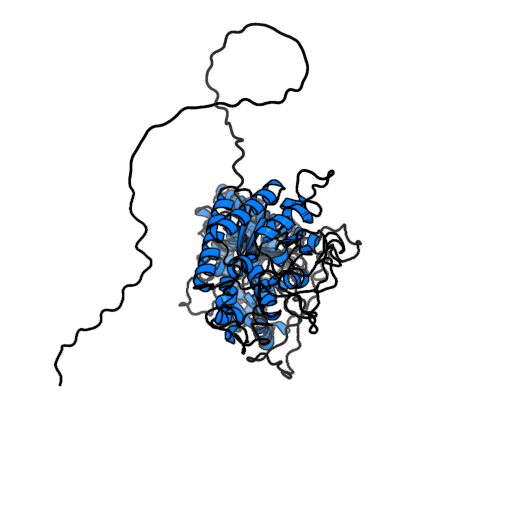7 11.291 1.00 90.00 214 VAL A C 1
ATOM 1705 O O . VAL A 1 214 ? 3.274 -0.402 11.087 1.00 90.00 214 VAL A O 1
ATOM 1708 N N . ARG A 1 215 ? 1.588 -0.853 12.513 1.00 91.62 215 ARG A N 1
ATOM 1709 C CA . ARG A 1 215 ? 2.334 -0.804 13.768 1.00 91.62 215 ARG A CA 1
ATOM 1710 C C . ARG A 1 215 ? 2.051 -2.079 14.550 1.00 91.62 215 ARG A C 1
ATOM 1712 O O . ARG A 1 215 ? 0.888 -2.392 14.809 1.00 91.62 215 ARG A O 1
ATOM 1719 N N . LYS A 1 216 ? 3.094 -2.798 14.965 1.00 92.38 216 LYS A N 1
ATOM 1720 C CA . LYS A 1 216 ? 2.949 -3.880 15.945 1.00 92.38 216 LYS A CA 1
ATOM 1721 C C . LYS A 1 216 ? 2.629 -3.288 17.319 1.00 92.38 216 LYS A C 1
ATOM 1723 O O . LYS A 1 216 ? 3.232 -2.296 17.736 1.00 92.38 216 LYS A O 1
ATOM 1728 N N . LEU A 1 217 ? 1.667 -3.889 18.010 1.00 90.44 217 LEU A N 1
ATOM 1729 C CA . LEU A 1 217 ? 1.235 -3.480 19.340 1.00 90.44 217 LEU A CA 1
ATOM 1730 C C . LEU A 1 217 ? 2.111 -4.163 20.397 1.00 90.44 217 LEU A C 1
ATOM 1732 O O . LEU A 1 217 ? 1.839 -5.278 20.842 1.00 90.44 217 LEU A O 1
ATOM 1736 N N . GLU A 1 218 ? 3.182 -3.479 20.793 1.00 82.00 218 GLU A N 1
ATOM 1737 C CA . GLU A 1 218 ? 4.106 -3.912 21.848 1.00 82.00 218 GLU A CA 1
ATOM 1738 C C . GLU A 1 218 ? 3.488 -3.696 23.233 1.00 82.00 218 GLU A C 1
ATOM 1740 O O . GLU A 1 218 ? 3.768 -2.728 23.937 1.00 82.00 218 GLU A O 1
ATOM 1745 N N . LEU A 1 219 ? 2.571 -4.587 23.599 1.00 82.12 219 LEU A N 1
ATOM 1746 C CA . LEU A 1 219 ? 1.767 -4.446 24.807 1.00 82.12 219 LEU A CA 1
ATOM 1747 C C . LEU A 1 219 ? 2.353 -5.238 25.986 1.00 82.12 219 LEU A C 1
ATOM 1749 O O . LEU A 1 219 ? 2.809 -6.369 25.789 1.00 82.12 219 LEU A O 1
ATOM 1753 N N . PRO A 1 220 ? 2.290 -4.701 27.223 1.00 73.25 220 PRO A N 1
ATOM 1754 C CA . PRO A 1 220 ? 2.733 -5.413 28.418 1.00 73.25 220 PRO A CA 1
ATOM 1755 C C . PRO A 1 220 ? 2.066 -6.786 28.559 1.00 73.25 220 PRO A C 1
ATOM 1757 O O . PRO A 1 220 ? 0.885 -6.952 28.246 1.00 73.25 220 PRO A O 1
ATOM 1760 N N . SER A 1 221 ? 2.775 -7.772 29.113 1.00 71.06 221 SER A N 1
ATOM 1761 C CA . SER A 1 221 ? 2.277 -9.155 29.222 1.00 71.06 221 SER A CA 1
ATOM 1762 C C . SER A 1 221 ? 0.931 -9.288 29.955 1.00 71.06 221 SER A C 1
ATOM 1764 O O . SER A 1 221 ? 0.139 -10.172 29.629 1.00 71.06 221 SER A O 1
ATOM 1766 N N . ALA A 1 222 ? 0.629 -8.390 30.901 1.00 68.31 222 ALA A N 1
ATOM 1767 C CA . ALA A 1 222 ? -0.668 -8.320 31.588 1.00 68.31 222 ALA A CA 1
ATOM 1768 C C . ALA A 1 222 ? -1.834 -7.905 30.658 1.00 68.31 222 ALA A C 1
ATOM 1770 O O . ALA A 1 222 ? -2.985 -8.320 30.850 1.00 68.31 222 ALA A O 1
ATOM 1771 N N . SER A 1 223 ? -1.533 -7.120 29.625 1.00 71.00 223 SER A N 1
ATOM 1772 C CA . SER A 1 223 ? -2.475 -6.608 28.628 1.00 71.00 223 SER A CA 1
ATOM 1773 C C . SER A 1 223 ? -2.741 -7.614 27.503 1.00 71.00 223 SER A C 1
ATOM 1775 O O . SER A 1 223 ? -3.815 -7.579 26.913 1.00 71.00 223 SER A O 1
ATOM 1777 N N . LEU A 1 224 ? -1.841 -8.574 27.257 1.00 62.97 224 LEU A N 1
ATOM 1778 C CA . LEU A 1 224 ? -1.940 -9.500 26.119 1.00 62.97 224 LEU A CA 1
ATOM 1779 C C . LEU A 1 224 ? -3.044 -10.571 26.229 1.00 62.97 224 LEU A C 1
ATOM 1781 O O . LEU A 1 224 ? -3.553 -11.012 25.198 1.00 62.97 224 LEU A O 1
ATOM 1785 N N . SER A 1 225 ? -3.420 -11.041 27.426 1.00 63.72 225 SER A N 1
ATOM 1786 C CA . SER A 1 225 ? -4.459 -12.081 27.565 1.00 63.72 225 SER A CA 1
ATOM 1787 C C . SER A 1 225 ? -5.113 -12.095 28.950 1.00 63.72 225 SER A C 1
ATOM 1789 O O . SER A 1 225 ? -4.455 -12.426 29.939 1.00 63.72 225 SER A O 1
ATOM 1791 N N . GLY A 1 226 ? -6.434 -11.915 29.009 1.00 66.56 226 GLY A N 1
ATOM 1792 C CA . GLY A 1 226 ? -7.228 -12.268 30.187 1.00 66.56 226 GLY A CA 1
ATOM 1793 C C . GLY A 1 226 ? -8.558 -11.527 30.289 1.00 66.56 226 GLY A C 1
ATOM 1794 O O . GLY A 1 226 ? -8.692 -10.404 29.818 1.00 66.56 226 GLY A O 1
ATOM 1795 N N . THR A 1 227 ? -9.522 -12.144 30.974 1.00 69.75 227 THR A N 1
ATOM 1796 C CA . THR A 1 227 ? -10.810 -11.534 31.357 1.00 69.75 227 THR A CA 1
ATOM 1797 C C . THR A 1 227 ? -10.738 -10.748 32.672 1.00 69.75 227 THR A C 1
ATOM 1799 O O . THR A 1 227 ? -11.712 -10.113 33.069 1.00 69.75 227 THR A O 1
ATOM 1802 N N . LYS A 1 228 ? -9.592 -10.783 33.367 1.00 80.44 228 LYS A N 1
ATOM 1803 C CA . LYS A 1 228 ? -9.348 -9.987 34.576 1.00 80.44 228 LYS A CA 1
ATOM 1804 C C . LYS A 1 228 ? -9.141 -8.514 34.212 1.00 80.44 228 LYS A C 1
ATOM 1806 O O . LYS A 1 228 ? -8.442 -8.211 33.237 1.00 80.44 228 LYS A O 1
ATOM 1811 N N . ALA A 1 229 ? -9.709 -7.630 35.031 1.00 82.00 229 ALA A N 1
ATOM 1812 C CA . ALA A 1 229 ? -9.429 -6.198 34.993 1.00 82.00 229 ALA A CA 1
ATOM 1813 C C . ALA A 1 229 ? -7.917 -5.938 35.113 1.00 82.00 229 ALA A C 1
ATOM 1815 O O . ALA A 1 229 ? -7.190 -6.722 35.735 1.00 82.00 229 ALA A O 1
ATOM 1816 N N . LEU A 1 230 ? -7.453 -4.866 34.475 1.00 87.50 230 LEU A N 1
ATOM 1817 C CA . LEU A 1 230 ? -6.091 -4.363 34.639 1.00 87.50 230 LEU A CA 1
ATOM 1818 C C . LEU A 1 230 ? -6.001 -3.545 35.937 1.00 87.50 230 LEU A C 1
ATOM 1820 O O . LEU A 1 230 ? -7.017 -3.134 36.491 1.00 87.50 230 LEU A O 1
ATOM 1824 N N . SER A 1 231 ? -4.789 -3.322 36.445 1.00 89.31 231 SER A N 1
ATOM 1825 C CA . SER A 1 231 ? -4.564 -2.244 37.414 1.00 89.31 231 SER A CA 1
ATOM 1826 C C . SER A 1 231 ? -4.626 -0.892 36.696 1.00 89.31 231 SER A C 1
ATOM 1828 O O . SER A 1 231 ? -4.344 -0.837 35.500 1.00 89.31 231 SER A O 1
ATOM 1830 N N . GLY A 1 232 ? -4.918 0.196 37.421 1.00 89.88 232 GLY A N 1
ATOM 1831 C CA . GLY A 1 232 ? -4.933 1.552 36.847 1.00 89.88 232 GLY A CA 1
ATOM 1832 C C . GLY A 1 232 ? -3.651 1.880 36.074 1.00 89.88 232 GLY A C 1
ATOM 1833 O O . GLY A 1 232 ? -3.722 2.235 34.907 1.00 89.88 232 GLY A O 1
ATOM 1834 N N . GLN A 1 233 ? -2.480 1.592 36.654 1.00 89.56 233 GLN A N 1
ATOM 1835 C CA . GLN A 1 233 ? -1.188 1.756 35.974 1.00 89.56 233 GLN A CA 1
ATOM 1836 C C . GLN A 1 233 ? -1.086 0.950 34.661 1.00 89.56 233 GLN A C 1
ATOM 1838 O O . GLN A 1 233 ? -0.657 1.479 33.642 1.00 89.56 233 GLN A O 1
ATOM 1843 N N . ALA A 1 234 ? -1.497 -0.324 34.647 1.00 89.75 234 ALA A N 1
ATOM 1844 C CA . ALA A 1 234 ? -1.436 -1.140 33.430 1.00 89.75 234 ALA A CA 1
ATOM 1845 C C . ALA A 1 234 ? -2.469 -0.701 32.371 1.00 89.75 234 ALA A C 1
ATOM 1847 O O . ALA A 1 234 ? -2.289 -0.976 31.184 1.00 89.75 234 ALA A O 1
ATOM 1848 N N . LEU A 1 235 ? -3.547 -0.035 32.798 1.00 91.62 235 LEU A N 1
ATOM 1849 C CA . LEU A 1 235 ? -4.529 0.592 31.922 1.00 91.62 235 LEU A CA 1
ATOM 1850 C C . LEU A 1 235 ? -3.981 1.904 31.335 1.00 91.62 235 LEU A C 1
ATOM 1852 O O . LEU A 1 235 ? -4.079 2.089 30.131 1.00 91.62 235 LEU A O 1
ATOM 1856 N N . GLU A 1 236 ? -3.314 2.746 32.128 1.00 93.12 236 GLU A N 1
ATOM 1857 C CA . GLU A 1 236 ? -2.600 3.946 31.658 1.00 93.12 236 GLU A CA 1
ATOM 1858 C C . GLU A 1 236 ? -1.499 3.596 30.640 1.00 93.12 236 GLU A C 1
ATOM 1860 O O . GLU A 1 236 ? -1.446 4.177 29.555 1.00 93.12 236 GLU A O 1
ATOM 1865 N N . GLU A 1 237 ? -0.662 2.593 30.936 1.00 92.25 237 GLU A N 1
ATOM 1866 C CA . GLU A 1 237 ? 0.377 2.089 30.024 1.00 92.25 237 GLU A CA 1
ATOM 1867 C C . GLU A 1 237 ? -0.217 1.554 28.705 1.00 92.25 237 GLU A C 1
ATOM 1869 O O . GLU A 1 237 ? 0.315 1.819 27.623 1.00 92.25 237 GLU A O 1
ATOM 1874 N N . LEU A 1 238 ? -1.344 0.832 28.771 1.00 93.00 238 LEU A N 1
ATOM 1875 C CA . LEU A 1 238 ? -2.084 0.369 27.592 1.00 93.00 238 LEU A CA 1
ATOM 1876 C C . LEU A 1 238 ? -2.602 1.552 26.759 1.00 93.00 238 LEU A C 1
ATOM 1878 O O . LEU A 1 238 ? -2.359 1.601 25.551 1.00 93.00 238 LEU A O 1
ATOM 1882 N N . THR A 1 239 ? -3.269 2.512 27.404 1.00 94.94 239 THR A N 1
ATOM 1883 C CA . THR A 1 239 ? -3.814 3.722 26.777 1.00 94.94 239 THR A CA 1
ATOM 1884 C C . THR A 1 239 ? -2.719 4.526 26.079 1.00 94.94 239 THR A C 1
ATOM 1886 O O . THR A 1 239 ? -2.888 4.932 24.925 1.00 94.94 239 THR A O 1
ATOM 1889 N N . GLN A 1 240 ? -1.563 4.705 26.726 1.00 94.19 240 GLN A N 1
ATOM 1890 C CA . GLN A 1 240 ? -0.424 5.426 26.163 1.00 94.19 240 GLN A CA 1
ATOM 1891 C C . GLN A 1 240 ? 0.153 4.713 24.933 1.00 94.19 240 GLN A C 1
ATOM 1893 O O . GLN A 1 240 ? 0.384 5.359 23.908 1.00 94.19 240 GLN A O 1
ATOM 1898 N N . THR A 1 241 ? 0.349 3.392 24.987 1.00 93.69 241 THR A N 1
ATOM 1899 C CA . THR A 1 241 ? 0.893 2.623 23.854 1.00 93.69 241 THR A CA 1
ATOM 1900 C C . THR A 1 241 ? -0.057 2.602 22.658 1.00 93.69 241 THR A C 1
ATOM 1902 O O . THR A 1 241 ? 0.389 2.787 21.522 1.00 93.69 241 THR A O 1
ATOM 1905 N N . LEU A 1 242 ? -1.365 2.440 22.884 1.00 96.12 242 LEU A N 1
ATOM 1906 C CA . LEU A 1 242 ? -2.373 2.506 21.819 1.00 96.12 242 LEU A CA 1
ATOM 1907 C C . LEU A 1 242 ? -2.449 3.907 21.199 1.00 96.12 242 LEU A C 1
ATOM 1909 O O . LEU A 1 242 ? -2.458 4.031 19.975 1.00 96.12 242 LEU A O 1
ATOM 1913 N N . THR A 1 243 ? -2.438 4.954 22.029 1.00 96.56 243 THR A N 1
ATOM 1914 C CA . THR A 1 243 ? -2.476 6.353 21.576 1.00 96.56 243 THR A CA 1
ATOM 1915 C C . THR A 1 243 ? -1.232 6.709 20.765 1.00 96.56 243 THR A C 1
ATOM 1917 O O . THR A 1 243 ? -1.355 7.237 19.664 1.00 96.56 243 THR A O 1
ATOM 1920 N N . ASN A 1 244 ? -0.035 6.353 21.242 1.00 93.69 244 ASN A N 1
ATOM 1921 C CA . ASN A 1 244 ? 1.219 6.582 20.516 1.00 93.69 244 ASN A CA 1
ATOM 1922 C C . ASN A 1 244 ? 1.250 5.826 19.180 1.00 93.69 244 ASN A C 1
ATOM 1924 O O . ASN A 1 244 ? 1.667 6.383 18.165 1.00 93.69 244 ASN A O 1
ATOM 1928 N N . SER A 1 245 ? 0.766 4.578 19.167 1.00 94.06 245 SER A N 1
ATOM 1929 C CA . SER A 1 245 ? 0.656 3.769 17.947 1.00 94.06 245 SER A CA 1
ATOM 1930 C C . SER A 1 245 ? -0.280 4.415 16.924 1.00 94.06 245 SER A C 1
ATOM 1932 O O . SER A 1 245 ? 0.077 4.524 15.752 1.00 94.06 245 SER A O 1
ATOM 1934 N N . PHE A 1 246 ? -1.450 4.888 17.365 1.00 97.12 246 PHE A N 1
ATOM 1935 C CA . PHE A 1 246 ? -2.415 5.565 16.501 1.00 97.12 246 PHE A CA 1
ATOM 1936 C C . PHE A 1 246 ? -1.889 6.904 15.974 1.00 97.12 246 PHE A C 1
ATOM 1938 O O . PHE A 1 246 ? -1.968 7.151 14.773 1.00 97.12 246 PHE A O 1
ATOM 1945 N N . LEU A 1 247 ? -1.325 7.754 16.839 1.00 93.31 247 LEU A N 1
ATOM 1946 C CA . LEU A 1 247 ? -0.822 9.072 16.445 1.00 93.31 247 LEU A CA 1
ATOM 1947 C C . LEU A 1 247 ? 0.345 8.973 15.458 1.00 93.31 247 LEU A C 1
ATOM 1949 O O . LEU A 1 247 ? 0.356 9.709 14.475 1.00 93.31 247 LEU A O 1
ATOM 1953 N N . GLY A 1 248 ? 1.279 8.038 15.664 1.00 82.75 248 GLY A N 1
ATOM 1954 C CA . GLY A 1 248 ? 2.360 7.801 14.706 1.00 82.75 248 GLY A CA 1
ATOM 1955 C C . GLY A 1 248 ? 1.838 7.320 13.349 1.00 82.75 248 GLY A C 1
ATOM 1956 O O . GLY A 1 248 ? 2.241 7.841 12.313 1.00 82.75 248 GLY A O 1
ATOM 1957 N N . LEU A 1 249 ? 0.895 6.367 13.338 1.00 88.31 249 LEU A N 1
ATOM 1958 C CA . LEU A 1 249 ? 0.256 5.906 12.098 1.00 88.31 249 LEU A CA 1
ATOM 1959 C C . LEU A 1 249 ? -0.491 7.040 11.381 1.00 88.31 249 LEU A C 1
ATOM 1961 O O . LEU A 1 249 ? -0.489 7.097 10.151 1.00 88.31 249 LEU A O 1
ATOM 1965 N N . LEU A 1 250 ? -1.140 7.928 12.137 1.00 89.19 250 LEU A N 1
ATOM 1966 C CA . LEU A 1 250 ? -1.891 9.060 11.602 1.00 89.19 250 LEU A CA 1
ATOM 1967 C C . LEU A 1 250 ? -0.968 10.128 11.002 1.00 89.19 250 LEU A C 1
ATOM 1969 O O . LEU A 1 250 ? -1.294 10.656 9.941 1.00 89.19 250 LEU A O 1
ATOM 1973 N N . ASP A 1 251 ? 0.174 10.422 11.628 1.00 78.38 251 ASP A N 1
ATOM 1974 C CA . ASP A 1 251 ? 1.148 11.384 11.097 1.00 78.38 251 ASP A CA 1
ATOM 1975 C C . ASP A 1 251 ? 1.761 10.890 9.776 1.00 78.38 251 ASP A C 1
ATOM 1977 O O . ASP A 1 251 ? 1.725 11.605 8.775 1.00 78.38 251 ASP A O 1
ATOM 1981 N N . GLU A 1 252 ? 2.180 9.621 9.714 1.00 76.06 252 GLU A N 1
ATOM 1982 C CA . GLU A 1 252 ? 2.651 8.971 8.480 1.00 76.06 252 GLU A CA 1
ATOM 1983 C C . GLU A 1 252 ? 1.573 8.960 7.375 1.00 76.06 252 GLU A C 1
ATOM 1985 O O . GLU A 1 252 ? 1.850 9.218 6.199 1.00 76.06 252 GLU A O 1
ATOM 1990 N N . ALA A 1 253 ? 0.304 8.737 7.734 1.00 79.44 253 ALA A N 1
ATOM 1991 C CA . ALA A 1 253 ? -0.809 8.785 6.786 1.00 79.44 253 ALA A CA 1
ATOM 1992 C C . ALA A 1 253 ? -1.067 10.202 6.252 1.00 79.44 253 ALA A C 1
ATOM 1994 O O . ALA A 1 253 ? -1.309 10.388 5.055 1.00 79.44 253 ALA A O 1
ATOM 1995 N N . VAL A 1 254 ? -0.993 11.214 7.121 1.00 75.88 254 VAL A N 1
ATOM 1996 C CA . VAL A 1 254 ? -1.092 12.631 6.749 1.00 75.88 254 VAL A CA 1
ATOM 1997 C C . VAL A 1 254 ? 0.103 13.042 5.885 1.00 75.88 254 VAL A C 1
ATOM 1999 O O . VAL A 1 254 ? -0.083 13.767 4.906 1.00 75.88 254 VAL A O 1
ATOM 2002 N N . HIS A 1 255 ? 1.307 12.546 6.178 1.00 69.06 255 HIS A N 1
ATOM 2003 C CA . HIS A 1 255 ? 2.502 12.760 5.367 1.00 69.06 255 HIS A CA 1
ATOM 2004 C C . HIS A 1 255 ? 2.324 12.193 3.951 1.00 69.06 255 HIS A C 1
ATOM 2006 O O . HIS A 1 255 ? 2.428 12.940 2.974 1.00 69.06 255 HIS A O 1
ATOM 2012 N N . ALA A 1 256 ? 1.935 10.920 3.826 1.00 67.69 256 ALA A N 1
ATOM 2013 C CA . ALA A 1 256 ? 1.649 10.288 2.537 1.00 67.69 256 ALA A CA 1
ATOM 2014 C C . ALA A 1 256 ? 0.536 11.012 1.751 1.00 67.69 256 ALA A C 1
ATOM 2016 O O . ALA A 1 256 ? 0.638 11.186 0.535 1.00 67.69 256 ALA A O 1
ATOM 2017 N N . THR A 1 257 ? -0.495 11.500 2.448 1.00 71.25 257 THR A N 1
ATOM 2018 C CA . THR A 1 257 ? -1.592 12.291 1.863 1.00 71.25 257 THR A CA 1
ATOM 2019 C C . THR A 1 257 ? -1.108 13.635 1.320 1.00 71.25 257 THR A C 1
ATOM 2021 O O . THR A 1 257 ? -1.450 14.006 0.196 1.00 71.25 257 THR A O 1
ATOM 2024 N N . ARG A 1 258 ? -0.259 14.350 2.069 1.00 64.75 258 ARG A N 1
ATOM 2025 C CA . ARG A 1 258 ? 0.362 15.605 1.617 1.00 64.75 258 ARG A CA 1
ATOM 2026 C C . ARG A 1 258 ? 1.248 15.386 0.392 1.00 64.75 258 ARG A C 1
ATOM 2028 O O . ARG A 1 258 ? 1.141 16.153 -0.560 1.00 64.75 258 ARG A O 1
ATOM 2035 N N . LEU A 1 259 ? 2.079 14.340 0.384 1.00 58.41 259 LEU A N 1
ATOM 2036 C CA . LEU A 1 259 ? 2.928 14.003 -0.766 1.00 58.41 259 LEU A CA 1
ATOM 2037 C C . LEU A 1 259 ? 2.098 13.716 -2.025 1.00 58.41 259 LEU A C 1
ATOM 2039 O O . LEU A 1 259 ? 2.385 14.277 -3.082 1.00 58.41 259 LEU A O 1
ATOM 2043 N N . TYR A 1 260 ? 1.030 12.921 -1.899 1.00 63.12 260 TYR A N 1
ATOM 2044 C CA . TYR A 1 260 ? 0.120 12.616 -3.005 1.00 63.12 260 TYR A CA 1
ATOM 2045 C C . TYR A 1 260 ? -0.512 13.879 -3.613 1.00 63.12 260 TYR A C 1
ATOM 2047 O O . TYR A 1 260 ? -0.413 14.092 -4.822 1.00 63.12 260 TYR A O 1
ATOM 2055 N N . TYR A 1 261 ? -1.118 14.752 -2.799 1.00 61.75 261 TYR A N 1
ATOM 2056 C CA . TYR A 1 261 ? -1.757 15.968 -3.318 1.00 61.75 261 TYR A CA 1
ATOM 2057 C C . TYR A 1 261 ? -0.750 16.985 -3.870 1.00 61.75 261 TYR A C 1
ATOM 2059 O O . TYR A 1 261 ? -0.996 17.567 -4.928 1.00 61.75 261 TYR A O 1
ATOM 2067 N N . ASN A 1 262 ? 0.416 17.144 -3.235 1.00 54.06 262 ASN A N 1
ATOM 2068 C CA . ASN A 1 262 ? 1.485 18.005 -3.750 1.00 54.06 262 ASN A CA 1
ATOM 2069 C C . ASN A 1 262 ? 1.974 17.549 -5.136 1.00 54.06 262 ASN A C 1
ATOM 2071 O O . ASN A 1 262 ? 2.256 18.388 -5.989 1.00 54.06 262 ASN A O 1
ATOM 2075 N N . ALA A 1 263 ? 2.028 16.237 -5.389 1.00 50.06 263 ALA A N 1
ATOM 2076 C CA . ALA A 1 263 ? 2.375 15.691 -6.700 1.00 50.06 263 ALA A CA 1
ATOM 2077 C C . ALA A 1 263 ? 1.277 15.893 -7.764 1.00 50.06 263 ALA A C 1
ATOM 2079 O O . ALA A 1 263 ? 1.597 16.004 -8.945 1.00 50.06 263 ALA A O 1
ATOM 2080 N N . GLN A 1 264 ? -0.002 15.957 -7.370 1.00 46.88 264 GLN A N 1
ATOM 2081 C CA . GLN A 1 264 ? -1.134 16.175 -8.288 1.00 46.88 264 GLN A CA 1
ATOM 2082 C C . GLN A 1 264 ? -1.323 17.659 -8.663 1.00 46.88 264 GLN A C 1
ATOM 2084 O O . GLN A 1 264 ? -1.819 17.972 -9.749 1.00 46.88 264 GLN A O 1
ATOM 2089 N N . SER A 1 26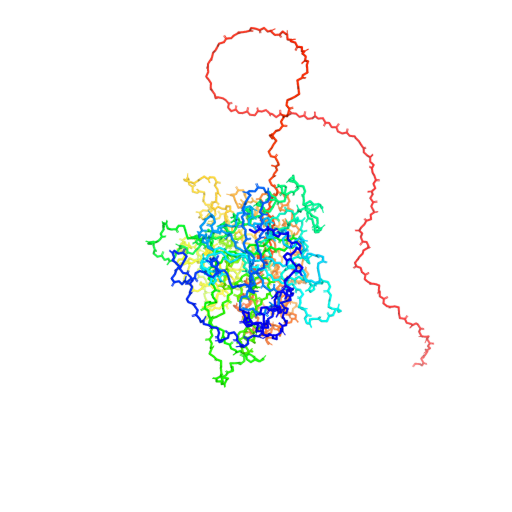5 ? -0.907 18.581 -7.786 1.00 43.31 265 SER A N 1
ATOM 2090 C CA . SER A 1 265 ? -1.167 20.026 -7.889 1.00 43.31 265 SER A CA 1
ATOM 2091 C C . SER A 1 265 ? -0.439 20.760 -9.035 1.00 43.31 265 SER A C 1
ATOM 2093 O O . SER A 1 265 ? -0.517 21.984 -9.123 1.00 43.31 265 SER A O 1
ATOM 2095 N N . THR A 1 266 ? 0.251 20.057 -9.937 1.00 41.44 266 THR A N 1
ATOM 2096 C CA . THR A 1 266 ? 0.920 20.642 -11.115 1.00 41.44 266 THR A CA 1
ATOM 2097 C C . THR A 1 266 ? 0.022 20.758 -12.356 1.00 41.44 266 THR A C 1
ATOM 2099 O O . THR A 1 266 ? 0.517 21.167 -13.407 1.00 41.44 266 THR A O 1
ATOM 2102 N N . SER A 1 267 ? -1.274 20.411 -12.275 1.00 35.38 267 SER A N 1
ATOM 2103 C CA . SER A 1 267 ? -2.136 20.261 -13.467 1.00 35.38 267 SER A CA 1
ATOM 2104 C C . SER A 1 267 ? -3.522 20.929 -13.456 1.00 35.38 267 SER A C 1
ATOM 2106 O O . SER A 1 267 ? -4.144 20.976 -14.517 1.00 35.38 267 SER A O 1
ATOM 2108 N N . LEU A 1 268 ? -4.021 21.474 -12.337 1.00 30.50 268 LEU A N 1
ATOM 2109 C CA . LEU A 1 268 ? -5.347 22.119 -12.281 1.00 30.50 268 LEU A CA 1
ATOM 2110 C C . LEU A 1 268 ? -5.348 23.431 -11.483 1.00 30.50 268 LEU A C 1
ATOM 2112 O O . LEU A 1 268 ? -4.492 23.667 -10.633 1.00 30.50 268 LEU A O 1
ATOM 2116 N N . LEU A 1 269 ? -6.305 24.297 -11.830 1.00 31.00 269 LEU A N 1
ATOM 2117 C CA . LEU A 1 269 ? -6.420 25.689 -11.387 1.00 31.00 269 LEU A CA 1
ATOM 2118 C C . LEU A 1 269 ? -6.513 25.824 -9.859 1.00 31.00 269 LEU A C 1
ATOM 2120 O O . LEU A 1 269 ? -7.232 25.080 -9.194 1.00 31.00 269 LEU A O 1
ATOM 2124 N N . ALA A 1 270 ? -5.825 26.831 -9.323 1.00 32.53 270 ALA A N 1
ATOM 2125 C CA . ALA A 1 270 ? -5.917 27.206 -7.920 1.00 32.53 270 ALA A CA 1
ATOM 2126 C C . ALA A 1 270 ? -7.252 27.913 -7.634 1.00 32.53 270 ALA A C 1
ATOM 2128 O O . ALA A 1 270 ? -7.395 29.084 -7.977 1.00 32.53 270 ALA A O 1
ATOM 2129 N N . ASP A 1 271 ? -8.196 27.213 -6.996 1.00 31.98 271 ASP A N 1
ATOM 2130 C CA . ASP A 1 271 ? -9.384 27.844 -6.386 1.00 31.98 271 ASP A CA 1
ATOM 2131 C C . ASP A 1 271 ? -9.930 27.116 -5.128 1.00 31.98 271 ASP A C 1
ATOM 2133 O O . ASP A 1 271 ? -11.000 27.447 -4.629 1.00 31.98 271 ASP A O 1
ATOM 2137 N N . ASP A 1 272 ? -9.194 26.140 -4.567 1.00 35.38 272 ASP A N 1
ATOM 2138 C CA . ASP A 1 272 ? -9.508 25.530 -3.251 1.00 35.38 272 ASP A CA 1
ATOM 2139 C C . ASP A 1 272 ? -8.249 25.338 -2.373 1.00 35.38 272 ASP A C 1
ATOM 2141 O O . ASP A 1 272 ? -8.138 24.440 -1.537 1.00 35.38 272 ASP A O 1
ATOM 2145 N N . THR A 1 273 ? -7.246 26.206 -2.553 1.00 33.81 273 THR A N 1
ATOM 2146 C CA . THR A 1 273 ? -5.971 26.195 -1.808 1.00 33.81 273 THR A CA 1
ATOM 2147 C C . THR A 1 273 ? -6.119 26.758 -0.385 1.00 33.81 273 THR A C 1
ATOM 2149 O O . THR A 1 273 ? -5.371 27.646 0.023 1.00 33.81 273 THR A O 1
ATOM 2152 N N . GLY A 1 274 ? -7.116 26.285 0.368 1.00 33.19 274 GLY A N 1
ATOM 2153 C CA . GLY A 1 274 ? -7.451 26.820 1.693 1.00 33.19 274 GLY A CA 1
ATOM 2154 C C . GLY A 1 274 ? -8.181 25.867 2.642 1.00 33.19 274 GLY A C 1
ATOM 2155 O O . GLY A 1 274 ? -8.119 26.069 3.855 1.00 33.19 274 GLY A O 1
ATOM 2156 N N . ARG A 1 275 ? -8.832 24.805 2.149 1.00 36.38 275 ARG A N 1
ATOM 2157 C CA . ARG A 1 275 ? -9.426 23.780 3.018 1.00 36.38 275 ARG A CA 1
ATOM 2158 C C . ARG A 1 275 ? -8.447 22.637 3.244 1.00 36.38 275 ARG A C 1
ATOM 2160 O O . ARG A 1 275 ? -8.176 21.844 2.350 1.00 36.38 275 ARG A O 1
ATOM 2167 N N . ALA A 1 276 ? -7.975 22.501 4.483 1.00 42.53 276 ALA A N 1
ATOM 2168 C CA . ALA A 1 276 ? -7.431 21.233 4.949 1.00 42.53 276 ALA A CA 1
ATOM 2169 C C . ALA A 1 276 ? -8.559 20.188 4.888 1.00 42.53 276 ALA A C 1
ATOM 2171 O O . ALA A 1 276 ? -9.432 20.171 5.757 1.00 42.53 276 ALA A O 1
ATOM 2172 N N . SER A 1 277 ? -8.583 19.366 3.833 1.00 53.75 277 SER A N 1
ATOM 2173 C CA . SER A 1 277 ? -9.583 18.308 3.681 1.00 53.75 277 SER A CA 1
ATOM 2174 C C . SER A 1 277 ? -9.526 17.396 4.903 1.00 53.75 277 SER A C 1
ATOM 2176 O O . SER A 1 277 ? -8.444 16.906 5.244 1.00 53.75 277 SER A O 1
ATOM 2178 N N . VAL A 1 278 ? -10.668 17.171 5.555 1.00 63.09 278 VAL A N 1
ATOM 2179 C CA . VAL A 1 278 ? -10.741 16.329 6.756 1.00 63.09 278 VAL A CA 1
ATOM 2180 C C . VAL A 1 278 ? -10.141 14.953 6.427 1.00 63.09 278 VAL A C 1
ATOM 2182 O O . VAL A 1 278 ? -10.482 14.391 5.381 1.00 63.09 278 VAL A O 1
ATOM 2185 N N . PRO A 1 279 ? -9.201 14.427 7.236 1.00 76.81 279 PRO A N 1
ATOM 2186 C CA . PRO A 1 279 ? -8.443 13.240 6.864 1.00 76.81 279 PRO A CA 1
ATOM 2187 C C . PRO A 1 279 ? -9.368 12.031 6.717 1.00 76.81 279 PRO A C 1
ATOM 2189 O O . PRO A 1 279 ? -10.064 11.645 7.652 1.00 76.81 279 PRO A O 1
ATOM 2192 N N . ASN A 1 280 ? -9.347 11.431 5.529 1.00 91.50 280 ASN A N 1
ATOM 2193 C CA . ASN A 1 280 ? -10.107 10.232 5.209 1.00 91.50 280 ASN A CA 1
ATOM 2194 C C . ASN A 1 280 ? -9.205 9.007 5.384 1.00 91.50 280 ASN A C 1
ATOM 2196 O O . ASN A 1 280 ? -8.153 8.929 4.748 1.00 91.50 280 ASN A O 1
ATOM 2200 N N . TYR A 1 281 ? -9.596 8.045 6.217 1.00 96.31 281 TYR A N 1
ATOM 2201 C CA . TYR A 1 281 ? -8.802 6.833 6.440 1.00 96.31 281 TYR A CA 1
ATOM 2202 C C . TYR A 1 281 ? -9.617 5.667 7.000 1.00 96.31 281 TYR A C 1
ATOM 2204 O O . TYR A 1 281 ? -10.690 5.840 7.574 1.00 96.31 281 TYR A O 1
ATOM 2212 N N . ASN A 1 282 ? -9.068 4.464 6.872 1.00 98.38 282 ASN A N 1
ATOM 2213 C CA . ASN A 1 282 ? -9.515 3.280 7.594 1.00 98.38 282 ASN A CA 1
ATOM 2214 C C . ASN A 1 282 ? -8.508 2.914 8.683 1.00 98.38 282 ASN A C 1
ATOM 2216 O O . ASN A 1 282 ? -7.303 2.972 8.445 1.00 98.38 282 ASN A O 1
ATOM 2220 N N . ILE A 1 283 ? -9.008 2.484 9.842 1.00 98.31 283 ILE A N 1
ATOM 2221 C CA . ILE A 1 283 ? -8.221 1.808 10.881 1.00 98.31 283 ILE A CA 1
ATOM 2222 C C . ILE A 1 283 ? -8.672 0.349 10.968 1.00 98.31 283 ILE A C 1
ATOM 2224 O O . ILE A 1 283 ? -9.873 0.067 10.887 1.00 98.31 283 ILE A O 1
ATOM 2228 N N . LEU A 1 284 ? -7.712 -0.548 11.190 1.00 98.44 284 LEU A N 1
ATOM 2229 C CA . LEU A 1 284 ? -7.922 -1.905 11.698 1.00 98.44 284 LEU A CA 1
ATOM 2230 C C . LEU A 1 284 ? -7.163 -2.049 13.021 1.00 98.44 284 LEU A C 1
ATOM 2232 O O . LEU A 1 284 ? -5.998 -1.660 13.096 1.00 98.44 284 LEU A O 1
ATOM 2236 N N . ILE A 1 285 ? -7.798 -2.610 14.048 1.00 97.69 285 ILE A N 1
ATOM 2237 C CA . ILE A 1 285 ? -7.164 -2.923 15.335 1.00 97.69 285 ILE A CA 1
ATOM 2238 C C . ILE A 1 285 ? -7.356 -4.413 15.592 1.00 97.69 285 ILE A C 1
ATOM 2240 O O . ILE A 1 285 ? -8.488 -4.892 15.680 1.00 97.69 285 ILE A O 1
ATOM 2244 N N . THR A 1 286 ? -6.253 -5.142 15.706 1.00 94.25 286 THR A N 1
ATOM 2245 C CA . THR A 1 286 ? -6.233 -6.577 15.999 1.00 94.25 286 THR A CA 1
ATOM 2246 C C . THR A 1 286 ? -5.604 -6.830 17.369 1.00 94.25 286 THR A C 1
ATOM 2248 O O . THR A 1 286 ? -5.289 -5.897 18.109 1.00 94.25 286 THR A O 1
ATOM 2251 N N . SER A 1 287 ? -5.420 -8.099 17.750 1.00 89.62 287 SER A N 1
ATOM 2252 C CA . SER A 1 287 ? -4.784 -8.424 19.035 1.00 89.62 287 SER A CA 1
ATOM 2253 C C . SER A 1 287 ? -3.280 -8.107 19.084 1.00 89.62 287 SER A C 1
ATOM 2255 O O . SER A 1 287 ? -2.719 -8.039 20.180 1.00 89.62 287 SER A O 1
ATOM 2257 N N . GLU A 1 288 ? -2.645 -7.909 17.920 1.00 89.31 288 GLU A N 1
ATOM 2258 C CA . GLU A 1 288 ? -1.185 -7.810 17.753 1.00 89.31 288 GLU A CA 1
ATOM 2259 C C . GLU A 1 288 ? -0.736 -6.630 16.868 1.00 89.31 288 GLU A C 1
ATOM 2261 O O . GLU A 1 288 ? 0.421 -6.219 16.959 1.00 89.31 288 GLU A O 1
ATOM 2266 N N . TYR A 1 289 ? -1.624 -6.050 16.051 1.00 94.19 289 TYR A N 1
ATOM 2267 C CA . TYR A 1 289 ? -1.299 -4.967 15.119 1.00 94.19 289 TYR A CA 1
ATOM 2268 C C . TYR A 1 289 ? -2.395 -3.897 15.068 1.00 94.19 289 TYR A C 1
ATOM 2270 O O . TYR A 1 289 ? -3.588 -4.176 15.188 1.00 94.19 289 TYR A O 1
ATOM 2278 N N . MET A 1 290 ? -1.978 -2.657 14.824 1.00 97.62 290 MET A N 1
ATOM 2279 C CA . MET A 1 290 ? -2.843 -1.575 14.369 1.00 97.62 290 MET A CA 1
ATOM 2280 C C . MET A 1 290 ? -2.439 -1.210 12.940 1.00 97.62 290 MET A C 1
ATOM 2282 O O . MET A 1 290 ? -1.252 -1.076 12.643 1.00 97.62 290 MET A O 1
ATOM 2286 N N . HIS A 1 291 ? -3.417 -1.056 12.054 1.00 98.00 291 HIS A N 1
ATOM 2287 C CA . HIS A 1 291 ? -3.202 -0.672 10.661 1.00 98.00 291 HIS A CA 1
ATOM 2288 C C . HIS A 1 291 ? -3.938 0.631 10.366 1.00 98.00 291 HIS A C 1
ATOM 2290 O O . HIS A 1 291 ? -5.053 0.824 10.855 1.00 98.00 291 HIS A O 1
ATOM 2296 N N . LEU A 1 292 ? -3.359 1.480 9.518 1.00 97.81 292 LEU A N 1
ATOM 2297 C CA . LEU A 1 292 ? -4.003 2.687 9.013 1.00 97.81 292 LEU A CA 1
ATOM 2298 C C . LEU A 1 292 ? -3.794 2.811 7.498 1.00 97.81 292 LEU A C 1
ATOM 2300 O O . LEU A 1 292 ? -2.680 2.709 6.984 1.00 97.81 292 LEU A O 1
ATOM 2304 N N . ILE A 1 293 ? -4.896 3.020 6.781 1.00 97.00 293 ILE A N 1
ATOM 2305 C CA . ILE A 1 293 ? -4.942 3.156 5.326 1.00 97.00 293 ILE A CA 1
ATOM 2306 C C . ILE A 1 293 ? -5.540 4.533 4.988 1.00 97.00 293 ILE A C 1
ATOM 2308 O O . ILE A 1 293 ? -6.735 4.725 5.229 1.00 97.00 293 ILE A O 1
ATOM 2312 N N . PRO A 1 294 ? -4.775 5.501 4.446 1.00 92.50 294 PRO A N 1
ATOM 2313 C CA . PRO A 1 294 ? -5.336 6.762 3.964 1.00 92.50 294 PRO A CA 1
ATOM 2314 C C . PRO A 1 294 ? -6.205 6.525 2.720 1.00 92.50 294 PRO A C 1
ATOM 2316 O O . PRO A 1 294 ? -5.862 5.740 1.838 1.00 92.50 294 PRO A O 1
ATOM 2319 N N . ARG A 1 295 ? -7.354 7.199 2.641 1.00 92.38 295 ARG A N 1
ATOM 2320 C CA . ARG A 1 295 ? -8.391 6.947 1.631 1.00 92.38 295 ARG A CA 1
ATOM 2321 C C . ARG A 1 295 ? -8.597 8.142 0.713 1.00 92.38 295 ARG A C 1
ATOM 2323 O O . ARG A 1 295 ? -8.736 9.271 1.171 1.00 92.38 295 ARG A O 1
ATOM 2330 N N . LEU A 1 296 ? -8.678 7.864 -0.588 1.00 85.38 296 LEU A N 1
ATOM 2331 C CA . LEU A 1 296 ? -8.954 8.873 -1.620 1.00 85.38 296 LEU A CA 1
ATOM 2332 C C . LEU A 1 296 ? -10.417 8.891 -2.069 1.00 85.38 296 LEU A C 1
ATOM 2334 O O . LEU A 1 296 ? -10.886 9.906 -2.571 1.00 85.38 296 LEU A O 1
ATOM 2338 N N . ARG A 1 297 ? -11.113 7.755 -1.959 1.00 86.00 297 ARG A N 1
ATOM 2339 C CA . ARG A 1 297 ? -12.502 7.568 -2.403 1.00 86.00 297 ARG A CA 1
ATOM 2340 C C . ARG A 1 297 ? -13.095 6.303 -1.803 1.00 86.00 297 ARG A C 1
ATOM 2342 O O . ARG A 1 297 ? -12.379 5.306 -1.687 1.00 86.00 297 ARG A O 1
ATOM 2349 N N . GLU A 1 298 ? -14.395 6.312 -1.503 1.00 90.06 298 GLU A N 1
ATOM 2350 C CA . GLU A 1 298 ? -15.118 5.098 -1.089 1.00 90.06 298 GLU A CA 1
ATOM 2351 C C . GLU A 1 298 ? -15.094 4.040 -2.202 1.00 90.06 298 GLU A C 1
ATOM 2353 O O . GLU A 1 298 ? -14.835 2.866 -1.942 1.00 90.06 298 GLU A O 1
ATOM 2358 N N . GLN A 1 299 ? -15.381 4.475 -3.431 1.00 88.00 299 GLN A N 1
ATOM 2359 C CA . GLN A 1 299 ? -15.697 3.607 -4.561 1.00 88.00 299 GLN A CA 1
ATOM 2360 C C . GLN A 1 299 ? -14.588 3.577 -5.615 1.00 88.00 299 GLN A C 1
ATOM 2362 O O . GLN A 1 299 ? -13.873 4.564 -5.802 1.00 88.00 299 GLN A O 1
ATOM 2367 N N . THR A 1 300 ? -14.477 2.471 -6.352 1.00 78.56 300 THR A N 1
ATOM 2368 C CA . THR A 1 300 ? -13.607 2.386 -7.536 1.00 78.56 300 THR A CA 1
ATOM 2369 C C . THR A 1 300 ? -13.984 3.441 -8.581 1.00 78.56 300 THR A C 1
ATOM 2371 O O . THR A 1 300 ? -15.151 3.797 -8.728 1.00 78.56 300 THR A O 1
ATOM 2374 N N . LEU A 1 301 ? -13.001 3.963 -9.324 1.00 70.94 301 LEU A N 1
ATOM 2375 C CA . LEU A 1 301 ? -13.259 4.944 -10.392 1.00 70.94 301 LEU A CA 1
ATOM 2376 C C . LEU A 1 301 ? -14.085 4.337 -11.535 1.00 70.94 301 LEU A C 1
ATOM 2378 O O . LEU A 1 301 ? -15.037 4.948 -12.030 1.00 70.94 301 LEU A O 1
ATOM 2382 N N . GLU A 1 302 ? -13.704 3.124 -11.921 1.00 72.81 302 GLU A N 1
ATOM 2383 C CA . GLU A 1 302 ? -14.308 2.331 -12.985 1.00 72.81 302 GLU A CA 1
ATOM 2384 C C . GLU A 1 302 ? -15.376 1.389 -12.421 1.00 72.81 302 GLU A C 1
ATOM 2386 O O . GLU A 1 302 ? -15.331 0.984 -11.252 1.00 72.81 302 GLU A O 1
ATOM 2391 N N . GLU A 1 303 ? -16.336 1.040 -13.273 1.00 80.12 303 GLU A N 1
ATOM 2392 C CA . GLU A 1 303 ? -17.319 -0.002 -12.999 1.00 80.12 303 GLU A CA 1
ATOM 2393 C C . GLU A 1 303 ? -16.683 -1.387 -13.160 1.00 80.12 303 GLU A C 1
ATOM 2395 O O . GLU A 1 303 ? -15.844 -1.620 -14.033 1.00 80.12 303 GLU A O 1
ATOM 2400 N N . LEU A 1 304 ? -17.093 -2.326 -12.310 1.00 77.12 304 LEU A N 1
ATOM 2401 C CA . LEU A 1 304 ? -16.740 -3.726 -12.467 1.00 77.12 304 LEU A CA 1
ATOM 2402 C C . LEU A 1 304 ? -17.520 -4.323 -13.641 1.00 77.12 304 LEU A C 1
ATOM 2404 O O . LEU A 1 304 ? -18.750 -4.308 -13.654 1.00 77.12 304 LEU A O 1
ATOM 2408 N N . HIS A 1 305 ? -16.799 -4.897 -14.601 1.00 70.69 305 HIS A N 1
ATOM 2409 C CA . HIS A 1 305 ? -17.373 -5.678 -15.694 1.00 70.69 305 HIS A CA 1
ATOM 2410 C C . HIS A 1 305 ? -17.021 -7.161 -15.499 1.00 70.69 305 HIS A C 1
ATOM 2412 O O . HIS A 1 305 ? -15.842 -7.468 -15.308 1.00 70.69 305 HIS A O 1
ATOM 2418 N N . PRO A 1 306 ? -17.991 -8.094 -15.561 1.00 61.91 306 PRO A N 1
ATOM 2419 C CA . PRO A 1 306 ? -17.698 -9.520 -15.536 1.00 61.91 306 PRO A CA 1
ATOM 2420 C C . PRO A 1 306 ? -16.921 -9.916 -16.791 1.00 61.91 306 PRO A C 1
ATOM 2422 O O . PRO A 1 306 ? -17.313 -9.585 -17.915 1.00 61.91 306 PRO A O 1
ATOM 2425 N N . VAL A 1 307 ? -15.830 -10.647 -16.594 1.00 58.16 307 VAL A N 1
ATOM 2426 C CA . VAL A 1 307 ? -14.987 -11.171 -17.670 1.00 58.16 307 VAL A CA 1
ATOM 2427 C C . VAL A 1 307 ? -15.029 -12.692 -17.600 1.00 58.16 307 VAL A C 1
ATOM 2429 O O . VAL A 1 307 ? -14.984 -13.262 -16.509 1.00 58.16 307 VAL A O 1
ATOM 2432 N N . GLY A 1 308 ? -15.160 -13.357 -18.746 1.00 51.38 308 GLY A N 1
ATOM 2433 C CA . GLY A 1 308 ? -15.170 -14.814 -18.812 1.00 51.38 308 GLY A CA 1
ATOM 2434 C C . GLY A 1 308 ? -13.800 -15.415 -18.464 1.00 51.38 308 GLY A C 1
ATOM 2435 O O . GLY A 1 308 ? -12.794 -14.703 -18.495 1.00 51.38 308 GLY A O 1
ATOM 2436 N N . PRO A 1 309 ? -13.717 -16.737 -18.210 1.00 41.91 309 PRO A N 1
ATOM 2437 C CA . PRO A 1 309 ? -12.461 -17.416 -17.858 1.00 41.91 309 PRO A CA 1
ATOM 2438 C C . PRO A 1 309 ? -11.309 -17.218 -18.860 1.00 41.91 309 PRO A C 1
ATOM 2440 O O . PRO A 1 309 ? -10.148 -17.357 -18.489 1.00 41.91 309 PRO A O 1
ATOM 2443 N N . ASN A 1 310 ? -11.630 -16.877 -20.113 1.00 44.94 310 ASN A N 1
ATOM 2444 C CA . ASN A 1 310 ? -10.675 -16.664 -21.203 1.00 44.94 310 ASN A CA 1
ATOM 2445 C C . ASN A 1 310 ? -10.344 -15.178 -21.463 1.00 44.94 310 ASN A C 1
ATOM 2447 O O . ASN A 1 310 ? -9.626 -14.875 -22.411 1.00 44.94 310 ASN A O 1
ATOM 2451 N N . GLY A 1 311 ? -10.873 -14.240 -20.667 1.00 44.84 311 GLY A N 1
ATOM 2452 C CA . GLY A 1 311 ? -10.716 -12.796 -20.894 1.00 44.84 311 GLY A CA 1
ATOM 2453 C C . GLY A 1 311 ? -11.741 -12.175 -21.855 1.00 44.84 311 GLY A C 1
ATOM 2454 O O . GLY A 1 311 ? -11.767 -10.954 -22.013 1.00 44.84 311 GLY A O 1
ATOM 2455 N N . ASP A 1 312 ? -12.620 -12.981 -22.452 1.00 50.28 312 ASP A N 1
ATOM 2456 C CA . ASP A 1 312 ? -13.734 -12.499 -23.271 1.00 50.28 312 ASP A CA 1
ATOM 2457 C C . ASP A 1 312 ? -14.758 -11.729 -22.421 1.00 50.28 312 ASP A C 1
ATOM 2459 O O . ASP A 1 312 ? -15.096 -12.130 -21.301 1.00 50.28 312 ASP A O 1
ATOM 2463 N N . LYS A 1 313 ? -15.316 -10.639 -22.963 1.00 49.16 313 LYS A N 1
ATOM 2464 C CA . LYS A 1 313 ? -16.488 -9.990 -22.358 1.00 49.16 313 LYS A CA 1
ATOM 2465 C C . LYS A 1 313 ? -17.659 -10.970 -22.371 1.00 49.16 313 LYS A C 1
ATOM 2467 O O . LYS A 1 313 ? -18.011 -11.486 -23.430 1.00 49.16 313 LYS A O 1
ATOM 2472 N N . ILE A 1 314 ? -18.317 -11.157 -21.227 1.00 53.06 314 ILE A N 1
ATOM 2473 C CA . ILE A 1 314 ? -19.597 -11.871 -21.184 1.00 53.06 314 ILE A CA 1
ATOM 2474 C C . ILE A 1 314 ? -20.682 -10.924 -21.714 1.00 53.06 314 ILE A C 1
ATOM 2476 O O . ILE A 1 314 ? -21.389 -10.263 -20.952 1.00 53.06 314 ILE A O 1
ATOM 2480 N N . GLU A 1 315 ? -20.809 -10.831 -23.038 1.00 43.06 315 GLU A N 1
ATOM 2481 C CA . GLU A 1 315 ? -21.974 -10.204 -23.661 1.00 43.06 315 GLU A CA 1
ATOM 2482 C C . GLU A 1 315 ? -23.211 -11.071 -23.401 1.00 43.06 315 GLU A C 1
ATOM 2484 O O . GLU A 1 315 ? -23.492 -12.023 -24.127 1.00 43.06 315 GLU A O 1
ATOM 2489 N N . GLY A 1 316 ? -23.976 -10.729 -22.360 1.00 44.34 316 GLY A N 1
ATOM 2490 C CA . GLY A 1 316 ? -25.351 -11.209 -22.229 1.00 44.34 316 GLY A CA 1
ATOM 2491 C C . GLY A 1 316 ? -25.754 -11.912 -20.937 1.00 44.34 316 GLY A C 1
ATOM 2492 O O . GLY A 1 316 ? -26.834 -12.506 -20.946 1.00 44.34 316 GLY A O 1
ATOM 2493 N N . ASP A 1 317 ? -25.017 -11.800 -19.823 1.00 45.34 317 ASP A N 1
ATOM 2494 C CA . ASP A 1 317 ? -25.693 -11.987 -18.529 1.00 45.34 317 ASP A CA 1
ATOM 2495 C C . ASP A 1 317 ? -26.587 -10.767 -18.254 1.00 45.34 317 ASP A C 1
ATOM 2497 O O . ASP A 1 317 ? -26.175 -9.758 -17.680 1.00 45.34 317 ASP A O 1
ATOM 2501 N N . LYS A 1 318 ? -27.836 -10.852 -18.730 1.00 46.69 318 LYS A N 1
ATOM 2502 C CA . LYS A 1 318 ? -28.844 -9.781 -18.664 1.00 46.69 318 LYS A CA 1
ATOM 2503 C C . LYS A 1 318 ? -29.233 -9.384 -17.231 1.00 46.69 318 LYS A C 1
ATOM 2505 O O . LYS A 1 318 ? -30.049 -8.479 -17.074 1.00 46.69 318 LYS A O 1
ATOM 2510 N N . ALA A 1 319 ? -28.703 -10.062 -16.209 1.00 54.12 319 ALA A N 1
ATOM 2511 C CA . ALA A 1 319 ? -28.987 -9.803 -14.803 1.00 54.12 319 ALA A CA 1
ATOM 2512 C C . ALA A 1 319 ? -27.968 -8.885 -14.097 1.00 54.12 319 ALA A C 1
ATOM 2514 O O . ALA A 1 319 ? -28.281 -8.398 -13.009 1.00 54.12 319 ALA A O 1
ATOM 2515 N N . TYR A 1 320 ? -26.778 -8.631 -14.665 1.00 61.19 320 TYR A N 1
ATOM 2516 C CA . TYR A 1 320 ? -25.749 -7.817 -14.004 1.00 61.19 320 TYR A CA 1
ATOM 2517 C C . TYR A 1 320 ? -25.554 -6.441 -14.652 1.00 61.19 320 TYR A C 1
ATOM 2519 O O . TYR A 1 320 ? -25.036 -6.318 -15.762 1.00 61.19 320 TYR A O 1
ATOM 2527 N N . THR A 1 321 ? -25.908 -5.391 -13.910 1.00 66.88 321 THR A N 1
ATOM 2528 C CA . THR A 1 321 ? -25.527 -4.010 -14.228 1.00 66.88 321 THR A CA 1
ATOM 2529 C C . THR A 1 321 ? -24.115 -3.749 -13.694 1.00 66.88 321 THR A C 1
ATOM 2531 O O . THR A 1 321 ? -23.914 -3.899 -12.484 1.00 66.88 321 THR A O 1
ATOM 2534 N N . PRO A 1 322 ? -23.148 -3.337 -14.538 1.00 73.50 322 PRO A N 1
ATOM 2535 C CA . PRO A 1 322 ? -21.845 -2.872 -14.076 1.00 73.50 322 PRO A CA 1
ATOM 2536 C C . PRO A 1 322 ? -21.996 -1.784 -13.012 1.00 73.50 322 PRO A C 1
ATOM 2538 O O . PRO A 1 322 ? -22.826 -0.886 -13.137 1.00 73.50 322 PRO A O 1
ATOM 2541 N N . GLN A 1 323 ? -21.220 -1.887 -11.937 1.00 75.94 323 GLN A N 1
ATOM 2542 C CA . GLN A 1 323 ? -21.262 -0.920 -10.844 1.00 75.94 323 GLN A CA 1
ATOM 2543 C C . GLN A 1 323 ? -19.882 -0.744 -10.221 1.00 75.94 323 GLN A C 1
ATOM 2545 O O . GLN A 1 323 ? -19.025 -1.627 -10.293 1.00 75.94 323 GLN A O 1
ATOM 2550 N N . ARG A 1 324 ? -19.662 0.407 -9.587 1.00 84.75 324 ARG A N 1
ATOM 2551 C CA . ARG A 1 324 ? -18.446 0.661 -8.811 1.00 84.75 324 ARG A CA 1
ATOM 2552 C C . ARG A 1 324 ? -18.465 -0.139 -7.512 1.00 84.75 324 ARG A C 1
ATOM 2554 O O . ARG A 1 324 ? -19.491 -0.208 -6.828 1.00 84.75 324 ARG A O 1
ATOM 2561 N N . LEU A 1 325 ? -17.317 -0.699 -7.147 1.00 88.19 325 LEU A N 1
ATOM 2562 C CA . LEU A 1 325 ? -17.152 -1.411 -5.886 1.00 88.19 325 LEU A CA 1
ATOM 2563 C C . LEU A 1 325 ? -16.979 -0.399 -4.751 1.00 88.19 325 LEU A C 1
ATOM 2565 O O . LEU A 1 325 ? -16.070 0.424 -4.804 1.00 88.19 325 LEU A O 1
ATOM 2569 N N . SER A 1 326 ? -17.830 -0.475 -3.727 1.00 90.44 326 SER A N 1
ATOM 2570 C CA . SER A 1 326 ? -17.670 0.278 -2.475 1.00 90.44 326 SER A CA 1
ATOM 2571 C C . SER A 1 326 ? -16.725 -0.474 -1.540 1.00 90.44 326 SER A C 1
ATOM 2573 O O . SER A 1 326 ? -16.899 -1.673 -1.314 1.00 90.44 326 SER A O 1
ATOM 2575 N N . VAL A 1 327 ? -15.723 0.226 -1.007 1.00 93.75 327 VAL A N 1
ATOM 2576 C CA . VAL A 1 327 ? -14.683 -0.341 -0.141 1.00 93.75 327 VAL A CA 1
ATOM 2577 C C . VAL A 1 327 ? -14.667 0.397 1.198 1.00 93.75 327 VAL A C 1
ATOM 2579 O O . VAL A 1 327 ? -14.541 1.622 1.249 1.00 93.75 327 VAL A O 1
ATOM 2582 N N . ASN A 1 328 ? -14.727 -0.356 2.295 1.00 95.44 328 ASN A N 1
ATOM 2583 C CA . ASN A 1 328 ? -14.512 0.127 3.663 1.00 95.44 328 ASN A CA 1
ATOM 2584 C C . ASN A 1 328 ? -13.290 -0.574 4.295 1.00 95.44 328 ASN A C 1
ATOM 2586 O O . ASN A 1 328 ? -12.556 -1.270 3.589 1.00 95.44 328 ASN A O 1
ATOM 2590 N N . SER A 1 329 ? -13.063 -0.430 5.608 1.00 97.44 329 SER A N 1
ATOM 2591 C CA . SER A 1 329 ? -11.924 -1.076 6.283 1.00 97.44 329 SER A CA 1
ATOM 2592 C C . SER A 1 329 ? -11.826 -2.587 6.040 1.00 97.44 329 SER A C 1
ATOM 2594 O O . SER A 1 329 ? -10.715 -3.101 5.966 1.00 97.44 329 SER A O 1
ATOM 2596 N N . LEU A 1 330 ? -12.946 -3.307 5.884 1.00 96.06 330 LEU A N 1
ATOM 2597 C CA . LEU A 1 330 ? -12.930 -4.761 5.687 1.00 96.06 330 LEU A CA 1
ATOM 2598 C C . LEU A 1 330 ? -12.255 -5.164 4.375 1.00 96.06 330 LEU A C 1
ATOM 2600 O O . LEU A 1 330 ? -11.501 -6.134 4.369 1.00 96.06 330 LEU A O 1
ATOM 2604 N N . GLY A 1 331 ? -12.394 -4.370 3.309 1.00 96.06 331 GLY A N 1
ATOM 2605 C CA . GLY A 1 331 ? -11.658 -4.614 2.066 1.00 96.06 331 GLY A CA 1
ATOM 2606 C C . GLY A 1 331 ? -10.143 -4.617 2.295 1.00 96.06 331 GLY A C 1
ATOM 2607 O O . GLY A 1 331 ? -9.450 -5.521 1.837 1.00 96.06 331 GLY A O 1
ATOM 2608 N N . PHE A 1 332 ? -9.640 -3.681 3.106 1.00 97.06 332 PHE A N 1
ATOM 2609 C CA . PHE A 1 332 ? -8.229 -3.625 3.511 1.00 97.06 332 PHE A CA 1
ATOM 2610 C C . PHE A 1 332 ? -7.851 -4.656 4.588 1.00 97.06 332 PHE A C 1
ATOM 2612 O O . PHE A 1 332 ? -6.678 -5.001 4.702 1.00 97.06 332 PHE A O 1
ATOM 2619 N N . ALA A 1 333 ? -8.815 -5.207 5.332 1.00 96.31 333 ALA A N 1
ATOM 2620 C CA . ALA A 1 333 ? -8.610 -6.402 6.160 1.00 96.31 333 ALA A CA 1
ATOM 2621 C C . ALA A 1 333 ? -8.433 -7.680 5.315 1.00 96.31 333 ALA A C 1
ATOM 2623 O O . ALA A 1 333 ? -8.015 -8.716 5.833 1.00 96.31 333 ALA A O 1
ATOM 2624 N N . GLY A 1 334 ? -8.737 -7.596 4.017 1.00 94.44 334 GLY A N 1
ATOM 2625 C CA . GLY A 1 334 ? -8.739 -8.699 3.066 1.00 94.44 334 GLY A CA 1
ATOM 2626 C C . GLY A 1 334 ? -10.093 -9.404 2.931 1.00 94.44 334 GLY A C 1
ATOM 2627 O O . GLY A 1 334 ? -10.135 -10.527 2.442 1.00 94.44 334 GLY A O 1
ATOM 2628 N N . MET A 1 335 ? -11.181 -8.765 3.372 1.00 93.81 335 MET A N 1
ATOM 2629 C CA . MET A 1 335 ? -12.546 -9.302 3.412 1.00 93.81 335 MET A CA 1
ATOM 2630 C C . MET A 1 335 ? -13.485 -8.431 2.561 1.00 93.81 335 MET A C 1
ATOM 2632 O O . MET A 1 335 ? -13.899 -7.344 2.971 1.00 93.81 335 MET A O 1
ATOM 2636 N N . LEU A 1 336 ? -13.815 -8.892 1.357 1.00 93.44 336 LEU A N 1
ATOM 2637 C CA . LEU A 1 336 ? -14.619 -8.165 0.375 1.00 93.44 336 LEU A CA 1
ATOM 2638 C C . LEU A 1 336 ? -16.046 -8.718 0.298 1.00 93.44 336 LEU A C 1
ATOM 2640 O O . LEU A 1 336 ? -16.296 -9.894 0.554 1.00 93.44 336 LEU A O 1
ATOM 2644 N N . LEU A 1 337 ? -16.987 -7.855 -0.091 1.00 90.75 337 LEU A N 1
ATOM 2645 C CA . LEU A 1 337 ? -18.407 -8.182 -0.197 1.00 90.75 337 LEU A CA 1
ATOM 2646 C C . LEU A 1 337 ? -18.905 -7.952 -1.628 1.00 90.75 337 LEU A C 1
ATOM 2648 O O . LEU A 1 337 ? -19.073 -6.808 -2.052 1.00 90.75 337 LEU A O 1
ATOM 2652 N N . GLY A 1 338 ? -19.192 -9.034 -2.349 1.00 89.31 338 GLY A N 1
ATOM 2653 C CA . GLY A 1 338 ? -19.938 -8.992 -3.603 1.00 89.31 338 GLY A CA 1
ATOM 2654 C C . GLY A 1 338 ? -21.442 -9.053 -3.335 1.00 89.31 338 GLY A C 1
ATOM 2655 O O . GLY A 1 338 ? -21.929 -9.920 -2.609 1.00 89.31 338 GLY A O 1
ATOM 2656 N N . LYS A 1 339 ? -22.224 -8.156 -3.939 1.00 86.44 339 LYS A N 1
ATOM 2657 C CA . LYS A 1 339 ? -23.695 -8.131 -3.826 1.00 86.44 339 LYS A CA 1
ATOM 2658 C C . LYS A 1 339 ? -24.373 -9.101 -4.799 1.00 86.44 339 LYS A C 1
ATOM 2660 O O . LYS A 1 339 ? -25.594 -9.117 -4.888 1.00 86.44 339 LYS A O 1
ATOM 2665 N N . SER A 1 340 ? -23.609 -9.846 -5.594 1.00 85.00 340 SER A N 1
ATOM 2666 C CA . SER A 1 340 ? -24.070 -10.863 -6.546 1.00 85.00 340 SER A CA 1
ATOM 2667 C C . SER A 1 340 ? -22.890 -11.742 -6.951 1.00 85.00 340 SER A C 1
ATOM 2669 O O . SER A 1 340 ? -21.745 -11.311 -6.818 1.00 85.00 340 SER A O 1
ATOM 2671 N N . GLU A 1 341 ? -23.144 -12.942 -7.475 1.00 84.25 341 GLU A N 1
ATOM 2672 C CA . GLU A 1 341 ? -22.049 -13.816 -7.911 1.00 84.25 341 GLU A CA 1
ATOM 2673 C C . GLU A 1 341 ? -21.276 -13.213 -9.096 1.00 84.25 341 GLU A C 1
ATOM 2675 O O . GLU A 1 341 ? -20.052 -13.263 -9.111 1.00 84.25 341 GLU A O 1
ATOM 2680 N N . ALA A 1 342 ? -21.961 -12.534 -10.023 1.00 81.50 342 ALA A N 1
ATOM 2681 C CA . ALA A 1 342 ? -21.320 -11.799 -11.116 1.00 81.50 342 ALA A CA 1
ATOM 2682 C C . ALA A 1 342 ? -20.358 -10.703 -10.611 1.00 81.50 342 ALA A C 1
ATOM 2684 O O . ALA A 1 342 ? -19.252 -10.573 -11.134 1.00 81.50 342 ALA A O 1
ATOM 2685 N N . GLU A 1 343 ? -20.727 -9.964 -9.557 1.00 84.88 343 GLU A N 1
ATOM 2686 C CA . GLU A 1 343 ? -19.826 -8.995 -8.917 1.00 84.88 343 GLU A CA 1
ATOM 2687 C C . GLU A 1 343 ? -18.642 -9.686 -8.235 1.00 84.88 343 GLU A C 1
ATOM 2689 O O . GLU A 1 343 ? -17.504 -9.270 -8.435 1.00 84.88 343 GLU A O 1
ATOM 2694 N N . SER A 1 344 ? -18.880 -10.766 -7.486 1.00 87.62 344 SER A N 1
ATOM 2695 C CA . SER A 1 344 ? -17.809 -11.546 -6.855 1.00 87.62 344 SER A CA 1
ATOM 2696 C C . SER A 1 344 ? -16.817 -12.097 -7.881 1.00 87.62 344 SER A C 1
ATOM 2698 O O . SER A 1 344 ? -15.617 -12.088 -7.626 1.00 87.62 344 SER A O 1
ATOM 2700 N N . GLN A 1 345 ? -17.274 -12.534 -9.057 1.00 82.69 345 GLN A N 1
ATOM 2701 C CA . GLN A 1 345 ? -16.393 -12.961 -10.148 1.00 82.69 345 GLN A CA 1
ATOM 2702 C C . GLN A 1 345 ? -15.666 -11.776 -10.807 1.00 82.69 345 GLN A C 1
ATOM 2704 O O . GLN A 1 345 ? -14.475 -11.884 -11.093 1.00 82.69 345 GLN A O 1
ATOM 2709 N N . ALA A 1 346 ? -16.318 -10.621 -10.977 1.00 82.12 346 ALA A N 1
ATOM 2710 C CA . ALA A 1 346 ? -15.670 -9.413 -11.494 1.00 82.12 346 ALA A CA 1
ATOM 2711 C C . ALA A 1 346 ? -14.571 -8.875 -10.551 1.00 82.12 346 ALA A C 1
ATOM 2713 O O . ALA A 1 346 ? -13.518 -8.449 -11.027 1.00 82.12 346 ALA A O 1
ATOM 2714 N N . ILE A 1 347 ? -14.766 -8.964 -9.226 1.00 85.88 347 ILE A N 1
ATOM 2715 C CA . ILE A 1 347 ? -13.735 -8.658 -8.217 1.00 85.88 347 ILE A CA 1
ATOM 2716 C C . ILE A 1 347 ? -12.493 -9.535 -8.445 1.00 85.88 347 ILE A C 1
ATOM 2718 O O . ILE A 1 347 ? -11.382 -9.015 -8.548 1.00 85.88 347 ILE A O 1
ATOM 2722 N N . LYS A 1 348 ? -12.684 -10.855 -8.585 1.00 84.56 348 LYS A N 1
ATOM 2723 C CA . LYS A 1 348 ? -11.597 -11.825 -8.823 1.00 84.56 348 LYS A CA 1
ATOM 2724 C C . LYS A 1 348 ? -10.887 -11.582 -10.156 1.00 84.56 348 LYS A C 1
ATOM 2726 O O . LYS A 1 348 ? -9.665 -11.635 -10.213 1.00 84.56 348 LYS A O 1
ATOM 2731 N N . ALA A 1 349 ? -11.643 -11.300 -11.218 1.00 75.00 349 ALA A N 1
ATOM 2732 C CA . ALA A 1 349 ? -11.104 -11.091 -12.561 1.00 75.00 349 ALA A CA 1
ATOM 2733 C C . ALA A 1 349 ? -10.284 -9.793 -12.688 1.00 75.00 349 ALA A C 1
ATOM 2735 O O . ALA A 1 349 ? -9.303 -9.759 -13.430 1.00 75.00 349 ALA A O 1
ATOM 2736 N N . ARG A 1 350 ? -10.663 -8.725 -11.970 1.00 74.25 350 ARG A N 1
ATOM 2737 C CA . ARG A 1 350 ? -9.920 -7.451 -11.954 1.00 74.25 350 ARG A CA 1
ATOM 2738 C C . ARG A 1 350 ? -8.695 -7.482 -11.031 1.00 74.25 350 ARG A C 1
ATOM 2740 O O . ARG A 1 350 ? -7.748 -6.738 -11.279 1.00 74.25 350 ARG A O 1
ATOM 2747 N N . GLY A 1 351 ? -8.715 -8.340 -10.013 1.00 80.06 351 GLY A N 1
ATOM 2748 C CA . GLY A 1 351 ? -7.692 -8.445 -8.978 1.00 80.06 351 GLY A CA 1
ATOM 2749 C C . GLY A 1 351 ? -8.006 -7.551 -7.778 1.00 80.06 351 GLY A C 1
ATOM 2750 O O . GLY A 1 351 ? -8.165 -6.333 -7.905 1.00 80.06 351 GLY A O 1
ATOM 2751 N N . VAL A 1 352 ? -8.081 -8.151 -6.594 1.00 85.62 352 VAL A N 1
ATOM 2752 C CA . VAL A 1 352 ? -8.415 -7.482 -5.333 1.00 85.62 352 VAL A CA 1
ATOM 2753 C C . VAL A 1 352 ? -7.408 -6.383 -5.003 1.00 85.62 352 VAL A C 1
ATOM 2755 O O . VAL A 1 352 ? -7.800 -5.273 -4.641 1.00 85.62 352 VAL A O 1
ATOM 2758 N N . VAL A 1 353 ? -6.112 -6.653 -5.169 1.00 79.31 353 VAL A N 1
ATOM 2759 C CA . VAL A 1 353 ? -5.054 -5.690 -4.832 1.00 79.31 353 VAL A CA 1
ATOM 2760 C C . VAL A 1 353 ? -5.147 -4.425 -5.696 1.00 79.31 353 VAL A C 1
ATOM 2762 O O . VAL A 1 353 ? -4.894 -3.325 -5.203 1.00 79.31 353 VAL A O 1
ATOM 2765 N N . GLU A 1 354 ? -5.540 -4.559 -6.965 1.00 76.94 354 GLU A N 1
ATOM 2766 C CA . GLU A 1 354 ? -5.744 -3.421 -7.868 1.00 76.94 354 GLU A CA 1
ATOM 2767 C C . GLU A 1 354 ? -6.991 -2.613 -7.484 1.00 76.94 354 GLU A C 1
ATOM 2769 O O . GLU A 1 354 ? -6.952 -1.385 -7.451 1.00 76.94 354 GLU A O 1
ATOM 2774 N N . LEU A 1 355 ? -8.082 -3.281 -7.102 1.00 82.75 355 LEU A N 1
ATOM 2775 C CA . LEU A 1 355 ? -9.306 -2.612 -6.650 1.00 82.75 355 LEU A CA 1
ATOM 2776 C C . LEU A 1 355 ? -9.077 -1.789 -5.375 1.00 82.75 355 LEU A C 1
ATOM 2778 O O . LEU A 1 355 ? -9.503 -0.637 -5.300 1.00 82.75 355 LEU A O 1
ATOM 2782 N N . LEU A 1 356 ? -8.337 -2.337 -4.407 1.00 88.31 356 LEU A N 1
ATOM 2783 C CA . LEU A 1 356 ? -7.945 -1.617 -3.192 1.00 88.31 356 LEU A CA 1
ATOM 2784 C C . LEU A 1 356 ? -6.998 -0.442 -3.504 1.00 88.31 356 LEU A C 1
ATOM 2786 O O . LEU A 1 356 ? -7.142 0.634 -2.915 1.00 88.31 356 LEU A O 1
ATOM 2790 N N . ARG A 1 357 ? -6.101 -0.594 -4.493 1.00 82.75 357 ARG A N 1
ATOM 2791 C CA . ARG A 1 357 ? -5.228 0.489 -4.986 1.00 82.75 357 ARG A CA 1
ATOM 2792 C C . ARG A 1 357 ? -6.018 1.679 -5.524 1.00 82.75 357 ARG A C 1
ATOM 2794 O O . ARG A 1 357 ? -5.621 2.817 -5.297 1.00 82.75 357 ARG A O 1
ATOM 2801 N N . LEU A 1 358 ? -7.143 1.441 -6.198 1.00 80.38 358 LEU A N 1
ATOM 2802 C CA . LEU A 1 358 ? -8.003 2.507 -6.725 1.00 80.38 358 LEU A CA 1
ATOM 2803 C C . LEU A 1 358 ? -8.746 3.295 -5.629 1.00 80.38 358 LEU A C 1
ATOM 2805 O O . LEU A 1 358 ? -9.247 4.383 -5.917 1.00 80.38 358 LEU A O 1
ATOM 2809 N N . CYS A 1 359 ? -8.804 2.796 -4.391 1.00 85.56 359 CYS A N 1
ATOM 2810 C CA . CYS A 1 359 ? -9.514 3.415 -3.263 1.00 85.56 359 CYS A CA 1
ATOM 2811 C C . CYS A 1 359 ? -8.590 4.098 -2.228 1.00 85.56 359 CYS A C 1
ATOM 2813 O O . CYS A 1 359 ? -9.072 4.858 -1.378 1.00 85.56 359 CYS A O 1
ATOM 2815 N N . SER A 1 360 ? -7.279 3.849 -2.301 1.00 84.94 360 SER A N 1
ATOM 2816 C CA . SER A 1 360 ? -6.232 4.344 -1.391 1.00 84.94 360 SER A CA 1
ATOM 2817 C C . SER A 1 360 ? -5.157 5.141 -2.155 1.00 84.94 360 SER A C 1
ATOM 2819 O O . SER A 1 360 ? -5.206 5.271 -3.378 1.00 84.94 360 SER A O 1
ATOM 2821 N N . ILE A 1 361 ? -4.191 5.718 -1.440 1.00 75.56 361 ILE A N 1
ATOM 2822 C CA . ILE A 1 361 ? -3.037 6.413 -2.025 1.00 75.56 361 ILE A CA 1
ATOM 2823 C C . ILE A 1 361 ? -2.089 5.390 -2.655 1.00 75.56 361 ILE A C 1
ATOM 2825 O O . ILE A 1 361 ? -1.642 4.469 -1.983 1.00 75.56 361 ILE A O 1
ATOM 2829 N N . CYS A 1 362 ? -1.742 5.553 -3.932 1.00 63.84 362 CYS A N 1
ATOM 2830 C CA . CYS A 1 362 ? -0.826 4.650 -4.639 1.00 63.84 362 CYS A CA 1
ATOM 2831 C C . CYS A 1 362 ? 0.639 4.870 -4.205 1.00 63.84 362 CYS A C 1
ATOM 2833 O O . CYS A 1 362 ? 1.107 6.011 -4.180 1.00 63.84 362 CYS A O 1
ATOM 2835 N N . TYR A 1 363 ? 1.392 3.794 -3.935 1.00 46.12 363 TYR A N 1
ATOM 2836 C CA . TYR A 1 363 ? 2.766 3.892 -3.404 1.00 46.12 363 TYR A CA 1
ATOM 2837 C C . TYR A 1 363 ? 3.763 4.577 -4.327 1.00 46.12 363 TYR A C 1
ATOM 2839 O O . TYR A 1 363 ? 4.749 5.143 -3.855 1.00 46.12 363 TYR A O 1
ATOM 2847 N N . ALA A 1 364 ? 3.474 4.563 -5.627 1.00 40.41 364 ALA A N 1
ATOM 2848 C CA . ALA A 1 364 ? 4.271 5.214 -6.652 1.00 40.41 364 ALA A CA 1
ATOM 2849 C C . ALA A 1 364 ? 4.616 6.677 -6.274 1.00 40.41 364 ALA A C 1
ATOM 2851 O O . ALA A 1 364 ? 5.710 7.146 -6.563 1.00 40.41 364 ALA A O 1
ATOM 2852 N N . PHE A 1 365 ? 3.715 7.373 -5.566 1.00 37.16 365 PHE A N 1
ATOM 2853 C CA . PHE A 1 365 ? 3.849 8.786 -5.194 1.00 37.16 365 PHE A CA 1
ATOM 2854 C C . PHE A 1 365 ? 4.662 9.077 -3.921 1.00 37.16 365 PHE A C 1
ATOM 2856 O O . PHE A 1 365 ? 4.978 10.240 -3.681 1.00 37.16 365 PHE A O 1
ATOM 2863 N N . VAL A 1 366 ? 4.941 8.085 -3.066 1.00 35.72 366 VAL A N 1
ATOM 2864 C CA . VAL A 1 366 ? 5.241 8.367 -1.644 1.00 35.72 366 VAL A CA 1
ATOM 2865 C C . VAL A 1 366 ? 6.726 8.240 -1.278 1.00 35.72 366 VAL A C 1
ATOM 2867 O O . VAL A 1 366 ? 7.176 8.975 -0.408 1.00 35.72 366 VAL A O 1
ATOM 2870 N N . TRP A 1 367 ? 7.510 7.374 -1.939 1.00 33.00 367 TRP A N 1
ATOM 2871 C CA . TRP A 1 367 ? 8.892 7.072 -1.496 1.00 33.00 367 TRP A CA 1
ATOM 2872 C C . TRP A 1 367 ? 10.005 7.157 -2.546 1.00 33.00 367 TRP A C 1
ATOM 2874 O O . TRP A 1 367 ? 11.163 6.888 -2.232 1.00 33.00 367 TRP A O 1
ATOM 2884 N N . LEU A 1 368 ? 9.705 7.610 -3.764 1.00 34.47 368 LEU A N 1
ATOM 2885 C CA . LEU A 1 368 ? 10.731 7.980 -4.741 1.00 34.47 368 LEU A CA 1
ATOM 2886 C C . LEU A 1 368 ? 10.410 9.348 -5.347 1.00 34.47 368 LEU A C 1
ATOM 2888 O O . LEU A 1 368 ? 9.767 9.412 -6.394 1.00 34.47 368 LEU A O 1
ATOM 2892 N N . PRO A 1 369 ? 10.898 10.455 -4.752 1.00 34.62 369 PRO A N 1
ATOM 2893 C CA . PRO A 1 369 ? 10.856 11.775 -5.369 1.00 34.62 369 PRO A CA 1
ATOM 2894 C C . PRO A 1 369 ? 11.913 11.879 -6.481 1.00 34.62 369 PRO A C 1
ATOM 2896 O O . PRO A 1 369 ? 12.705 12.820 -6.529 1.00 34.62 369 PRO A O 1
ATOM 2899 N N . LEU A 1 370 ? 11.908 10.923 -7.414 1.00 44.75 370 LEU A N 1
ATOM 2900 C CA . LEU A 1 370 ? 12.508 11.091 -8.728 1.00 44.75 370 LEU A CA 1
ATOM 2901 C C . LEU A 1 370 ? 11.621 12.070 -9.505 1.00 44.75 370 LEU A C 1
ATOM 2903 O O . LEU A 1 370 ? 10.882 11.701 -10.403 1.00 44.75 370 LEU A O 1
ATOM 2907 N N . ASN A 1 371 ? 11.689 13.349 -9.145 1.00 41.31 371 ASN A N 1
ATOM 2908 C CA . ASN A 1 371 ? 11.120 14.420 -9.964 1.00 41.31 371 ASN A CA 1
ATOM 2909 C C . ASN A 1 371 ? 12.050 14.730 -11.154 1.00 41.31 371 ASN A C 1
ATOM 2911 O O . ASN A 1 371 ? 11.648 15.353 -12.134 1.00 41.31 371 ASN A O 1
ATOM 2915 N N . VAL A 1 372 ? 13.312 14.283 -11.072 1.00 47.56 372 VAL A N 1
ATOM 2916 C CA . VAL A 1 372 ? 14.327 14.426 -12.116 1.00 47.56 372 VAL A CA 1
ATOM 2917 C C . VAL A 1 372 ? 15.160 13.145 -12.240 1.00 47.56 372 VAL A C 1
ATOM 2919 O O . VAL A 1 372 ? 15.863 12.751 -11.303 1.00 47.56 372 VAL A O 1
ATOM 2922 N N . LEU A 1 373 ? 15.121 12.542 -13.427 1.00 54.59 373 LEU A N 1
ATOM 2923 C CA . LEU A 1 373 ? 16.052 11.523 -13.902 1.00 54.59 373 LEU A CA 1
ATOM 2924 C C . LEU A 1 373 ? 17.191 12.221 -14.652 1.00 54.59 373 LEU A C 1
ATOM 2926 O O . LEU A 1 373 ? 16.933 13.050 -15.524 1.00 54.59 373 LEU A O 1
ATOM 2930 N N . VAL A 1 374 ? 18.444 11.879 -14.363 1.00 56.94 374 VAL A N 1
ATOM 2931 C CA . VAL A 1 374 ? 19.570 12.251 -15.231 1.00 56.94 374 VAL A CA 1
ATOM 2932 C C . VAL A 1 374 ? 20.172 10.972 -15.778 1.00 56.94 374 VAL A C 1
ATOM 2934 O O . VAL A 1 374 ? 20.665 10.148 -15.009 1.00 56.94 374 VAL A O 1
ATOM 2937 N N . VAL A 1 375 ? 20.107 10.802 -17.094 1.00 57.50 375 VAL A N 1
ATOM 2938 C CA . VAL A 1 375 ? 20.604 9.610 -17.784 1.00 57.50 375 VAL A CA 1
ATOM 2939 C C . VAL A 1 375 ? 21.860 10.003 -18.550 1.00 57.50 375 VAL A C 1
ATOM 2941 O O . VAL A 1 375 ? 21.854 10.984 -19.287 1.00 57.50 375 VAL A O 1
ATOM 2944 N N . TYR A 1 376 ? 22.946 9.260 -18.353 1.00 58.75 376 TYR A N 1
ATOM 2945 C CA . TYR A 1 376 ? 24.220 9.459 -19.050 1.00 58.75 376 TYR A CA 1
ATOM 2946 C C . TYR A 1 376 ? 24.553 8.235 -19.883 1.00 58.75 376 TYR A C 1
ATOM 2948 O O . TYR A 1 376 ? 24.352 7.126 -19.391 1.00 58.75 376 TYR A O 1
ATOM 2956 N N . ASN A 1 377 ? 25.108 8.445 -21.082 1.00 55.28 377 ASN A N 1
ATOM 2957 C CA . ASN A 1 377 ? 25.714 7.427 -21.951 1.00 55.28 377 ASN A CA 1
ATOM 2958 C C . ASN A 1 377 ? 26.419 8.137 -23.129 1.00 55.28 377 ASN A C 1
ATOM 2960 O O . ASN A 1 377 ? 25.794 8.900 -23.858 1.00 55.28 377 ASN A O 1
ATOM 2964 N N . GLY A 1 378 ? 27.729 7.941 -23.278 1.00 33.16 378 GLY A N 1
ATOM 2965 C CA . GLY A 1 378 ? 28.660 9.072 -23.340 1.00 33.16 378 GLY A CA 1
ATOM 2966 C C . GLY A 1 378 ? 29.334 9.524 -24.644 1.00 33.16 378 GLY A C 1
ATOM 2967 O O . GLY A 1 378 ? 30.269 8.867 -25.039 1.00 33.16 378 GLY A O 1
ATOM 2968 N N . GLN A 1 379 ? 29.043 10.698 -25.214 1.00 33.16 379 GLN A N 1
ATOM 2969 C CA . GLN A 1 379 ? 29.813 11.411 -26.274 1.00 33.16 379 GLN A CA 1
ATOM 2970 C C . GLN A 1 379 ? 31.150 10.814 -26.794 1.00 33.16 379 GLN A C 1
ATOM 2972 O O . GLN A 1 379 ? 32.197 10.931 -26.145 1.00 33.16 379 GLN A O 1
ATOM 2977 N N . ARG A 1 380 ? 31.189 10.431 -28.077 1.00 32.22 380 ARG A N 1
ATOM 2978 C CA . ARG A 1 380 ? 32.421 10.427 -28.883 1.00 32.22 380 ARG A CA 1
ATOM 2979 C C . ARG A 1 380 ? 32.508 11.684 -29.759 1.00 32.22 380 ARG A C 1
ATOM 2981 O O . ARG A 1 380 ? 31.817 11.786 -30.768 1.00 32.22 380 ARG A O 1
ATOM 2988 N N . ARG A 1 381 ? 33.443 12.590 -29.442 1.00 32.84 381 ARG A N 1
ATOM 2989 C CA . ARG A 1 381 ? 33.906 13.634 -30.378 1.00 32.84 381 ARG A CA 1
ATOM 2990 C C . ARG A 1 381 ? 35.169 13.176 -31.103 1.00 32.84 381 ARG A C 1
ATOM 2992 O O . ARG A 1 381 ? 36.113 12.725 -30.458 1.00 32.84 381 ARG A O 1
ATOM 2999 N N . ASP A 1 382 ? 35.204 13.360 -32.419 1.00 30.22 382 ASP A N 1
ATOM 3000 C CA . ASP A 1 382 ? 36.457 13.379 -33.177 1.00 30.22 382 ASP A CA 1
ATOM 3001 C C . ASP A 1 382 ? 37.093 14.793 -33.113 1.00 30.22 382 ASP A C 1
ATOM 3003 O O . ASP A 1 382 ? 36.444 15.782 -32.767 1.00 30.22 382 ASP A O 1
ATOM 3007 N N . TRP A 1 383 ? 38.398 14.877 -33.387 1.00 27.81 383 TRP A N 1
ATOM 3008 C CA . TRP A 1 383 ? 39.306 15.957 -32.950 1.00 27.81 383 TRP A CA 1
ATOM 3009 C C . TRP A 1 383 ? 39.101 17.354 -33.591 1.00 27.81 383 TRP A C 1
ATOM 3011 O O . TRP A 1 383 ? 39.763 18.302 -33.180 1.00 27.81 383 TRP A O 1
ATOM 3021 N N . ASP A 1 384 ? 38.214 17.525 -34.579 1.00 27.19 384 ASP A N 1
ATOM 3022 C CA . ASP A 1 384 ? 38.092 18.783 -35.349 1.00 27.19 384 ASP A CA 1
ATOM 3023 C C . ASP A 1 384 ? 36.951 19.729 -34.919 1.00 27.19 384 ASP A C 1
ATOM 3025 O O . ASP A 1 384 ? 36.826 20.830 -35.455 1.00 27.19 384 ASP A O 1
ATOM 3029 N N . GLY A 1 385 ? 36.133 19.337 -33.937 1.00 28.00 385 GLY A N 1
ATOM 3030 C CA . GLY A 1 385 ? 35.051 20.177 -33.410 1.00 28.00 385 GLY A CA 1
ATOM 3031 C C . GLY A 1 385 ? 33.853 20.367 -34.351 1.00 28.00 385 GLY A C 1
ATOM 3032 O O . GLY A 1 385 ? 32.939 21.120 -34.010 1.00 28.00 385 GLY A O 1
ATOM 3033 N N . SER A 1 386 ? 33.809 19.684 -35.499 1.00 24.66 386 SER A N 1
ATOM 3034 C CA . SER A 1 386 ? 32.650 19.710 -36.389 1.00 24.66 386 SER A CA 1
ATOM 3035 C C . SER A 1 386 ? 31.571 18.716 -35.935 1.00 24.66 386 SER A C 1
ATOM 3037 O O . SER A 1 386 ? 31.800 17.511 -35.827 1.00 24.66 386 SER A O 1
ATOM 3039 N N . ILE A 1 387 ? 30.351 19.211 -35.677 1.00 30.98 387 ILE A N 1
ATOM 3040 C CA . ILE A 1 387 ? 29.178 18.344 -35.479 1.00 30.98 387 ILE A CA 1
ATOM 3041 C C . ILE A 1 387 ? 28.777 17.803 -36.850 1.00 30.98 387 ILE A C 1
ATOM 3043 O O . ILE A 1 387 ? 27.999 18.404 -37.592 1.00 30.98 387 ILE A O 1
ATOM 3047 N N . LEU A 1 388 ? 29.356 16.664 -37.209 1.00 27.83 388 LEU A N 1
ATOM 3048 C CA . LEU A 1 388 ? 29.055 15.989 -38.456 1.00 27.83 388 LEU A CA 1
ATOM 3049 C C . LEU A 1 388 ? 27.700 15.288 -38.367 1.00 27.83 388 LEU A C 1
ATOM 3051 O O . LEU A 1 388 ? 27.595 14.156 -37.902 1.00 27.83 388 LEU A O 1
ATOM 3055 N N . ALA A 1 389 ? 26.687 15.930 -38.948 1.00 29.41 389 ALA A N 1
ATOM 3056 C CA . ALA A 1 389 ? 25.511 15.258 -39.488 1.00 29.41 389 ALA A CA 1
ATOM 3057 C C . ALA A 1 389 ? 25.931 14.330 -40.653 1.00 29.41 389 ALA A C 1
ATOM 3059 O O . ALA A 1 389 ? 25.691 14.615 -41.827 1.00 29.41 389 ALA A O 1
ATOM 3060 N N . ARG A 1 390 ? 26.635 13.232 -40.346 1.00 26.83 390 ARG A N 1
ATOM 3061 C CA . ARG A 1 390 ? 27.081 12.243 -41.335 1.00 26.83 390 ARG A CA 1
ATOM 3062 C C . ARG A 1 390 ? 26.009 11.186 -41.542 1.00 26.83 390 ARG A C 1
ATOM 3064 O O . ARG A 1 390 ? 25.843 10.298 -40.718 1.00 26.83 390 ARG A O 1
ATOM 3071 N N . SER A 1 391 ? 25.342 11.318 -42.687 1.00 26.00 391 SER A N 1
ATOM 3072 C CA . SER A 1 391 ? 24.481 10.327 -43.338 1.00 26.00 391 SER A CA 1
ATOM 3073 C C . SER A 1 391 ? 23.562 9.536 -42.408 1.00 26.00 391 SER A C 1
ATOM 3075 O O . SER A 1 391 ? 23.889 8.435 -41.969 1.00 26.00 391 SER A O 1
ATOM 3077 N N . ILE A 1 392 ? 22.338 10.045 -42.285 1.00 31.70 392 ILE A N 1
ATOM 3078 C CA . ILE A 1 392 ? 21.152 9.189 -42.262 1.00 31.70 392 ILE A CA 1
ATOM 3079 C C . ILE A 1 392 ? 21.325 8.161 -43.397 1.00 31.70 392 ILE A C 1
ATOM 3081 O O . ILE A 1 392 ? 21.469 8.554 -44.561 1.00 31.70 392 ILE A O 1
ATOM 3085 N N . HIS A 1 393 ? 21.384 6.865 -43.079 1.00 31.42 393 HIS A N 1
ATOM 3086 C CA . HIS A 1 393 ? 21.243 5.832 -44.107 1.00 31.42 393 HIS A CA 1
ATOM 3087 C C . HIS A 1 393 ? 19.853 5.977 -44.753 1.00 31.42 393 HIS A C 1
ATOM 3089 O O . HIS A 1 393 ? 18.940 6.532 -44.147 1.00 31.42 393 HIS A O 1
ATOM 3095 N N . ALA A 1 394 ? 19.667 5.524 -45.997 1.00 30.42 394 ALA A N 1
ATOM 3096 C CA . ALA A 1 394 ? 18.432 5.775 -46.762 1.00 30.42 394 ALA A CA 1
ATOM 3097 C C . ALA A 1 394 ? 17.141 5.163 -46.150 1.00 30.42 394 ALA A C 1
ATOM 3099 O O . ALA A 1 394 ? 16.060 5.335 -46.704 1.00 30.42 394 ALA A O 1
ATOM 3100 N N . ASP A 1 395 ? 17.266 4.459 -45.025 1.00 37.09 395 ASP A N 1
ATOM 3101 C CA . ASP A 1 395 ? 16.236 3.837 -44.194 1.00 37.09 395 ASP A CA 1
ATOM 3102 C C . ASP A 1 395 ? 15.908 4.616 -42.895 1.00 37.09 395 ASP A C 1
ATOM 3104 O O . ASP A 1 395 ? 14.960 4.258 -42.200 1.00 37.09 395 ASP A O 1
ATOM 3108 N N . GLY A 1 396 ? 16.649 5.680 -42.560 1.00 33.09 396 GLY A N 1
ATOM 3109 C CA . GLY A 1 396 ? 16.344 6.570 -41.431 1.00 33.09 396 GLY A CA 1
ATOM 3110 C C . GLY A 1 396 ? 17.016 6.248 -40.087 1.00 33.09 396 GLY A C 1
ATOM 3111 O O . GLY A 1 396 ? 16.774 6.979 -39.128 1.00 33.09 396 GLY A O 1
ATOM 3112 N N . ASN A 1 397 ? 17.852 5.205 -39.982 1.00 35.72 397 ASN A N 1
ATOM 3113 C CA . ASN A 1 397 ? 18.472 4.811 -38.704 1.00 35.72 397 ASN A CA 1
ATOM 3114 C C . ASN A 1 397 ? 19.843 5.494 -38.451 1.00 35.72 397 ASN A C 1
ATOM 3116 O O . ASN A 1 397 ? 20.653 5.600 -39.380 1.00 35.72 397 ASN A O 1
ATOM 3120 N N . PRO A 1 398 ? 20.149 5.929 -37.207 1.00 35.00 398 PRO A N 1
ATOM 3121 C CA . PRO A 1 398 ? 21.510 6.274 -36.785 1.00 35.00 398 PRO A CA 1
ATOM 3122 C C . PRO A 1 398 ? 22.362 5.002 -36.565 1.00 35.00 398 PRO A C 1
ATOM 3124 O O . PRO A 1 398 ? 21.804 3.970 -36.209 1.00 35.00 398 PRO A O 1
ATOM 3127 N N . PRO A 1 399 ? 23.696 5.046 -36.755 1.00 38.28 399 PRO A N 1
ATOM 3128 C CA . PRO A 1 399 ? 24.540 3.848 -36.744 1.00 38.28 399 PRO A CA 1
ATOM 3129 C C . PRO A 1 399 ? 24.692 3.190 -35.361 1.00 38.28 399 PRO A C 1
ATOM 3131 O O . PRO A 1 399 ? 24.781 3.848 -34.325 1.00 38.28 399 PRO A O 1
ATOM 3134 N N . ASP A 1 400 ? 24.768 1.859 -35.384 1.00 45.84 400 ASP A N 1
ATOM 3135 C CA . ASP A 1 400 ? 24.310 1.002 -34.290 1.00 45.84 400 ASP A CA 1
ATOM 3136 C C . ASP A 1 400 ? 25.412 0.425 -33.385 1.00 45.84 400 ASP A C 1
ATOM 3138 O O . ASP A 1 400 ? 26.234 -0.382 -33.828 1.00 45.84 400 ASP A O 1
ATOM 3142 N N . SER A 1 401 ? 25.382 0.761 -32.087 1.00 39.78 401 SER A N 1
ATOM 3143 C CA . SER A 1 401 ? 25.365 -0.217 -30.973 1.00 39.78 401 SER A CA 1
ATOM 3144 C C . SER A 1 401 ? 25.394 0.438 -29.578 1.00 39.78 401 SER A C 1
ATOM 3146 O O . SER A 1 401 ? 25.987 1.491 -29.386 1.00 39.78 401 SER A O 1
ATOM 3148 N N . GLY A 1 402 ? 24.776 -0.224 -28.588 1.00 56.28 402 GLY A N 1
ATOM 3149 C CA . GLY A 1 402 ? 25.352 -0.389 -27.242 1.00 56.28 402 GLY A CA 1
ATOM 3150 C C . GLY A 1 402 ? 25.176 0.663 -26.131 1.00 56.28 402 GLY A C 1
ATOM 3151 O O . GLY A 1 402 ? 25.954 0.633 -25.179 1.00 56.28 402 GLY A O 1
ATOM 3152 N N . ASP A 1 403 ? 24.179 1.540 -26.208 1.00 57.81 403 ASP A N 1
ATOM 3153 C CA . ASP A 1 403 ? 23.862 2.587 -25.200 1.00 57.81 403 ASP A CA 1
ATOM 3154 C C . ASP A 1 403 ? 22.711 3.497 -25.673 1.00 57.81 403 ASP A C 1
ATOM 3156 O O . ASP A 1 403 ? 21.910 3.993 -24.875 1.00 57.81 403 ASP A O 1
ATOM 3160 N N . SER A 1 404 ? 22.591 3.594 -26.997 1.00 70.62 404 SER A N 1
ATOM 3161 C CA . SER A 1 404 ? 21.385 3.685 -27.830 1.00 70.62 404 SER A CA 1
ATOM 3162 C C . SER A 1 404 ? 20.064 3.247 -27.172 1.00 70.62 404 SER A C 1
ATOM 3164 O O . SER A 1 404 ? 19.030 3.865 -27.404 1.00 70.62 404 SER A O 1
ATOM 3166 N N . TYR A 1 405 ? 20.100 2.238 -26.298 1.00 84.50 405 TYR A N 1
ATOM 3167 C CA . TYR A 1 405 ? 18.979 1.762 -25.483 1.00 84.50 405 TYR A CA 1
ATOM 3168 C C . TYR A 1 405 ? 18.299 2.886 -24.675 1.00 84.50 405 TYR A C 1
ATOM 3170 O O . TYR A 1 405 ? 17.105 2.789 -24.389 1.00 84.50 405 TYR A O 1
ATOM 3178 N N . SER A 1 406 ? 19.041 3.933 -24.299 1.00 85.12 406 SER A N 1
ATOM 3179 C CA . SER A 1 406 ? 18.554 5.046 -23.475 1.00 85.12 406 SER A CA 1
ATOM 3180 C C . SER A 1 406 ? 18.265 6.334 -24.250 1.00 85.12 406 SER A C 1
ATOM 3182 O O . SER A 1 406 ? 17.429 7.105 -23.793 1.00 85.12 406 SER A O 1
ATOM 3184 N N . THR A 1 407 ? 18.884 6.557 -25.417 1.00 82.62 407 THR A N 1
ATOM 3185 C CA . THR A 1 407 ? 18.838 7.869 -26.093 1.00 82.62 407 THR A CA 1
ATOM 3186 C C . THR A 1 407 ? 17.448 8.261 -26.595 1.00 82.62 407 THR A C 1
ATOM 3188 O O . THR A 1 407 ? 16.773 7.482 -27.274 1.00 82.62 407 THR A O 1
ATOM 3191 N N . VAL A 1 408 ? 17.051 9.500 -26.298 1.00 83.12 408 VAL A N 1
ATOM 3192 C CA . VAL A 1 408 ? 15.926 10.223 -26.921 1.00 83.12 408 VAL A CA 1
ATOM 3193 C C . VAL A 1 408 ? 16.398 11.318 -27.892 1.00 83.12 408 VAL A C 1
ATOM 3195 O O . VAL A 1 408 ? 15.576 12.017 -28.488 1.00 83.12 408 VAL A O 1
ATOM 3198 N N . SER A 1 409 ? 17.718 11.468 -28.069 1.00 81.12 409 SER A N 1
ATOM 3199 C CA . SER A 1 409 ? 18.382 12.540 -28.830 1.00 81.12 409 SER A CA 1
ATOM 3200 C C . SER A 1 409 ? 18.114 13.968 -28.316 1.00 81.12 409 SER A C 1
ATOM 3202 O O . SER A 1 409 ? 17.977 14.906 -29.106 1.00 81.12 409 SER A O 1
ATOM 3204 N N . TRP A 1 410 ? 18.048 14.161 -26.994 1.00 81.81 410 TRP A N 1
ATOM 3205 C CA . TRP A 1 410 ? 18.031 15.500 -26.392 1.00 81.81 410 TRP A CA 1
ATOM 3206 C C . TRP A 1 410 ? 19.426 16.145 -26.456 1.00 81.81 410 TRP A C 1
ATOM 3208 O O . TRP A 1 410 ? 20.435 15.497 -26.193 1.00 81.81 410 TRP A O 1
ATOM 3218 N N . ASN A 1 411 ? 19.492 17.429 -26.823 1.00 81.88 411 ASN A N 1
ATOM 3219 C CA . ASN A 1 411 ? 20.743 18.190 -26.886 1.00 81.88 411 ASN A CA 1
ATOM 3220 C C . ASN A 1 411 ? 20.693 19.354 -25.880 1.00 81.88 411 ASN A C 1
ATOM 3222 O O . ASN A 1 411 ? 19.931 20.296 -26.113 1.00 81.88 411 ASN A O 1
ATOM 3226 N N . PRO A 1 412 ? 21.527 19.361 -24.824 1.00 74.12 412 PRO A N 1
ATOM 3227 C CA . PRO A 1 412 ? 21.474 20.355 -23.747 1.00 74.12 412 PRO A CA 1
ATOM 3228 C C . PRO A 1 412 ? 21.791 21.798 -24.180 1.00 74.12 412 PRO A C 1
ATOM 3230 O O . PRO A 1 412 ? 21.556 22.725 -23.408 1.00 74.12 412 PRO A O 1
ATOM 3233 N N . PHE A 1 413 ? 22.318 22.008 -25.393 1.00 78.19 413 PHE A N 1
ATOM 3234 C CA . PHE A 1 413 ? 22.647 23.329 -25.945 1.00 78.19 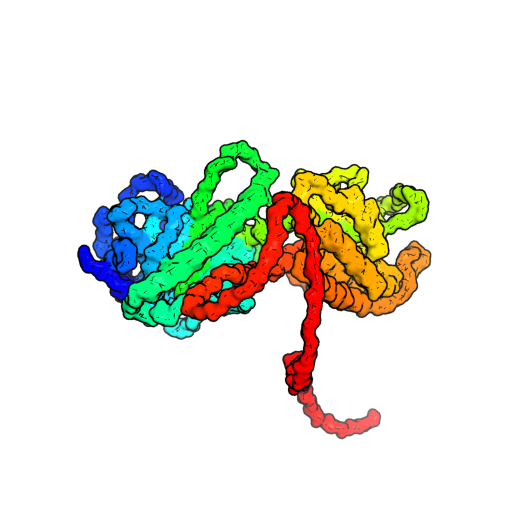413 PHE A CA 1
ATOM 3235 C C . PHE A 1 413 ? 21.687 23.805 -27.048 1.00 78.19 413 PHE A C 1
ATOM 3237 O O . PHE A 1 413 ? 21.833 24.927 -27.531 1.00 78.19 413 PHE A O 1
ATOM 3244 N N . GLN A 1 414 ? 20.749 22.961 -27.495 1.00 80.38 414 GLN A N 1
ATOM 3245 C CA . GLN A 1 414 ? 19.874 23.249 -28.646 1.00 80.38 414 GLN A CA 1
ATOM 3246 C C . GLN A 1 414 ? 18.399 22.918 -28.394 1.00 80.38 414 GLN A C 1
ATOM 3248 O O . GLN A 1 414 ? 17.523 23.597 -28.925 1.00 80.38 414 GLN A O 1
ATOM 3253 N N . ALA A 1 415 ? 18.114 21.879 -27.610 1.00 77.38 415 ALA A N 1
ATOM 3254 C CA . ALA A 1 415 ? 16.760 21.477 -27.263 1.00 77.38 415 ALA A CA 1
ATOM 3255 C C . ALA A 1 415 ? 16.270 22.222 -26.005 1.00 77.38 415 ALA A C 1
ATOM 3257 O O . ALA A 1 415 ? 17.075 22.546 -25.128 1.00 77.38 415 ALA A O 1
ATOM 3258 N N . PRO A 1 416 ? 14.955 22.476 -25.872 1.00 80.62 416 PRO A N 1
ATOM 3259 C CA . PRO A 1 416 ? 14.369 22.985 -24.637 1.00 80.62 416 PRO A CA 1
ATOM 3260 C C . PRO A 1 416 ? 14.730 22.136 -23.412 1.00 80.62 416 PRO A C 1
ATOM 3262 O O . PRO A 1 416 ? 14.791 20.907 -23.482 1.00 80.62 416 PRO A O 1
ATOM 3265 N N . THR A 1 417 ? 14.905 22.784 -22.262 1.00 80.00 417 THR A N 1
ATOM 3266 C CA . THR A 1 417 ? 15.056 22.092 -20.976 1.00 80.00 417 THR A CA 1
ATOM 3267 C C . THR A 1 417 ? 13.821 21.218 -20.692 1.00 80.00 417 THR A C 1
ATOM 3269 O O . THR A 1 417 ? 12.697 21.698 -20.882 1.00 80.00 417 THR A O 1
ATOM 3272 N N . PRO A 1 418 ? 13.991 19.972 -20.207 1.00 80.31 418 PRO A N 1
ATOM 3273 C CA . PRO A 1 418 ? 12.890 19.127 -19.752 1.00 80.31 418 PRO A CA 1
ATOM 3274 C C . PRO A 1 418 ? 11.955 19.864 -18.786 1.00 80.31 418 PRO A C 1
ATOM 3276 O O . PRO A 1 418 ? 12.399 20.551 -17.865 1.00 80.31 418 PRO A O 1
ATOM 3279 N N . SER A 1 419 ? 10.648 19.735 -19.008 1.00 75.44 419 SER A N 1
ATOM 3280 C CA . SER A 1 419 ? 9.599 20.450 -18.267 1.00 75.44 419 SER A CA 1
ATOM 3281 C C . SER A 1 419 ? 8.335 19.590 -18.139 1.00 75.44 419 SER A C 1
ATOM 3283 O O . SER A 1 419 ? 8.189 18.639 -18.900 1.00 75.44 419 SER A O 1
ATOM 3285 N N . PRO A 1 420 ? 7.380 19.894 -17.241 1.00 73.19 420 PRO A N 1
ATOM 3286 C CA . PRO A 1 420 ? 6.172 19.074 -17.092 1.00 73.19 420 PRO A CA 1
ATOM 3287 C C . PRO A 1 420 ? 5.359 18.895 -18.385 1.00 73.19 420 PRO A C 1
ATOM 3289 O O . PRO A 1 420 ? 4.804 17.826 -18.619 1.00 73.19 420 PRO A O 1
ATOM 3292 N N . ALA A 1 421 ? 5.336 19.912 -19.254 1.00 77.44 421 ALA A N 1
ATOM 3293 C CA . ALA A 1 421 ? 4.677 19.852 -20.562 1.00 77.44 421 ALA A CA 1
ATOM 3294 C C . ALA A 1 421 ? 5.505 19.116 -21.637 1.00 77.44 421 ALA A C 1
ATOM 3296 O O . ALA A 1 421 ? 4.953 18.654 -22.633 1.00 77.44 421 ALA A O 1
ATOM 3297 N N . ASN A 1 422 ? 6.823 18.998 -21.446 1.00 79.62 422 ASN A N 1
ATOM 3298 C CA . ASN A 1 422 ? 7.722 18.231 -22.303 1.00 79.62 422 ASN A CA 1
ATOM 3299 C C . ASN A 1 422 ? 8.790 17.504 -21.452 1.00 79.62 422 ASN A C 1
ATOM 3301 O O . ASN A 1 422 ? 9.912 18.012 -21.313 1.00 79.62 422 ASN A O 1
ATOM 3305 N N . PRO A 1 423 ? 8.458 16.335 -20.862 1.00 79.19 423 PRO A N 1
ATOM 3306 C CA . PRO A 1 423 ? 9.289 15.696 -19.835 1.00 79.19 423 PRO A CA 1
ATOM 3307 C C . PRO A 1 423 ? 10.665 15.206 -20.297 1.00 79.19 423 PRO A C 1
ATOM 3309 O O . PRO A 1 423 ? 11.504 14.913 -19.452 1.00 79.19 423 PRO A O 1
ATOM 3312 N N . ILE A 1 424 ? 10.908 15.134 -21.610 1.00 80.94 424 ILE A N 1
ATOM 3313 C CA . ILE A 1 424 ? 12.181 14.700 -22.216 1.00 80.94 424 ILE A CA 1
ATOM 3314 C C . ILE A 1 424 ? 12.878 15.815 -23.020 1.00 80.94 424 ILE A C 1
ATOM 3316 O O . ILE A 1 424 ? 13.850 15.560 -23.723 1.00 80.94 424 ILE A O 1
ATOM 3320 N N . GLY A 1 425 ? 12.360 17.050 -22.991 1.00 79.88 425 GLY A N 1
ATOM 3321 C CA . GLY A 1 425 ? 12.939 18.211 -23.686 1.00 79.88 425 GLY A CA 1
ATOM 3322 C C . GLY A 1 425 ? 12.870 18.193 -25.227 1.00 79.88 425 GLY A C 1
ATOM 3323 O O . GLY A 1 425 ? 13.108 19.218 -25.859 1.00 79.88 425 GLY A O 1
ATOM 3324 N N . VAL A 1 426 ? 12.473 17.081 -25.854 1.00 83.06 426 VAL A N 1
ATOM 3325 C CA . VAL A 1 426 ? 12.296 16.912 -27.314 1.00 83.06 426 VAL A CA 1
ATOM 3326 C C . VAL A 1 426 ? 10.862 16.510 -27.669 1.00 83.06 426 VAL A C 1
ATOM 3328 O O . VAL A 1 426 ? 10.099 16.095 -26.803 1.00 83.06 426 VAL A O 1
ATOM 3331 N N . HIS A 1 427 ? 10.462 16.618 -28.940 1.00 84.25 427 HIS A N 1
ATOM 3332 C CA . HIS A 1 427 ? 9.135 16.152 -29.355 1.00 84.25 427 HIS A CA 1
ATOM 3333 C C . HIS A 1 427 ? 8.978 14.649 -29.075 1.00 84.25 427 HIS A C 1
ATOM 3335 O O . HIS A 1 427 ? 9.753 13.837 -29.575 1.00 84.25 427 HIS A O 1
ATOM 3341 N N . TRP A 1 428 ? 7.950 14.281 -28.309 1.00 81.81 428 TRP A N 1
ATOM 3342 C CA . TRP A 1 428 ? 7.667 12.900 -27.914 1.00 81.81 428 TRP A CA 1
ATOM 3343 C C . TRP A 1 428 ? 7.579 11.938 -29.124 1.00 81.81 428 TRP A C 1
ATOM 3345 O O . TRP A 1 428 ? 6.912 12.282 -30.103 1.00 81.81 428 TRP A O 1
ATOM 3355 N N . PRO A 1 429 ? 8.185 10.732 -29.085 1.00 78.75 429 PRO A N 1
ATOM 3356 C CA . PRO A 1 429 ? 8.951 10.117 -27.990 1.00 78.75 429 PRO A CA 1
ATOM 3357 C C . PRO A 1 429 ? 10.471 10.379 -28.033 1.00 78.75 429 PRO A C 1
ATOM 3359 O O . PRO A 1 429 ? 11.235 9.650 -27.405 1.00 78.75 429 PRO A O 1
ATOM 3362 N N . GLY A 1 430 ? 10.915 11.396 -28.773 1.00 80.06 430 GLY A N 1
ATOM 3363 C CA . GLY A 1 430 ? 12.316 11.591 -29.139 1.00 80.06 430 GLY A CA 1
ATOM 3364 C C . GLY A 1 430 ? 12.735 10.721 -30.326 1.00 80.06 430 GLY A C 1
ATOM 3365 O O . GLY A 1 430 ? 11.932 9.968 -30.883 1.00 80.06 430 GLY A O 1
ATOM 3366 N N . LEU A 1 431 ? 14.002 10.838 -30.724 1.00 80.44 431 LEU A N 1
ATOM 3367 C CA . LEU A 1 431 ? 14.615 9.947 -31.709 1.00 80.44 431 LEU A CA 1
ATOM 3368 C C . LEU A 1 431 ? 15.364 8.847 -30.952 1.00 80.44 431 LEU A C 1
ATOM 3370 O O . LEU A 1 431 ? 16.409 9.098 -30.351 1.00 80.44 431 LEU A O 1
ATOM 3374 N N . THR A 1 432 ? 14.784 7.649 -30.968 1.00 83.12 432 THR A N 1
ATOM 3375 C CA . THR A 1 432 ? 15.210 6.477 -30.196 1.00 83.12 432 THR A CA 1
ATOM 3376 C C . THR A 1 432 ? 15.772 5.386 -31.111 1.00 83.12 432 THR A C 1
ATOM 3378 O O . THR A 1 432 ? 15.466 5.329 -32.303 1.00 83.12 432 THR A O 1
ATOM 3381 N N . SER A 1 433 ? 16.556 4.454 -30.559 1.00 75.94 433 SER A N 1
ATOM 3382 C CA . SER A 1 433 ? 17.057 3.304 -31.328 1.00 75.94 433 SER A CA 1
ATOM 3383 C C . SER A 1 433 ? 15.984 2.263 -31.664 1.00 75.94 433 SER A C 1
ATOM 3385 O O . SER A 1 433 ? 16.215 1.418 -32.527 1.00 75.94 433 SER A O 1
ATOM 3387 N N . VAL A 1 434 ? 14.828 2.292 -30.988 1.00 76.25 434 VAL A N 1
ATOM 3388 C CA . VAL A 1 434 ? 13.807 1.228 -31.045 1.00 76.25 434 VAL A CA 1
ATOM 3389 C C . VAL A 1 434 ? 12.880 1.312 -32.261 1.00 76.25 434 VAL A C 1
ATOM 3391 O O . VAL A 1 434 ? 12.190 0.339 -32.553 1.00 76.25 434 VAL A O 1
ATOM 3394 N N . GLY A 1 435 ? 12.879 2.435 -32.986 1.00 64.44 435 GLY A N 1
ATOM 3395 C CA . GLY A 1 435 ? 12.101 2.632 -34.212 1.00 64.44 435 GLY A CA 1
ATOM 3396 C C . GLY A 1 435 ? 11.339 3.959 -34.252 1.00 64.44 435 GLY A C 1
ATOM 3397 O O . GLY A 1 435 ? 11.133 4.618 -33.232 1.00 64.44 435 GLY A O 1
ATOM 3398 N N . LEU A 1 436 ? 10.899 4.351 -35.453 1.00 60.19 436 LEU A N 1
ATOM 3399 C CA . LEU A 1 436 ? 10.149 5.592 -35.670 1.00 60.19 436 LEU A CA 1
ATOM 3400 C C . LEU A 1 436 ? 8.895 5.649 -34.783 1.00 60.19 436 LEU A C 1
ATOM 3402 O O . LEU A 1 436 ? 8.084 4.725 -34.776 1.00 60.19 436 LEU A O 1
ATOM 3406 N N . PHE A 1 437 ? 8.737 6.765 -34.067 1.00 66.38 437 PHE A N 1
ATOM 3407 C CA . PHE A 1 437 ? 7.611 7.056 -33.170 1.00 66.38 437 PHE A CA 1
ATOM 3408 C C . PHE A 1 437 ? 7.411 6.080 -31.996 1.00 66.38 437 PHE A C 1
ATOM 3410 O O . PHE A 1 437 ? 6.352 6.108 -31.368 1.00 66.38 437 PHE A O 1
ATOM 3417 N N . GLN A 1 438 ? 8.415 5.270 -31.641 1.00 77.94 438 GLN A N 1
ATOM 3418 C CA . GLN A 1 438 ? 8.336 4.366 -30.491 1.00 77.94 438 GLN A CA 1
ATOM 3419 C C . GLN A 1 438 ? 9.230 4.823 -29.319 1.00 77.94 438 GLN A C 1
ATOM 3421 O O . GLN A 1 438 ? 10.401 5.154 -29.527 1.00 77.94 438 GLN A O 1
ATOM 3426 N N . PRO A 1 439 ? 8.719 4.847 -28.073 1.00 82.94 439 PRO A N 1
ATOM 3427 C CA . PRO A 1 439 ? 9.522 5.177 -26.900 1.00 82.94 439 PRO A CA 1
ATOM 3428 C C . PRO A 1 439 ? 10.439 4.022 -26.486 1.00 82.94 439 PRO A C 1
ATOM 3430 O O . PRO A 1 439 ? 10.114 2.840 -26.622 1.00 82.94 439 PRO A O 1
ATOM 3433 N N . ASN A 1 440 ? 11.597 4.385 -25.943 1.00 87.50 440 ASN A N 1
ATOM 3434 C CA . ASN A 1 440 ? 12.480 3.478 -25.218 1.00 87.50 440 ASN A CA 1
ATOM 3435 C C . ASN A 1 440 ? 12.117 3.472 -23.715 1.00 87.50 440 ASN A C 1
ATOM 3437 O O . ASN A 1 440 ? 11.087 4.011 -23.306 1.00 87.50 440 ASN A O 1
ATOM 3441 N N . TRP A 1 441 ? 12.971 2.882 -22.872 1.00 89.00 441 TRP A N 1
ATOM 3442 C CA . TRP A 1 441 ? 12.687 2.763 -21.437 1.00 89.00 441 TRP A CA 1
ATOM 3443 C C . TRP A 1 441 ? 12.634 4.132 -20.733 1.00 89.00 441 TRP A C 1
ATOM 3445 O O . TRP A 1 441 ? 11.794 4.311 -19.859 1.00 89.00 441 TRP A O 1
ATOM 3455 N N . VAL A 1 442 ? 13.450 5.115 -21.142 1.00 86.56 442 VAL A N 1
ATOM 3456 C CA . VAL A 1 442 ? 13.420 6.493 -20.608 1.00 86.56 442 VAL A CA 1
ATOM 3457 C C . VAL A 1 442 ? 12.091 7.165 -20.946 1.00 86.56 442 VAL A C 1
ATOM 3459 O O . VAL A 1 442 ? 11.467 7.787 -20.085 1.00 86.56 442 VAL A O 1
ATOM 3462 N N . GLY A 1 443 ? 11.606 6.980 -22.176 1.00 82.88 443 GLY A N 1
ATOM 3463 C CA . GLY A 1 443 ? 10.272 7.419 -22.574 1.00 82.88 443 GLY A CA 1
ATOM 3464 C C . GLY A 1 443 ? 9.187 6.797 -21.690 1.00 82.88 443 GLY A C 1
ATOM 3465 O O . GLY A 1 443 ? 8.404 7.511 -21.065 1.00 82.88 443 GLY A O 1
ATOM 3466 N N . TYR A 1 444 ? 9.164 5.470 -21.580 1.00 80.94 444 TYR A N 1
ATOM 3467 C CA . TYR A 1 444 ? 8.180 4.769 -20.753 1.00 80.94 444 TYR A CA 1
ATOM 3468 C C . TYR A 1 444 ? 8.215 5.214 -19.283 1.00 80.94 444 TYR A C 1
ATOM 3470 O O . TYR A 1 444 ? 7.168 5.524 -18.712 1.00 80.94 444 TYR A O 1
ATOM 3478 N N . MET A 1 445 ? 9.403 5.339 -18.685 1.00 78.25 445 MET A N 1
ATOM 3479 C CA . MET A 1 445 ? 9.573 5.846 -17.319 1.00 78.25 445 MET A CA 1
ATOM 3480 C C . MET A 1 445 ? 9.057 7.279 -17.150 1.00 78.25 445 MET A C 1
ATOM 3482 O O . MET A 1 445 ? 8.489 7.590 -16.111 1.00 78.25 445 MET A O 1
ATOM 3486 N N . THR A 1 446 ? 9.227 8.156 -18.147 1.00 73.00 446 THR A N 1
ATOM 3487 C CA . THR A 1 446 ? 8.812 9.570 -18.055 1.00 73.00 446 THR A CA 1
ATOM 3488 C C . THR A 1 446 ? 7.338 9.825 -18.340 1.00 73.00 446 THR A C 1
ATOM 3490 O O . THR A 1 446 ? 6.852 10.898 -17.978 1.00 73.00 446 THR A O 1
ATOM 3493 N N . LYS A 1 447 ? 6.609 8.876 -18.947 1.00 70.75 447 LYS A N 1
ATOM 3494 C CA . LYS A 1 447 ? 5.220 9.096 -19.392 1.00 70.75 447 LYS A CA 1
ATOM 3495 C C . LYS A 1 447 ? 4.186 8.064 -18.934 1.00 70.75 447 LYS A C 1
ATOM 3497 O O . LYS A 1 447 ? 3.021 8.427 -18.812 1.00 70.75 447 LYS A O 1
ATOM 3502 N N . GLU A 1 448 ? 4.580 6.814 -18.698 1.00 67.81 448 GLU A N 1
ATOM 3503 C CA . GLU A 1 448 ? 3.649 5.703 -18.416 1.00 67.81 448 GLU A CA 1
ATOM 3504 C C . GLU A 1 448 ? 3.896 5.046 -17.052 1.00 67.81 448 GLU A C 1
ATOM 3506 O O . GLU A 1 448 ? 2.944 4.683 -16.368 1.00 67.81 448 GLU A O 1
ATOM 3511 N N . PHE A 1 449 ? 5.160 4.940 -16.628 1.00 60.59 449 PHE A N 1
ATOM 3512 C CA . PHE A 1 449 ? 5.549 4.398 -15.318 1.00 60.59 449 PHE A CA 1
ATOM 3513 C C . PHE A 1 449 ? 5.966 5.484 -14.315 1.00 60.59 449 PHE A C 1
ATOM 3515 O O . PHE A 1 449 ? 6.548 5.174 -13.274 1.00 60.59 449 PHE A O 1
ATOM 3522 N N . ASN A 1 450 ? 5.686 6.753 -14.625 1.00 53.16 450 ASN A N 1
ATOM 3523 C CA . ASN A 1 450 ? 5.872 7.844 -13.678 1.00 53.16 450 ASN A CA 1
ATOM 3524 C C . ASN A 1 450 ? 4.773 7.818 -12.598 1.00 53.16 450 ASN A C 1
ATOM 3526 O O . ASN A 1 450 ? 3.736 7.168 -12.740 1.00 53.16 450 ASN A O 1
ATOM 3530 N N . ALA A 1 451 ? 5.026 8.517 -11.495 1.00 49.09 451 ALA A N 1
ATOM 3531 C CA . ALA A 1 451 ? 4.046 8.719 -10.436 1.00 49.09 451 ALA A CA 1
ATOM 3532 C C . ALA A 1 451 ? 3.735 10.208 -10.323 1.00 49.09 451 ALA A C 1
ATOM 3534 O O . ALA A 1 451 ? 2.673 10.669 -10.730 1.00 49.09 451 ALA A O 1
ATOM 3535 N N . SER A 1 452 ? 4.720 10.975 -9.855 1.00 49.53 452 SER A N 1
ATOM 3536 C CA . SER A 1 452 ? 4.823 12.405 -10.111 1.00 49.53 452 SER A CA 1
ATOM 3537 C C . SER A 1 452 ? 5.430 12.659 -11.496 1.00 49.53 452 SER A C 1
ATOM 3539 O O . SER A 1 452 ? 5.929 11.750 -12.164 1.00 49.53 452 SER A O 1
ATOM 3541 N N . THR A 1 453 ? 5.418 13.919 -11.931 1.00 60.78 453 THR A N 1
ATOM 3542 C CA . THR A 1 453 ? 6.134 14.368 -13.129 1.00 60.78 453 THR A CA 1
ATOM 3543 C C . THR A 1 453 ? 7.632 14.035 -13.044 1.00 60.78 453 THR A C 1
ATOM 3545 O O . THR A 1 453 ? 8.383 14.712 -12.344 1.00 60.78 453 THR A O 1
ATOM 3548 N N . LEU A 1 454 ? 8.069 13.029 -13.807 1.00 67.62 454 LEU A N 1
ATOM 3549 C CA . LEU A 1 454 ? 9.476 12.656 -13.964 1.00 67.62 454 LEU A CA 1
ATOM 3550 C C . LEU A 1 454 ? 10.083 13.401 -15.160 1.00 67.62 454 LEU A C 1
ATOM 3552 O O . LEU A 1 454 ? 9.740 13.112 -16.304 1.00 67.62 454 LEU A O 1
ATOM 3556 N N . LEU A 1 455 ? 11.006 14.330 -14.910 1.00 74.38 455 LEU A N 1
ATOM 3557 C CA . LEU A 1 455 ? 11.760 15.015 -15.966 1.00 74.38 455 LEU A CA 1
ATOM 3558 C C . LEU A 1 455 ? 13.044 14.243 -16.289 1.00 74.38 455 LEU A C 1
ATOM 3560 O O . LEU A 1 455 ? 13.881 14.085 -15.403 1.00 74.38 455 LEU A O 1
ATOM 3564 N N . ALA A 1 456 ? 13.245 13.798 -17.531 1.00 79.06 456 ALA A N 1
ATOM 3565 C CA . ALA A 1 456 ? 14.502 13.184 -17.958 1.00 79.06 456 ALA A CA 1
ATOM 3566 C C . ALA A 1 456 ? 15.424 14.195 -18.644 1.00 79.06 456 ALA A C 1
ATOM 3568 O O . ALA A 1 456 ? 15.159 14.667 -19.747 1.00 79.06 456 ALA A O 1
ATOM 3569 N N . PHE A 1 457 ? 16.553 14.460 -17.995 1.00 80.06 457 PHE A N 1
ATOM 3570 C CA . PHE A 1 457 ? 17.723 15.092 -18.591 1.00 80.06 457 PHE A CA 1
ATOM 3571 C C . PHE A 1 457 ? 18.562 13.963 -19.187 1.00 80.06 457 PHE A C 1
ATOM 3573 O O . PHE A 1 457 ? 19.461 13.424 -18.535 1.00 80.06 457 PHE A O 1
ATOM 3580 N N . ASP A 1 458 ? 18.166 13.528 -20.381 1.00 82.25 458 ASP A N 1
ATOM 3581 C CA . ASP A 1 458 ? 18.796 12.414 -21.077 1.00 82.25 458 ASP A CA 1
ATOM 3582 C C . ASP A 1 458 ? 19.973 12.895 -21.924 1.00 82.25 458 ASP A C 1
ATOM 3584 O O . ASP A 1 458 ? 19.808 13.355 -23.050 1.00 82.25 458 ASP A O 1
ATOM 3588 N N . TYR A 1 459 ? 21.173 12.772 -21.366 1.00 79.69 459 TYR A N 1
ATOM 3589 C CA . TYR A 1 459 ? 22.416 12.985 -22.091 1.00 79.69 459 TYR A CA 1
ATOM 3590 C C . TYR A 1 459 ? 22.805 11.749 -22.921 1.00 79.69 459 TYR A C 1
ATOM 3592 O O . TYR A 1 459 ? 23.840 11.788 -23.571 1.00 79.69 459 TYR A O 1
ATOM 3600 N N . ALA A 1 460 ? 22.051 10.638 -22.929 1.00 77.75 460 ALA A N 1
ATOM 3601 C CA . ALA A 1 460 ? 22.454 9.445 -23.670 1.00 77.75 460 ALA A CA 1
ATOM 3602 C C . ALA A 1 460 ? 22.564 9.697 -25.182 1.00 77.75 460 ALA A C 1
ATOM 3604 O O . ALA A 1 460 ? 21.659 10.226 -25.824 1.00 77.75 460 ALA A O 1
ATOM 3605 N N . ILE A 1 461 ? 23.665 9.237 -25.769 1.00 72.69 461 ILE A N 1
ATOM 3606 C CA . ILE A 1 461 ? 23.964 9.256 -27.205 1.00 72.69 461 ILE A CA 1
ATOM 3607 C C . ILE A 1 461 ? 24.266 7.814 -27.623 1.00 72.69 461 ILE A C 1
ATOM 3609 O O . ILE A 1 461 ? 24.743 7.044 -26.801 1.00 72.69 461 ILE A O 1
ATOM 3613 N N . ALA A 1 462 ? 23.989 7.429 -28.869 1.00 69.31 462 ALA A N 1
ATOM 3614 C CA . ALA A 1 462 ? 24.299 6.090 -29.376 1.00 69.31 462 ALA A CA 1
ATOM 3615 C C . ALA A 1 462 ? 25.781 5.923 -29.792 1.00 69.31 462 ALA A C 1
ATOM 3617 O O . ALA A 1 462 ? 26.380 6.845 -30.347 1.00 69.31 462 ALA A O 1
ATOM 3618 N N . GLY A 1 463 ? 26.336 4.723 -29.602 1.00 70.12 463 GLY A N 1
ATOM 3619 C CA . GLY A 1 463 ? 27.659 4.287 -30.059 1.00 70.12 463 GLY A CA 1
ATOM 3620 C C . GLY A 1 463 ? 28.795 4.381 -29.030 1.00 70.12 463 GLY A C 1
ATOM 3621 O O . GLY A 1 463 ? 29.953 4.144 -29.391 1.00 70.12 463 GLY A O 1
ATOM 3622 N N . ASN A 1 464 ? 28.523 4.736 -27.771 1.00 73.69 464 ASN A N 1
ATOM 3623 C CA . ASN A 1 464 ? 29.560 5.119 -26.818 1.00 73.69 464 ASN A CA 1
ATOM 3624 C C . ASN A 1 464 ? 29.901 4.121 -25.712 1.00 73.69 464 ASN A C 1
ATOM 3626 O O . ASN A 1 464 ? 29.108 3.283 -25.293 1.00 73.69 464 ASN A O 1
ATOM 3630 N N . ASN A 1 465 ? 31.118 4.295 -25.199 1.00 81.75 465 ASN A N 1
ATOM 3631 C CA . ASN A 1 465 ? 31.732 3.558 -24.102 1.00 81.75 465 ASN A CA 1
ATOM 3632 C C . ASN A 1 465 ? 31.930 4.466 -22.865 1.00 81.75 465 ASN A C 1
ATOM 3634 O O . ASN A 1 465 ? 31.575 5.650 -22.877 1.00 81.75 465 ASN A O 1
ATOM 3638 N N . VAL A 1 466 ? 32.535 3.942 -21.793 1.00 85.38 466 VAL A N 1
ATOM 3639 C CA . VAL A 1 466 ? 32.779 4.721 -20.561 1.00 85.38 466 VAL A CA 1
ATOM 3640 C C . VAL A 1 466 ? 33.639 5.976 -20.789 1.00 85.38 466 VAL A C 1
ATOM 3642 O O . VAL A 1 466 ? 33.404 6.998 -20.141 1.00 85.38 466 VAL A O 1
ATOM 3645 N N . THR A 1 467 ? 34.591 5.956 -21.730 1.00 83.81 467 THR A N 1
ATOM 3646 C CA . THR A 1 467 ? 35.467 7.112 -21.997 1.00 83.81 467 THR A CA 1
ATOM 3647 C C . THR A 1 467 ? 34.689 8.351 -22.402 1.00 83.81 467 THR A C 1
ATOM 3649 O O . THR A 1 467 ? 34.974 9.453 -21.934 1.00 83.81 467 THR A O 1
ATOM 3652 N N . GLY A 1 468 ? 33.677 8.190 -23.242 1.00 78.31 468 GLY A N 1
ATOM 3653 C CA . GLY A 1 468 ? 32.849 9.321 -23.614 1.00 78.31 468 GLY A CA 1
ATOM 3654 C C . GLY A 1 468 ? 31.810 9.699 -22.544 1.00 78.31 468 GLY A C 1
ATOM 3655 O O . GLY A 1 468 ? 31.324 10.831 -22.531 1.00 78.31 468 GLY A O 1
ATOM 3656 N N . LEU A 1 469 ? 31.516 8.821 -21.572 1.00 81.94 469 LEU A N 1
ATOM 3657 C CA . LEU A 1 469 ? 30.629 9.150 -20.441 1.00 81.94 469 LEU A CA 1
ATOM 3658 C C . LEU A 1 469 ? 31.320 10.141 -19.495 1.00 81.94 469 LEU A C 1
ATOM 3660 O O . LEU A 1 469 ? 30.691 11.097 -19.040 1.00 81.94 469 LEU A O 1
ATOM 3664 N N . THR A 1 470 ? 32.640 10.008 -19.320 1.00 81.81 470 THR A N 1
ATOM 3665 C CA . THR A 1 470 ? 33.489 11.071 -18.756 1.00 81.81 470 THR A CA 1
ATOM 3666 C C . THR A 1 470 ? 33.316 12.396 -19.514 1.00 81.81 470 THR A C 1
ATOM 3668 O O . THR A 1 470 ? 33.137 13.439 -18.886 1.00 81.81 470 THR A O 1
ATOM 3671 N N . SER A 1 471 ? 33.314 12.368 -20.853 1.00 77.94 471 SER A N 1
ATOM 3672 C CA . SER A 1 471 ? 33.184 13.575 -21.686 1.00 77.94 471 SER A CA 1
ATOM 3673 C C . SER A 1 471 ? 31.839 14.290 -21.491 1.00 77.94 471 SER A C 1
ATOM 3675 O O . SER A 1 471 ? 31.821 15.507 -21.309 1.00 77.94 471 SER A O 1
ATOM 3677 N N . GLN A 1 472 ? 30.714 13.567 -21.442 1.00 73.75 472 GLN A N 1
ATOM 3678 C CA . GLN A 1 472 ? 29.394 14.166 -21.176 1.00 73.75 472 GLN A CA 1
ATOM 3679 C C . GLN A 1 472 ? 29.292 14.821 -19.808 1.00 73.75 472 GLN A C 1
ATOM 3681 O O . GLN A 1 472 ? 28.820 15.953 -19.691 1.00 73.75 472 GLN A O 1
ATOM 3686 N N . ILE A 1 473 ? 29.743 14.122 -18.766 1.00 78.31 473 ILE A N 1
ATOM 3687 C CA . ILE A 1 473 ? 29.673 14.634 -17.397 1.00 78.31 473 ILE A CA 1
ATOM 3688 C C . ILE A 1 473 ? 30.441 15.955 -17.300 1.00 78.31 473 ILE A C 1
ATOM 3690 O O . ILE A 1 473 ? 29.923 16.930 -16.756 1.00 78.31 473 ILE A O 1
ATOM 3694 N N . GLN A 1 474 ? 31.635 16.012 -17.896 1.00 80.12 474 GLN A N 1
ATOM 3695 C CA . GLN A 1 474 ? 32.513 17.180 -17.856 1.00 80.12 474 GLN A CA 1
ATOM 3696 C C . GLN A 1 474 ? 32.081 18.324 -18.784 1.00 80.12 474 GLN A C 1
ATOM 3698 O O . GLN A 1 474 ? 32.191 19.485 -18.394 1.00 80.12 474 GLN A O 1
ATOM 3703 N N . THR A 1 475 ? 31.623 18.026 -20.005 1.00 78.12 475 THR A N 1
ATOM 3704 C CA . THR A 1 475 ? 31.416 19.043 -21.057 1.00 78.12 475 THR A CA 1
ATOM 3705 C C . THR A 1 475 ? 29.959 19.414 -21.309 1.00 78.12 475 THR A C 1
ATOM 3707 O O . THR A 1 475 ? 29.711 20.450 -21.919 1.00 78.12 475 THR A O 1
ATOM 3710 N N . GLU A 1 476 ? 29.000 18.623 -20.822 1.00 76.94 476 GLU A N 1
ATOM 3711 C CA . GLU A 1 476 ? 27.570 18.848 -21.054 1.00 76.94 476 GLU A CA 1
ATOM 3712 C C . GLU A 1 476 ? 26.800 19.014 -19.749 1.00 76.94 476 GLU A C 1
ATOM 3714 O O . GLU A 1 476 ? 26.160 20.045 -19.548 1.00 76.94 476 GLU A O 1
ATOM 3719 N N . PHE A 1 477 ? 26.892 18.053 -18.828 1.00 75.75 477 PHE A N 1
ATOM 3720 C CA . PHE A 1 477 ? 26.148 18.120 -17.571 1.00 75.75 477 PHE A CA 1
ATOM 3721 C C . PHE A 1 477 ? 26.675 19.201 -16.634 1.00 75.75 477 PHE A C 1
ATOM 3723 O O . PHE A 1 477 ? 25.897 20.067 -16.235 1.00 75.75 477 PHE A O 1
ATOM 3730 N N . VAL A 1 478 ? 27.972 19.188 -16.294 1.00 75.31 478 VAL A N 1
ATOM 3731 C CA . VAL A 1 478 ? 28.565 20.201 -15.401 1.00 75.31 478 VAL A CA 1
ATOM 3732 C C . VAL A 1 478 ? 28.283 21.630 -15.901 1.00 75.31 478 VAL A C 1
ATOM 3734 O O . VAL A 1 478 ? 27.815 22.430 -15.091 1.00 75.31 478 VAL A O 1
ATOM 3737 N N . PRO A 1 479 ? 28.434 21.951 -17.205 1.00 72.00 479 PRO A N 1
ATOM 3738 C CA . PRO A 1 479 ? 28.082 23.266 -17.746 1.00 72.00 479 PRO A CA 1
ATOM 3739 C C . PRO A 1 479 ? 26.579 23.558 -17.891 1.00 72.00 479 PRO A C 1
ATOM 3741 O O . PRO A 1 479 ? 26.227 24.691 -18.211 1.00 72.00 479 PRO A O 1
ATOM 3744 N N . THR A 1 480 ? 25.679 22.598 -17.660 1.00 69.62 480 THR A N 1
ATOM 3745 C CA . THR A 1 480 ? 24.221 22.815 -17.735 1.00 69.62 480 THR A CA 1
ATOM 3746 C C . THR A 1 480 ? 23.533 22.442 -16.422 1.00 69.62 480 THR A C 1
ATOM 3748 O O . THR A 1 480 ? 23.583 23.220 -15.469 1.00 69.62 480 THR A O 1
ATOM 3751 N N . ALA A 1 481 ? 22.910 21.265 -16.328 1.00 65.94 481 ALA A N 1
ATOM 3752 C CA . ALA A 1 481 ? 22.120 20.852 -15.171 1.00 65.94 481 ALA A CA 1
ATOM 3753 C C . ALA A 1 481 ? 22.949 20.613 -13.889 1.00 65.94 481 ALA A C 1
ATOM 3755 O O . ALA A 1 481 ? 22.358 20.477 -12.814 1.00 65.94 481 ALA A O 1
ATOM 3756 N N . GLY A 1 482 ? 24.281 20.553 -13.986 1.00 61.91 482 GLY A N 1
ATOM 3757 C CA . GLY A 1 482 ? 25.224 20.414 -12.873 1.00 61.91 482 GLY A CA 1
ATOM 3758 C C . GLY A 1 482 ? 25.623 21.726 -12.184 1.00 61.91 482 GLY A C 1
ATOM 3759 O O . GLY A 1 482 ? 26.266 21.677 -11.134 1.00 61.91 482 GLY A O 1
ATOM 3760 N N . HIS A 1 483 ? 25.229 22.891 -12.712 1.00 60.47 483 HIS A N 1
ATOM 3761 C CA . HIS A 1 483 ? 25.453 24.172 -12.037 1.00 60.47 483 HIS A CA 1
ATOM 3762 C C . HIS A 1 483 ? 24.681 24.260 -10.708 1.00 60.47 483 HIS A C 1
ATOM 3764 O O . HIS A 1 483 ? 23.480 23.994 -10.642 1.00 60.47 483 HIS A O 1
ATOM 3770 N N . LYS A 1 484 ? 25.361 24.705 -9.642 1.00 48.59 484 LYS A N 1
ATOM 3771 C CA . LYS A 1 484 ? 24.726 25.051 -8.360 1.00 48.59 484 LYS A CA 1
ATOM 3772 C C . LYS A 1 484 ? 24.016 26.410 -8.492 1.00 48.59 484 LYS A C 1
ATOM 3774 O O . LYS A 1 484 ? 24.701 27.391 -8.785 1.00 48.59 484 LYS A O 1
ATOM 3779 N N . PRO A 1 485 ? 22.694 26.521 -8.252 1.00 45.19 485 PRO A N 1
ATOM 3780 C CA . PRO A 1 485 ? 22.028 27.819 -8.187 1.00 45.19 485 PRO A CA 1
ATOM 3781 C C . PRO A 1 485 ? 22.560 28.631 -7.002 1.00 45.19 485 PRO A C 1
ATOM 3783 O O . PRO A 1 485 ? 22.720 28.097 -5.907 1.00 45.19 485 PRO A O 1
ATOM 3786 N N . VAL A 1 486 ? 22.805 29.924 -7.210 1.00 39.53 486 VAL A N 1
ATOM 3787 C CA . VAL A 1 486 ? 23.460 30.806 -6.222 1.00 39.53 486 VAL A CA 1
ATOM 3788 C C . VAL A 1 486 ? 22.521 31.214 -5.066 1.00 39.53 486 VAL A C 1
ATOM 3790 O O . VAL A 1 486 ? 22.976 31.759 -4.066 1.00 39.53 486 VAL A O 1
ATOM 3793 N N . SER A 1 487 ? 21.216 30.940 -5.175 1.00 41.69 487 SER A N 1
ATOM 3794 C CA . SER A 1 487 ? 20.161 31.481 -4.299 1.00 41.69 487 SER A CA 1
ATOM 3795 C C . SER A 1 487 ? 19.305 30.438 -3.561 1.00 41.69 487 SER A C 1
ATOM 3797 O O . SER A 1 487 ? 18.221 30.770 -3.089 1.00 41.69 487 SER A O 1
ATOM 3799 N N . PHE A 1 488 ? 19.764 29.189 -3.443 1.00 38.78 488 PHE A N 1
ATOM 3800 C CA . PHE A 1 488 ? 19.112 28.157 -2.623 1.00 38.78 488 PHE A CA 1
ATOM 3801 C C . PHE A 1 488 ? 20.118 27.516 -1.670 1.00 38.78 488 PHE A C 1
ATOM 3803 O O . PHE A 1 488 ? 21.274 27.305 -2.042 1.00 38.78 488 PHE A O 1
ATOM 3810 N N . GLU A 1 489 ? 19.677 27.167 -0.459 1.00 35.28 489 GLU A N 1
ATOM 3811 C CA . GLU A 1 489 ? 20.540 26.520 0.529 1.00 35.28 489 GLU A CA 1
ATOM 3812 C C . GLU A 1 489 ? 21.134 25.204 -0.012 1.00 35.28 489 GLU A C 1
ATOM 3814 O O . GLU A 1 489 ? 20.444 24.220 -0.285 1.00 35.28 489 GLU A O 1
ATOM 3819 N N . SER A 1 490 ? 22.460 25.210 -0.162 1.00 35.88 490 SER A N 1
ATOM 3820 C CA . SER A 1 490 ? 23.348 24.050 -0.057 1.00 35.88 490 SER A CA 1
ATOM 3821 C C . SER A 1 490 ? 22.903 22.747 -0.750 1.00 35.88 490 SER A C 1
ATOM 3823 O O . SER A 1 490 ? 22.792 21.692 -0.129 1.00 35.88 490 SER A O 1
ATOM 3825 N N . GLY A 1 491 ? 22.761 22.774 -2.080 1.00 37.09 491 GLY A N 1
ATOM 3826 C CA . GLY A 1 491 ? 22.856 21.562 -2.919 1.00 37.09 491 GLY A CA 1
ATOM 3827 C C . GLY A 1 491 ? 21.619 20.654 -2.997 1.00 37.09 491 GLY A C 1
ATOM 3828 O O . GLY A 1 491 ? 21.704 19.578 -3.592 1.00 37.09 491 GLY A O 1
ATOM 3829 N N . SER A 1 492 ? 20.473 21.087 -2.463 1.00 40.31 492 SER A N 1
ATOM 3830 C CA . SER A 1 492 ? 19.204 20.334 -2.452 1.00 40.31 492 SER A CA 1
ATOM 3831 C C . SER A 1 492 ? 18.810 19.719 -3.816 1.00 40.31 492 SER A C 1
ATOM 3833 O O . SER A 1 492 ? 18.520 18.525 -3.908 1.00 40.31 492 SER A O 1
ATOM 3835 N N . LEU A 1 493 ? 18.894 20.488 -4.910 1.00 41.38 493 LEU A N 1
ATOM 3836 C CA . LEU A 1 493 ? 18.398 20.063 -6.231 1.00 41.38 493 LEU A CA 1
ATOM 3837 C C . LEU A 1 493 ? 19.192 18.948 -6.927 1.00 41.38 493 LEU A C 1
ATOM 3839 O O . LEU A 1 493 ? 18.639 18.327 -7.831 1.00 41.38 493 LEU A O 1
ATOM 3843 N N . ILE A 1 494 ? 20.457 18.701 -6.564 1.00 45.44 494 ILE A N 1
ATOM 3844 C CA . ILE A 1 494 ? 21.238 17.567 -7.103 1.00 45.44 494 ILE A CA 1
ATOM 3845 C C . ILE A 1 494 ? 21.037 16.325 -6.220 1.00 45.44 494 ILE A C 1
ATOM 3847 O O . ILE A 1 494 ? 20.935 15.215 -6.740 1.00 45.44 494 ILE A O 1
ATOM 3851 N N . ARG A 1 495 ? 20.880 16.512 -4.900 1.00 45.06 495 ARG A N 1
ATOM 3852 C CA . ARG A 1 495 ? 20.547 15.431 -3.956 1.00 45.06 495 ARG A CA 1
ATOM 3853 C C . ARG A 1 495 ? 19.216 14.750 -4.286 1.00 45.06 495 ARG A C 1
ATOM 3855 O O . ARG A 1 495 ? 19.106 13.545 -4.111 1.00 45.06 495 ARG A O 1
ATOM 3862 N N . ALA A 1 496 ? 18.241 15.498 -4.804 1.00 44.00 496 ALA A N 1
ATOM 3863 C CA . ALA A 1 496 ? 16.917 14.992 -5.177 1.00 44.00 496 ALA A CA 1
ATOM 3864 C C . ALA A 1 496 ? 16.843 14.279 -6.549 1.00 44.00 496 ALA A C 1
ATOM 3866 O O . ALA A 1 496 ? 15.753 13.910 -6.978 1.00 44.00 496 ALA A O 1
ATOM 3867 N N . ARG A 1 497 ? 17.958 14.103 -7.277 1.00 62.78 497 ARG A N 1
ATOM 3868 C CA . ARG A 1 497 ? 17.951 13.449 -8.604 1.00 62.78 497 ARG A CA 1
ATOM 3869 C C . ARG A 1 497 ? 18.385 11.996 -8.521 1.00 62.78 497 ARG A C 1
ATOM 3871 O O . ARG A 1 497 ? 19.301 11.670 -7.767 1.00 62.78 497 ARG A O 1
ATOM 3878 N N . GLY A 1 498 ? 17.786 11.160 -9.365 1.00 68.50 498 GLY A N 1
ATOM 3879 C CA . GLY A 1 498 ? 18.318 9.839 -9.688 1.00 68.50 498 GLY A CA 1
ATOM 3880 C C . GLY A 1 498 ? 19.316 9.951 -10.830 1.00 68.50 498 GLY A C 1
ATOM 3881 O O . GLY A 1 498 ? 18.946 10.352 -11.934 1.00 68.50 498 GLY A O 1
ATOM 3882 N N . ILE A 1 499 ? 20.572 9.604 -10.566 1.00 79.25 499 ILE A N 1
ATOM 3883 C CA . ILE A 1 499 ? 21.613 9.495 -11.584 1.00 79.25 499 ILE A CA 1
ATOM 3884 C C . ILE A 1 499 ? 21.608 8.069 -12.127 1.00 79.25 499 ILE A C 1
ATOM 3886 O O . ILE A 1 499 ? 21.912 7.139 -11.382 1.00 79.25 499 ILE A O 1
ATOM 3890 N N . VAL A 1 500 ? 21.288 7.890 -13.408 1.00 85.31 500 VAL A N 1
ATOM 3891 C CA . VAL A 1 500 ? 21.308 6.581 -14.071 1.00 85.31 500 VAL A CA 1
ATOM 3892 C C . VAL A 1 500 ? 22.478 6.487 -15.044 1.00 85.31 500 VAL A C 1
ATOM 3894 O O . VAL A 1 500 ? 22.708 7.384 -15.855 1.00 85.31 500 VAL A O 1
ATOM 3897 N N . SER A 1 501 ? 23.214 5.379 -14.987 1.00 87.62 501 SER A N 1
ATOM 3898 C CA . SER A 1 501 ? 24.244 5.024 -15.971 1.00 87.62 501 SER A CA 1
ATOM 3899 C C . SER A 1 501 ? 23.993 3.606 -16.486 1.00 87.62 501 SER A C 1
ATOM 3901 O O . SER A 1 501 ? 23.989 2.662 -15.695 1.00 87.62 501 SER A O 1
ATOM 3903 N N . TRP A 1 502 ? 23.801 3.449 -17.801 1.00 90.62 502 TRP A N 1
ATOM 3904 C CA . TRP A 1 502 ? 23.605 2.143 -18.448 1.00 90.62 502 TRP A CA 1
ATOM 3905 C C . TRP A 1 502 ? 24.577 1.964 -19.617 1.00 90.62 502 TRP A C 1
ATOM 3907 O O . TRP A 1 502 ? 24.201 2.015 -20.787 1.00 90.62 502 TRP A O 1
ATOM 3917 N N . ILE A 1 503 ? 25.845 1.760 -19.267 1.00 87.81 503 ILE A N 1
ATOM 3918 C CA . ILE A 1 503 ? 26.987 1.752 -20.185 1.00 87.81 503 ILE A CA 1
ATOM 3919 C C . ILE A 1 503 ? 27.700 0.390 -20.146 1.00 87.81 503 ILE A C 1
ATOM 3921 O O . ILE A 1 503 ? 27.580 -0.351 -19.167 1.00 87.81 503 ILE A O 1
ATOM 3925 N N . GLY A 1 504 ? 28.459 0.061 -21.196 1.00 87.12 504 GLY A N 1
ATOM 3926 C CA . GLY A 1 504 ? 29.355 -1.105 -21.218 1.00 87.12 504 GLY A CA 1
ATOM 3927 C C . GLY A 1 504 ? 29.179 -2.069 -22.389 1.00 87.12 504 GLY A C 1
ATOM 3928 O O . GLY A 1 504 ? 30.088 -2.847 -22.673 1.00 87.12 504 GLY A O 1
ATOM 3929 N N . ILE A 1 505 ? 28.056 -2.023 -23.118 1.00 86.25 505 ILE A N 1
ATOM 3930 C CA . ILE A 1 505 ? 27.866 -2.878 -24.306 1.00 86.25 505 ILE A CA 1
ATOM 3931 C C . ILE A 1 505 ? 28.942 -2.546 -25.354 1.00 86.25 505 ILE A C 1
ATOM 3933 O O . ILE A 1 505 ? 29.594 -3.452 -25.870 1.00 86.25 505 ILE A O 1
ATOM 3937 N N . ASN A 1 506 ? 29.192 -1.256 -25.605 1.00 78.50 506 ASN A N 1
ATOM 3938 C CA . ASN A 1 506 ? 30.229 -0.806 -26.537 1.00 78.50 506 ASN A CA 1
ATOM 3939 C C . ASN A 1 506 ? 31.656 -1.030 -26.037 1.00 78.50 506 ASN A C 1
ATOM 3941 O O . ASN A 1 506 ? 32.511 -1.380 -26.845 1.00 78.50 506 ASN A O 1
ATOM 3945 N N . ASP A 1 507 ? 31.931 -0.885 -24.736 1.00 87.25 507 ASP A N 1
ATOM 3946 C CA . ASP A 1 507 ? 33.224 -1.268 -24.154 1.00 87.25 507 ASP A CA 1
ATOM 3947 C C . ASP A 1 507 ? 33.542 -2.738 -24.481 1.00 87.25 507 ASP A C 1
ATOM 3949 O O . ASP A 1 507 ? 34.629 -3.059 -24.963 1.00 87.25 507 ASP A O 1
ATOM 3953 N N . LEU A 1 508 ? 32.564 -3.633 -24.305 1.00 85.88 508 LEU A N 1
ATOM 3954 C CA . LEU A 1 508 ? 32.710 -5.053 -24.626 1.00 85.88 508 LEU A CA 1
ATOM 3955 C C . LEU A 1 508 ? 32.778 -5.325 -26.138 1.00 85.88 508 LEU A C 1
ATOM 3957 O O . LEU A 1 508 ? 33.594 -6.147 -26.559 1.00 85.88 508 LEU A O 1
ATOM 3961 N N . ALA A 1 509 ? 31.991 -4.625 -26.960 1.00 78.62 509 ALA A N 1
ATOM 3962 C CA . ALA A 1 509 ? 32.036 -4.740 -28.422 1.00 78.62 509 ALA A CA 1
ATOM 3963 C C . ALA A 1 509 ? 33.372 -4.250 -29.018 1.00 78.62 509 ALA A C 1
ATOM 3965 O O . ALA A 1 509 ? 33.860 -4.814 -29.997 1.00 78.62 509 ALA A O 1
ATOM 3966 N N . GLN A 1 510 ? 33.992 -3.244 -28.393 1.00 76.88 510 GLN A N 1
ATOM 3967 C CA . GLN A 1 510 ? 35.324 -2.716 -28.717 1.00 76.88 510 GLN A CA 1
ATOM 3968 C C . GLN A 1 510 ? 36.460 -3.493 -28.022 1.00 76.88 510 GLN A C 1
ATOM 3970 O O . GLN A 1 510 ? 37.621 -3.098 -28.114 1.00 76.88 510 GLN A O 1
ATOM 3975 N N . ASN A 1 511 ? 36.147 -4.608 -27.345 1.00 79.06 511 ASN A N 1
ATOM 3976 C CA . ASN A 1 511 ? 37.101 -5.484 -26.658 1.00 79.06 511 ASN A CA 1
ATOM 3977 C C . ASN A 1 511 ? 37.892 -4.806 -25.507 1.00 79.06 511 ASN A C 1
ATOM 3979 O O . ASN A 1 511 ? 38.930 -5.322 -25.085 1.00 79.06 511 ASN A O 1
ATOM 3983 N N . ALA A 1 512 ? 37.397 -3.691 -24.959 1.00 83.56 512 ALA A N 1
ATOM 3984 C CA . ALA A 1 512 ? 38.068 -2.888 -23.935 1.00 83.56 512 ALA A CA 1
ATOM 3985 C C . ALA A 1 512 ? 38.315 -3.654 -22.620 1.00 83.56 512 ALA A C 1
ATOM 3987 O O . ALA A 1 512 ? 37.567 -4.566 -22.248 1.00 83.56 512 ALA A O 1
ATOM 3988 N N . THR A 1 513 ? 39.374 -3.275 -21.900 1.00 91.69 513 THR A N 1
ATOM 3989 C CA . THR A 1 513 ? 39.737 -3.871 -20.606 1.00 91.69 513 THR A CA 1
ATOM 3990 C C . THR A 1 513 ? 38.713 -3.494 -19.541 1.00 91.69 513 THR A C 1
ATOM 3992 O O . THR A 1 513 ? 38.643 -2.337 -19.129 1.00 91.69 513 THR A O 1
ATOM 3995 N N . ILE A 1 514 ? 37.960 -4.492 -19.072 1.00 93.56 514 ILE A N 1
ATOM 3996 C CA . ILE A 1 514 ? 36.814 -4.321 -18.167 1.00 93.56 514 ILE A CA 1
ATOM 3997 C C . ILE A 1 514 ? 37.217 -3.563 -16.893 1.00 93.56 514 ILE A C 1
ATOM 3999 O O . ILE A 1 514 ? 36.569 -2.573 -16.565 1.00 93.56 514 ILE A O 1
ATOM 4003 N N . ASP A 1 515 ? 38.334 -3.932 -16.251 1.00 94.94 515 ASP A N 1
ATOM 4004 C CA . ASP A 1 515 ? 38.820 -3.254 -15.038 1.00 94.94 515 ASP A CA 1
ATOM 4005 C C . ASP A 1 515 ? 39.037 -1.747 -15.253 1.00 94.94 515 ASP A C 1
ATOM 4007 O O . ASP A 1 515 ? 38.696 -0.936 -14.393 1.00 94.94 515 ASP A O 1
ATOM 4011 N N . MET A 1 516 ? 39.586 -1.347 -16.408 1.00 93.81 516 MET A N 1
ATOM 4012 C CA . MET A 1 516 ? 39.840 0.067 -16.712 1.00 93.81 516 MET A CA 1
ATOM 4013 C C . MET A 1 516 ? 38.529 0.831 -16.916 1.00 93.81 516 MET A C 1
ATOM 4015 O O . MET A 1 516 ? 38.348 1.887 -16.309 1.00 93.81 516 MET A O 1
ATOM 4019 N N . SER A 1 517 ? 37.595 0.275 -17.695 1.00 94.12 517 SER A N 1
ATOM 4020 C CA . SER A 1 517 ? 36.273 0.875 -17.906 1.00 94.12 517 SER A CA 1
ATOM 4021 C C . SER A 1 517 ? 35.469 0.971 -16.603 1.00 94.12 517 SER A C 1
ATOM 4023 O O . SER A 1 517 ? 34.901 2.021 -16.313 1.00 94.12 517 SER A O 1
ATOM 4025 N N . ILE A 1 518 ? 35.448 -0.071 -15.765 1.00 96.25 518 ILE A N 1
ATOM 4026 C CA . ILE A 1 518 ? 34.737 -0.042 -14.476 1.00 96.25 518 ILE A CA 1
ATOM 4027 C C . ILE A 1 518 ? 35.367 0.981 -13.519 1.00 96.25 518 ILE A C 1
ATOM 4029 O O . ILE A 1 518 ? 34.641 1.769 -12.911 1.00 96.25 518 ILE A O 1
ATOM 4033 N N . ASN A 1 519 ? 36.699 1.039 -13.419 1.00 95.25 519 ASN A N 1
ATOM 4034 C CA . ASN A 1 519 ? 37.380 2.036 -12.587 1.00 95.25 519 ASN A CA 1
ATOM 4035 C C . ASN A 1 519 ? 37.083 3.470 -13.053 1.00 95.25 519 ASN A C 1
ATOM 4037 O O . ASN A 1 519 ? 36.773 4.333 -12.229 1.00 95.25 519 ASN A O 1
ATOM 4041 N N . GLN A 1 520 ? 37.105 3.724 -14.365 1.00 93.75 520 GLN A N 1
ATOM 4042 C CA . GLN A 1 520 ? 36.772 5.033 -14.925 1.00 93.75 520 GLN A CA 1
ATOM 4043 C C . GLN A 1 520 ? 35.304 5.414 -14.676 1.00 93.75 520 GLN A C 1
ATOM 4045 O O . GLN A 1 520 ? 35.025 6.562 -14.323 1.00 93.75 520 GLN A O 1
ATOM 4050 N N . LEU A 1 521 ? 34.371 4.463 -14.793 1.00 92.75 521 LEU A N 1
ATOM 4051 C CA . LEU A 1 521 ? 32.949 4.680 -14.513 1.00 92.75 521 LEU A CA 1
ATOM 4052 C C . LEU A 1 521 ? 32.728 5.083 -13.050 1.00 92.75 521 LEU A C 1
ATOM 4054 O O . LEU A 1 521 ? 32.038 6.063 -12.779 1.00 92.75 521 LEU A O 1
ATOM 4058 N N . ILE A 1 522 ? 33.349 4.370 -12.108 1.00 94.38 522 ILE A N 1
ATOM 4059 C CA . ILE A 1 522 ? 33.243 4.663 -10.671 1.00 94.38 522 ILE A CA 1
ATOM 4060 C C . ILE A 1 522 ? 33.921 5.995 -10.327 1.00 94.38 522 ILE A C 1
ATOM 4062 O O . ILE A 1 522 ? 33.383 6.762 -9.529 1.00 94.38 522 ILE A O 1
ATOM 4066 N N . GLN A 1 523 ? 35.027 6.346 -10.991 1.00 93.12 523 GLN A N 1
ATOM 4067 C CA . GLN A 1 523 ? 35.633 7.676 -10.875 1.00 93.12 523 GLN A CA 1
ATOM 4068 C C . GLN A 1 523 ? 34.664 8.791 -11.311 1.00 93.12 523 GLN A C 1
ATOM 4070 O O . GLN A 1 523 ? 34.635 9.850 -10.683 1.00 93.12 523 GLN A O 1
ATOM 4075 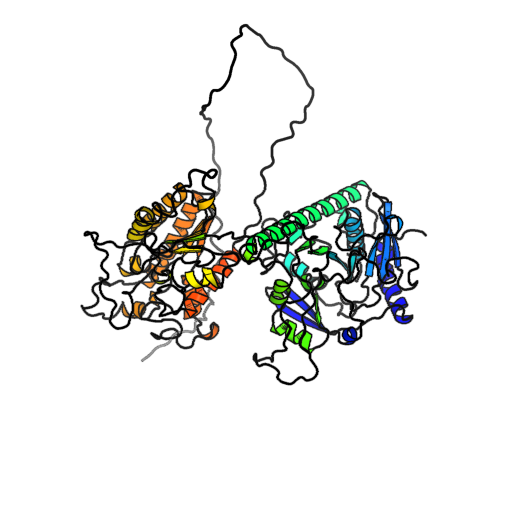N N . GLN A 1 524 ? 33.825 8.561 -12.328 1.00 87.69 524 GLN A N 1
ATOM 4076 C CA . GLN A 1 524 ? 32.788 9.528 -12.698 1.00 87.69 524 GLN A CA 1
ATOM 4077 C C . GLN A 1 524 ? 31.661 9.612 -11.662 1.00 87.69 524 GLN A C 1
ATOM 4079 O O . GLN A 1 524 ? 31.234 10.720 -11.331 1.00 87.69 524 GLN A O 1
ATOM 4084 N N . GLN A 1 525 ? 31.231 8.487 -11.076 1.00 88.38 525 GLN A N 1
ATOM 4085 C CA . GLN A 1 525 ? 30.266 8.521 -9.966 1.00 88.38 525 GLN A CA 1
ATOM 4086 C C . GLN A 1 525 ? 30.840 9.277 -8.756 1.00 88.38 525 GLN A C 1
ATOM 4088 O O . GLN A 1 525 ? 30.139 10.076 -8.137 1.00 88.38 525 GLN A O 1
ATOM 4093 N N . GLN A 1 526 ? 32.142 9.131 -8.479 1.00 90.38 526 GLN A N 1
ATOM 4094 C CA . GLN A 1 526 ? 32.855 9.900 -7.454 1.00 90.38 526 GLN A CA 1
ATOM 4095 C C . GLN A 1 526 ? 32.848 11.411 -7.737 1.00 90.38 526 GLN A C 1
ATOM 4097 O O . GLN A 1 526 ? 32.654 12.204 -6.810 1.00 90.38 526 GLN A O 1
ATOM 4102 N N . SER A 1 527 ? 33.039 11.820 -8.996 1.00 84.56 527 SER A N 1
ATOM 4103 C CA . SER A 1 527 ? 32.951 13.227 -9.414 1.00 84.56 527 SER A CA 1
ATOM 4104 C C . SER A 1 527 ? 31.529 13.782 -9.268 1.00 84.56 527 SER A C 1
ATOM 4106 O O . SER A 1 527 ? 31.344 14.869 -8.724 1.00 84.56 527 SER A O 1
ATOM 4108 N N . LEU A 1 528 ? 30.512 13.018 -9.672 1.00 79.88 528 LEU A N 1
ATOM 4109 C CA . LEU A 1 528 ? 29.100 13.381 -9.512 1.00 79.88 528 LEU A CA 1
ATOM 4110 C C . LEU A 1 528 ? 28.690 13.474 -8.031 1.00 79.88 528 LEU A C 1
ATOM 4112 O O . LEU A 1 528 ? 27.996 14.411 -7.632 1.00 79.88 528 LEU A O 1
ATOM 4116 N N . TYR A 1 529 ? 29.182 12.564 -7.187 1.00 80.06 529 TYR A N 1
ATOM 4117 C CA . TYR A 1 529 ? 29.013 12.615 -5.734 1.00 80.06 529 TYR A CA 1
ATOM 4118 C C . TYR A 1 529 ? 29.618 13.891 -5.124 1.00 80.06 529 TYR A C 1
ATOM 4120 O O . TYR A 1 529 ? 28.975 14.543 -4.296 1.00 80.06 529 TYR A O 1
ATOM 4128 N N . ALA A 1 530 ? 30.814 14.297 -5.570 1.00 82.06 530 ALA A N 1
ATOM 4129 C CA . ALA A 1 530 ? 31.469 15.531 -5.126 1.00 82.06 530 ALA A CA 1
ATOM 4130 C C . ALA A 1 530 ? 30.708 16.804 -5.557 1.00 82.06 530 ALA A C 1
ATOM 4132 O O . ALA A 1 530 ? 30.731 17.816 -4.853 1.00 82.06 530 ALA A O 1
ATOM 4133 N N . LEU A 1 531 ? 29.975 16.751 -6.676 1.00 71.94 531 LEU A N 1
ATOM 4134 C CA . LEU A 1 531 ? 29.063 17.819 -7.108 1.00 71.94 531 LEU A CA 1
ATOM 4135 C C . LEU A 1 531 ? 27.761 17.872 -6.285 1.00 71.94 531 LEU A C 1
ATOM 4137 O O . LEU A 1 531 ? 27.113 18.919 -6.244 1.00 71.94 531 LEU A O 1
ATOM 4141 N N . GLY A 1 532 ? 27.416 16.787 -5.583 1.00 68.50 532 GLY A N 1
ATOM 4142 C CA . GLY A 1 532 ? 26.276 16.702 -4.665 1.00 68.50 532 GLY A CA 1
ATOM 4143 C C . GLY A 1 532 ? 25.275 15.585 -4.968 1.00 68.50 532 GLY A C 1
ATOM 4144 O O . GLY A 1 532 ? 24.246 15.524 -4.297 1.00 68.50 532 GLY A O 1
ATOM 4145 N N . ALA A 1 533 ? 25.535 14.712 -5.949 1.00 70.75 533 ALA A N 1
ATOM 4146 C CA . ALA A 1 533 ? 24.663 13.571 -6.232 1.00 70.75 533 ALA A CA 1
ATOM 4147 C C . ALA A 1 533 ? 24.663 12.571 -5.068 1.00 70.75 533 ALA A C 1
ATOM 4149 O O . ALA A 1 533 ? 25.693 12.365 -4.418 1.00 70.75 533 ALA A O 1
ATOM 4150 N N . ARG A 1 534 ? 23.492 11.987 -4.788 1.00 71.88 534 ARG A N 1
ATOM 4151 C CA . ARG A 1 534 ? 23.272 11.049 -3.672 1.00 71.88 534 ARG A CA 1
ATOM 4152 C C . ARG A 1 534 ? 22.439 9.818 -4.011 1.00 71.88 534 ARG A C 1
ATOM 4154 O O . ARG A 1 534 ? 22.411 8.908 -3.198 1.00 71.88 534 ARG A O 1
ATOM 4161 N N . ASN A 1 535 ? 21.820 9.749 -5.189 1.00 73.62 535 ASN A N 1
ATOM 4162 C CA . ASN A 1 535 ? 21.118 8.551 -5.647 1.00 73.62 535 ASN A CA 1
ATOM 4163 C C . ASN A 1 535 ? 21.707 8.108 -6.985 1.00 73.62 535 ASN A C 1
ATOM 4165 O O . ASN A 1 535 ? 21.596 8.824 -7.981 1.00 73.62 535 ASN A O 1
ATOM 4169 N N . PHE A 1 536 ? 22.335 6.938 -6.991 1.00 79.06 536 PHE A N 1
ATOM 4170 C CA . PHE A 1 536 ? 23.005 6.342 -8.140 1.00 79.06 536 PHE A CA 1
ATOM 4171 C C . PHE A 1 536 ? 22.332 5.018 -8.494 1.00 79.06 536 PHE A C 1
ATOM 4173 O O . PHE A 1 536 ? 22.193 4.140 -7.644 1.00 79.06 536 PHE A O 1
ATOM 4180 N N . ILE A 1 537 ? 21.942 4.864 -9.755 1.00 86.12 537 ILE A N 1
ATOM 4181 C CA . ILE A 1 537 ? 21.385 3.638 -10.323 1.00 86.12 537 ILE A CA 1
ATOM 4182 C C . ILE A 1 537 ? 22.302 3.214 -11.468 1.00 86.12 537 ILE A C 1
ATOM 4184 O O . ILE A 1 537 ? 22.390 3.870 -12.507 1.00 86.12 537 ILE A O 1
ATOM 4188 N N . LEU A 1 538 ? 23.003 2.106 -11.276 1.00 89.25 538 LEU A N 1
ATOM 4189 C CA . LEU A 1 538 ? 23.859 1.501 -12.287 1.00 89.25 538 LEU A CA 1
ATOM 4190 C C . LEU A 1 538 ? 23.095 0.342 -12.920 1.00 89.25 538 LEU A C 1
ATOM 4192 O O . LEU A 1 538 ? 22.618 -0.542 -12.213 1.00 89.25 538 LEU A O 1
ATOM 4196 N N . ILE A 1 539 ? 22.963 0.326 -14.242 1.00 92.69 539 ILE A N 1
ATOM 4197 C CA . ILE A 1 539 ? 22.313 -0.783 -14.944 1.00 92.69 539 ILE A CA 1
ATOM 4198 C C . ILE A 1 539 ? 23.391 -1.663 -15.574 1.00 92.69 539 ILE A C 1
ATOM 4200 O O . ILE A 1 539 ? 24.255 -1.178 -16.307 1.00 92.69 539 ILE A O 1
ATOM 4204 N N . ASN A 1 540 ? 23.355 -2.961 -15.268 1.00 94.25 540 ASN A N 1
ATOM 4205 C CA . ASN A 1 540 ? 24.329 -3.920 -15.787 1.00 94.25 540 ASN A CA 1
ATOM 4206 C C . ASN A 1 540 ? 24.113 -4.221 -17.288 1.00 94.25 540 ASN A C 1
ATOM 4208 O O . ASN A 1 540 ? 23.092 -3.856 -17.877 1.00 94.25 540 ASN A O 1
ATOM 4212 N N . VAL A 1 541 ? 25.088 -4.863 -17.933 1.00 94.19 541 VAL A N 1
ATOM 4213 C CA . VAL A 1 541 ? 25.040 -5.162 -19.371 1.00 94.19 541 VAL A CA 1
ATOM 4214 C C . VAL A 1 541 ? 24.103 -6.354 -19.634 1.00 94.19 541 VAL A C 1
ATOM 4216 O O . VAL A 1 541 ? 24.284 -7.406 -19.014 1.00 94.19 541 VAL A O 1
ATOM 4219 N N . PRO A 1 542 ? 23.126 -6.237 -20.556 1.00 94.00 542 PRO A N 1
ATOM 4220 C CA . PRO A 1 542 ? 22.217 -7.334 -20.900 1.00 94.00 542 PRO A CA 1
ATOM 4221 C C . PRO A 1 542 ? 22.951 -8.494 -21.606 1.00 94.00 542 PRO A C 1
ATOM 4223 O O . PRO A 1 542 ? 24.055 -8.282 -22.114 1.00 94.00 542 PRO A O 1
ATOM 4226 N N . PRO A 1 543 ? 22.357 -9.703 -21.720 1.00 92.56 543 PRO A N 1
ATOM 4227 C CA . PRO A 1 543 ? 22.918 -10.846 -22.448 1.00 92.56 543 PRO A CA 1
ATOM 4228 C C . PRO A 1 543 ? 22.853 -10.638 -23.972 1.00 92.56 543 PRO A C 1
ATOM 4230 O O . PRO A 1 543 ? 22.192 -11.371 -24.711 1.00 92.56 543 PRO A O 1
ATOM 4233 N N . TRP A 1 544 ? 23.497 -9.585 -24.470 1.00 88.38 544 TRP A N 1
ATOM 4234 C CA . TRP A 1 544 ? 23.499 -9.244 -25.890 1.00 88.38 544 TRP A CA 1
ATOM 4235 C C . TRP A 1 544 ? 24.367 -10.199 -26.721 1.00 88.38 544 TRP A C 1
ATOM 4237 O O . TRP A 1 544 ? 24.236 -10.229 -27.939 1.00 88.38 544 TRP A O 1
ATOM 4247 N N . ASP A 1 545 ? 25.152 -11.078 -26.092 1.00 88.19 545 ASP A N 1
ATOM 4248 C CA . ASP A 1 545 ? 25.718 -12.272 -26.728 1.00 88.19 545 ASP A CA 1
ATOM 4249 C C . ASP A 1 545 ? 24.639 -13.209 -27.305 1.00 88.19 545 ASP A C 1
ATOM 4251 O O . ASP A 1 545 ? 24.894 -13.931 -28.267 1.00 88.19 545 ASP A O 1
ATOM 4255 N N . ARG A 1 546 ? 23.408 -13.147 -26.776 1.00 89.25 546 ARG A N 1
ATOM 4256 C CA . ARG A 1 546 ? 22.240 -13.887 -27.279 1.00 89.25 546 ARG A CA 1
ATOM 4257 C C . ARG A 1 546 ? 21.477 -13.160 -28.398 1.00 89.25 546 ARG A C 1
ATOM 4259 O O . ARG A 1 546 ? 20.566 -13.769 -28.969 1.00 89.25 546 ARG A O 1
ATOM 4266 N N . SER A 1 547 ? 21.830 -11.909 -28.717 1.00 88.31 547 SER A N 1
ATOM 4267 C CA . SER A 1 547 ? 21.264 -11.156 -29.852 1.00 88.31 547 SER A CA 1
ATOM 4268 C C . SER A 1 547 ? 21.656 -11.783 -31.201 1.00 88.31 547 SER A C 1
ATOM 4270 O O . SER A 1 547 ? 22.615 -12.564 -31.255 1.00 88.31 547 SER A O 1
ATOM 4272 N N . PRO A 1 548 ? 20.957 -11.462 -32.306 1.00 86.56 548 PRO A N 1
ATOM 4273 C CA . PRO A 1 548 ? 21.354 -11.899 -33.643 1.00 86.56 548 PRO A CA 1
ATOM 4274 C C . PRO A 1 548 ? 22.817 -11.557 -33.974 1.00 86.56 548 PRO A C 1
ATOM 4276 O O . PRO A 1 548 ? 23.553 -12.434 -34.420 1.00 86.56 548 PRO A O 1
ATOM 4279 N N . LEU A 1 549 ? 23.270 -10.335 -33.674 1.00 79.31 549 LEU A N 1
ATOM 4280 C CA . LEU A 1 549 ? 24.657 -9.904 -33.851 1.00 79.31 549 LEU A CA 1
ATOM 4281 C C . LEU A 1 549 ? 25.610 -10.692 -32.944 1.00 79.31 549 LEU A C 1
ATOM 4283 O O . LEU A 1 549 ? 26.606 -11.231 -33.426 1.00 79.31 549 LEU A O 1
ATOM 4287 N N . GLY A 1 550 ? 25.286 -10.807 -31.652 1.00 77.62 550 GLY A N 1
ATOM 4288 C CA . GLY A 1 550 ? 26.098 -11.516 -30.655 1.00 77.62 550 GLY A CA 1
ATOM 4289 C C . GLY A 1 550 ? 26.384 -12.972 -31.034 1.00 77.62 550 GLY A C 1
ATOM 4290 O O . GLY A 1 550 ? 27.523 -13.431 -30.922 1.00 77.62 550 GLY A O 1
ATOM 4291 N N . LYS A 1 551 ? 25.384 -13.664 -31.595 1.00 75.75 551 LYS A N 1
ATOM 4292 C CA . LYS A 1 551 ? 25.504 -15.041 -32.101 1.00 75.75 551 LYS A CA 1
ATOM 4293 C C . LYS A 1 551 ? 26.380 -15.183 -33.349 1.00 75.75 551 LYS A C 1
ATOM 4295 O O . LYS A 1 551 ? 26.878 -16.278 -33.598 1.00 75.75 551 LYS A O 1
ATOM 4300 N N . LEU A 1 552 ? 26.572 -14.117 -34.127 1.00 67.38 552 LEU A N 1
ATOM 4301 C CA . LEU A 1 552 ? 27.368 -14.132 -35.360 1.00 67.38 552 LEU A CA 1
ATOM 4302 C C . LEU A 1 552 ? 28.841 -13.742 -35.136 1.00 67.38 552 LEU A C 1
ATOM 4304 O O . LEU A 1 552 ? 29.693 -14.057 -35.966 1.00 67.38 552 LEU A O 1
ATOM 4308 N N . LEU A 1 553 ? 29.185 -13.122 -34.002 1.00 60.72 553 LEU A N 1
ATOM 4309 C CA . LEU A 1 553 ? 30.571 -12.755 -33.663 1.00 60.72 553 LEU A CA 1
ATOM 4310 C C . LEU A 1 553 ? 31.597 -13.916 -33.691 1.00 60.72 553 LEU A C 1
ATOM 4312 O O . LEU A 1 553 ? 32.754 -13.651 -34.030 1.00 60.72 553 LEU A O 1
ATOM 4316 N N . PRO A 1 554 ? 31.245 -15.188 -33.401 1.00 48.97 554 PRO A N 1
ATOM 4317 C CA . PRO A 1 554 ? 32.162 -16.317 -33.574 1.00 48.97 554 PRO A CA 1
ATOM 4318 C C . PRO A 1 554 ? 32.416 -16.720 -35.036 1.00 48.97 554 PRO A C 1
ATOM 4320 O O . PRO A 1 554 ? 33.319 -17.515 -35.291 1.00 48.97 554 PRO A O 1
ATOM 4323 N N . SER A 1 555 ? 31.608 -16.268 -36.005 1.00 44.97 555 SER A N 1
ATOM 4324 C CA . SER A 1 555 ? 31.585 -16.832 -37.364 1.00 44.97 555 SER A CA 1
ATOM 4325 C C . SER A 1 555 ? 31.265 -15.795 -38.446 1.00 44.97 555 SER A C 1
ATOM 4327 O O . SER A 1 555 ? 30.111 -15.508 -38.730 1.00 44.97 555 SER A O 1
ATOM 4329 N N . HIS A 1 556 ? 32.323 -15.323 -39.116 1.00 44.34 556 HIS A N 1
ATOM 4330 C CA . HIS A 1 556 ? 32.298 -14.550 -40.369 1.00 44.34 556 HIS A CA 1
ATOM 4331 C C . HIS A 1 556 ? 31.487 -13.235 -40.377 1.00 44.34 556 HIS A C 1
ATOM 4333 O O . HIS A 1 556 ? 30.324 -13.200 -40.763 1.00 44.34 556 HIS A O 1
ATOM 4339 N N . TYR A 1 557 ? 32.186 -12.109 -40.187 1.00 41.72 557 TYR A N 1
ATOM 4340 C CA . TYR A 1 557 ? 31.791 -10.830 -40.792 1.00 41.72 557 TYR A CA 1
ATOM 4341 C C . TYR A 1 557 ? 32.902 -10.289 -41.699 1.00 41.72 557 TYR A C 1
ATOM 4343 O O . TYR A 1 557 ? 34.075 -10.258 -41.329 1.00 41.72 557 TYR A O 1
ATOM 4351 N N . GLY A 1 558 ? 32.521 -9.901 -42.919 1.00 39.69 558 GLY A N 1
ATOM 4352 C CA . GLY A 1 558 ? 33.438 -9.422 -43.956 1.00 39.69 558 GLY A CA 1
ATOM 4353 C C . GLY A 1 558 ? 33.915 -7.972 -43.758 1.00 39.69 558 GLY A C 1
ATOM 4354 O O . GLY A 1 558 ? 33.371 -7.236 -42.932 1.00 39.69 558 GLY A O 1
ATOM 4355 N N . PRO A 1 559 ? 34.889 -7.508 -44.566 1.00 37.12 559 PRO A N 1
ATOM 4356 C CA . PRO A 1 559 ? 35.699 -6.304 -44.310 1.00 37.12 559 PRO A CA 1
ATOM 4357 C C . PRO A 1 559 ? 34.978 -4.939 -44.417 1.00 37.12 559 PRO A C 1
ATOM 4359 O O . PRO A 1 559 ? 35.642 -3.907 -44.493 1.00 37.12 559 PRO A O 1
ATOM 4362 N N . LYS A 1 560 ? 33.637 -4.892 -44.436 1.00 40.47 560 LYS A N 1
ATOM 4363 C CA . LYS A 1 560 ? 32.851 -3.651 -44.598 1.00 40.47 560 LYS A CA 1
ATOM 4364 C C . LYS A 1 560 ? 32.289 -3.049 -43.299 1.00 40.47 560 LYS A C 1
ATOM 4366 O O . LYS A 1 560 ? 31.967 -1.866 -43.309 1.00 40.47 560 LYS A O 1
ATOM 4371 N N . ARG A 1 561 ? 32.216 -3.781 -42.176 1.00 46.06 561 ARG A N 1
ATOM 4372 C CA . ARG A 1 561 ? 31.871 -3.204 -40.853 1.00 46.06 561 ARG A CA 1
ATOM 4373 C C . ARG A 1 561 ? 33.144 -2.965 -40.031 1.00 46.06 561 ARG A C 1
ATOM 4375 O O . ARG A 1 561 ? 33.604 -3.829 -39.298 1.00 46.06 561 ARG A O 1
ATOM 4382 N N . ARG A 1 562 ? 33.716 -1.764 -40.172 1.00 44.44 562 ARG A N 1
ATOM 4383 C CA . ARG A 1 562 ? 35.047 -1.367 -39.654 1.00 44.44 562 ARG A CA 1
ATOM 4384 C C . ARG A 1 562 ? 35.131 -1.169 -38.124 1.00 44.44 562 ARG A C 1
ATOM 4386 O O . ARG A 1 562 ? 36.200 -0.827 -37.634 1.00 44.44 562 ARG A O 1
ATOM 4393 N N . PHE A 1 563 ? 34.033 -1.370 -37.389 1.00 46.97 563 PHE A N 1
ATOM 4394 C CA . PHE A 1 563 ? 33.920 -1.060 -35.953 1.00 46.97 563 PHE A CA 1
ATOM 4395 C C . PHE A 1 563 ? 33.916 -2.275 -35.013 1.00 46.97 563 PHE A C 1
ATOM 4397 O O . PHE A 1 563 ? 34.250 -2.120 -33.844 1.00 46.97 563 PHE A O 1
ATOM 4404 N N . ILE A 1 564 ? 33.621 -3.483 -35.504 1.00 49.38 564 ILE A N 1
ATOM 4405 C CA . ILE A 1 564 ? 33.681 -4.713 -34.694 1.00 49.38 564 ILE A CA 1
ATOM 4406 C C . ILE A 1 564 ? 35.075 -5.329 -34.867 1.00 49.38 564 ILE A C 1
ATOM 4408 O O . ILE A 1 564 ? 35.299 -6.268 -35.634 1.00 49.38 564 ILE A O 1
ATOM 4412 N N . GLY A 1 565 ? 36.054 -4.697 -34.220 1.00 39.47 565 GLY A N 1
ATOM 4413 C CA . GLY A 1 565 ? 37.468 -5.029 -34.351 1.00 39.47 565 GLY A CA 1
ATOM 4414 C C . GLY A 1 565 ? 37.864 -6.289 -33.579 1.00 39.47 565 GLY A C 1
ATOM 4415 O O . GLY A 1 565 ? 37.936 -6.263 -32.360 1.00 39.47 565 GLY A O 1
ATOM 4416 N N . ALA A 1 566 ? 38.227 -7.342 -34.318 1.00 41.47 566 ALA A N 1
ATOM 4417 C CA . ALA A 1 566 ? 38.989 -8.514 -33.867 1.00 41.47 566 ALA A CA 1
ATOM 4418 C C . ALA A 1 566 ? 38.408 -9.364 -32.710 1.00 41.47 566 ALA A C 1
ATOM 4420 O O . ALA A 1 566 ? 38.553 -9.046 -31.536 1.00 41.47 566 ALA A O 1
ATOM 4421 N N . LYS A 1 567 ? 37.922 -10.567 -33.065 1.00 48.78 567 LYS A N 1
ATOM 4422 C CA . LYS A 1 567 ? 37.849 -11.768 -32.201 1.00 48.78 567 LYS A CA 1
ATOM 4423 C C . LYS A 1 567 ? 37.425 -11.510 -30.739 1.00 48.78 567 LYS A C 1
ATOM 4425 O O . LYS A 1 567 ? 38.181 -11.816 -29.817 1.00 48.78 567 LYS A O 1
ATOM 4430 N N . VAL A 1 568 ? 36.189 -11.064 -30.509 1.00 53.50 568 VAL A N 1
ATOM 4431 C CA . VAL A 1 568 ? 35.590 -11.096 -29.158 1.00 53.50 568 VAL A CA 1
ATOM 4432 C C . VAL A 1 568 ? 35.190 -12.539 -28.811 1.00 53.50 568 VAL A C 1
ATOM 4434 O O . VAL A 1 568 ? 34.020 -12.916 -28.805 1.00 53.50 568 VAL A O 1
ATOM 4437 N N . SER A 1 569 ? 36.186 -13.392 -28.569 1.00 55.97 569 SER A N 1
ATOM 4438 C CA . SER A 1 569 ? 35.979 -14.758 -28.085 1.00 55.97 569 SER A CA 1
ATOM 4439 C C . SER A 1 569 ? 35.467 -14.725 -26.646 1.00 55.97 569 SER A C 1
ATOM 4441 O O . SER A 1 569 ? 36.105 -14.119 -25.785 1.00 55.97 569 SER A O 1
ATOM 4443 N N . GLY A 1 570 ? 34.348 -15.400 -26.373 1.00 70.94 570 GLY A N 1
ATOM 4444 C CA . GLY A 1 570 ? 33.776 -15.460 -25.026 1.00 70.94 570 GLY A CA 1
ATOM 4445 C C . GLY A 1 570 ? 33.062 -14.175 -24.592 1.00 70.94 570 GLY A C 1
ATOM 4446 O O . GLY A 1 570 ? 33.208 -13.762 -23.444 1.00 70.94 570 GLY A O 1
ATOM 4447 N N . LEU A 1 571 ? 32.277 -13.551 -25.481 1.00 82.69 571 LEU A N 1
ATOM 4448 C CA . LEU A 1 571 ? 31.479 -12.365 -25.144 1.00 82.69 571 LEU A CA 1
ATOM 4449 C C . LEU A 1 571 ? 30.562 -12.589 -23.924 1.00 82.69 571 LEU A C 1
ATOM 4451 O O . LEU A 1 571 ? 30.595 -11.774 -23.009 1.00 82.69 571 LEU A O 1
ATOM 4455 N N . GLY A 1 572 ? 29.811 -13.696 -23.866 1.00 87.50 572 GLY A N 1
ATOM 4456 C CA . GLY A 1 572 ? 28.964 -14.044 -22.713 1.00 87.50 572 GLY A CA 1
ATOM 4457 C C . GLY A 1 572 ? 29.732 -14.058 -21.379 1.00 87.50 572 GLY A C 1
ATOM 4458 O O . GLY A 1 572 ? 29.387 -13.295 -20.477 1.00 87.50 572 GLY A O 1
ATOM 4459 N N . PRO A 1 573 ? 30.838 -14.823 -21.255 1.00 89.50 573 PRO A N 1
ATOM 4460 C CA . PRO A 1 573 ? 31.749 -14.730 -20.113 1.00 89.50 573 PRO A CA 1
ATOM 4461 C C . PRO A 1 573 ? 32.201 -13.303 -19.771 1.00 89.50 573 PRO A C 1
ATOM 4463 O O . PRO A 1 573 ? 32.195 -12.941 -18.598 1.00 89.50 573 PRO A O 1
ATOM 4466 N N . ARG A 1 574 ? 32.527 -12.459 -20.761 1.00 91.94 574 ARG A N 1
ATOM 4467 C CA . ARG A 1 574 ? 32.918 -11.057 -20.515 1.00 91.94 574 ARG A CA 1
ATOM 4468 C C . ARG A 1 574 ? 31.769 -10.173 -20.029 1.00 91.94 574 ARG A C 1
ATOM 4470 O O . ARG A 1 574 ? 32.015 -9.302 -19.201 1.00 91.94 574 ARG A O 1
ATOM 4477 N N . ILE A 1 575 ? 30.537 -10.401 -20.491 1.00 93.44 575 ILE A N 1
ATOM 4478 C CA . ILE A 1 575 ? 29.332 -9.745 -19.953 1.00 93.44 575 ILE A CA 1
ATOM 4479 C C . ILE A 1 575 ? 29.167 -10.110 -18.472 1.00 93.44 575 ILE A C 1
ATOM 4481 O O . ILE A 1 575 ? 28.962 -9.228 -17.641 1.00 93.44 575 ILE A O 1
ATOM 4485 N N . LEU A 1 576 ? 29.342 -11.387 -18.115 1.00 93.75 576 LEU A N 1
ATOM 4486 C CA . LEU A 1 576 ? 29.297 -11.828 -16.717 1.00 93.75 576 LEU A CA 1
ATOM 4487 C C . LEU A 1 576 ? 30.428 -11.208 -15.878 1.00 93.75 576 LEU A C 1
ATOM 4489 O O . LEU A 1 576 ? 30.169 -10.753 -14.766 1.00 93.75 576 LEU A O 1
ATOM 4493 N N . THR A 1 577 ? 31.655 -11.114 -16.409 1.00 95.31 577 THR A N 1
ATOM 4494 C CA . THR A 1 577 ? 32.768 -10.413 -15.741 1.00 95.31 577 THR A CA 1
ATOM 4495 C C . THR A 1 577 ? 32.454 -8.933 -15.516 1.00 95.31 577 THR A C 1
ATOM 4497 O O . THR A 1 577 ? 32.614 -8.456 -14.395 1.00 95.31 577 THR A O 1
ATOM 4500 N N . TRP A 1 578 ? 31.956 -8.221 -16.535 1.00 95.56 578 TRP A N 1
ATOM 4501 C CA . TRP A 1 578 ? 31.536 -6.820 -16.414 1.00 95.56 578 TRP A CA 1
ATOM 4502 C C . TRP A 1 578 ? 30.474 -6.650 -15.327 1.00 95.56 578 TRP A C 1
ATOM 4504 O O . TRP A 1 578 ? 30.627 -5.821 -14.434 1.00 95.56 578 TRP A O 1
ATOM 4514 N N . ASN A 1 579 ? 29.422 -7.470 -15.358 1.00 96.56 579 ASN A N 1
ATOM 4515 C CA . ASN A 1 579 ? 28.307 -7.376 -14.418 1.00 96.56 579 ASN A CA 1
ATOM 4516 C C . ASN A 1 579 ? 28.744 -7.676 -12.974 1.00 96.56 579 ASN A C 1
ATOM 4518 O O . ASN A 1 579 ? 28.336 -6.971 -12.049 1.00 96.56 579 ASN A O 1
ATOM 4522 N N . ALA A 1 580 ? 29.617 -8.669 -12.778 1.00 94.12 580 ALA A N 1
ATOM 4523 C CA . ALA A 1 580 ? 30.177 -9.000 -11.470 1.00 94.12 580 ALA A CA 1
ATOM 4524 C C . ALA A 1 580 ? 31.085 -7.884 -10.922 1.00 94.12 580 ALA A C 1
ATOM 4526 O O . ALA A 1 580 ? 30.965 -7.520 -9.749 1.00 94.12 580 ALA A O 1
ATOM 4527 N N . GLN A 1 581 ? 31.956 -7.310 -11.761 1.00 97.94 581 GLN A N 1
ATOM 4528 C CA . GLN A 1 581 ? 32.833 -6.203 -11.370 1.00 97.94 581 GLN A CA 1
ATOM 4529 C C . GLN A 1 581 ? 32.051 -4.918 -11.092 1.00 97.94 581 GLN A C 1
ATOM 4531 O O . GLN A 1 581 ? 32.282 -4.290 -10.063 1.00 97.94 581 GLN A O 1
ATOM 4536 N N . LEU A 1 582 ? 31.070 -4.566 -11.930 1.00 96.25 582 LEU A N 1
ATOM 4537 C CA . LEU A 1 582 ? 30.178 -3.428 -11.696 1.00 96.25 582 LEU A CA 1
ATOM 4538 C C . LEU A 1 582 ? 29.482 -3.548 -10.334 1.00 96.25 582 LEU A C 1
ATOM 4540 O O . LEU A 1 582 ? 29.502 -2.605 -9.548 1.00 96.25 582 LEU A O 1
ATOM 4544 N N . ALA A 1 583 ? 28.932 -4.725 -10.015 1.00 90.62 583 ALA A N 1
ATOM 4545 C CA . ALA A 1 583 ? 28.281 -4.974 -8.732 1.00 90.62 583 ALA A CA 1
ATOM 4546 C C . ALA A 1 583 ? 29.255 -4.951 -7.539 1.00 90.62 583 ALA A C 1
ATOM 4548 O O . ALA A 1 583 ? 28.867 -4.544 -6.443 1.00 90.62 583 ALA A O 1
ATOM 4549 N N . ALA A 1 584 ? 30.503 -5.399 -7.714 1.00 92.81 584 ALA A N 1
ATOM 4550 C CA . ALA A 1 584 ? 31.534 -5.334 -6.676 1.00 92.81 584 ALA A CA 1
ATOM 4551 C C . ALA A 1 584 ? 31.976 -3.890 -6.404 1.00 92.81 584 ALA A C 1
ATOM 4553 O O . ALA A 1 584 ? 31.986 -3.456 -5.251 1.00 92.81 584 ALA A O 1
ATOM 4554 N N . SER A 1 585 ? 32.259 -3.124 -7.456 1.00 95.06 585 SER A N 1
ATOM 4555 C CA . SER A 1 585 ? 32.697 -1.735 -7.340 1.00 95.06 585 SER A CA 1
ATOM 4556 C C . SER A 1 585 ? 31.574 -0.802 -6.884 1.00 95.06 585 SER A C 1
ATOM 4558 O O . SER A 1 585 ? 31.837 0.120 -6.121 1.00 95.06 585 SER A O 1
ATOM 4560 N N . ALA A 1 586 ? 30.314 -1.075 -7.246 1.00 87.06 586 ALA A N 1
ATOM 4561 C CA . ALA A 1 586 ? 29.150 -0.372 -6.701 1.00 87.06 586 ALA A CA 1
ATOM 4562 C C . ALA A 1 586 ? 29.012 -0.570 -5.181 1.00 87.06 586 ALA A C 1
ATOM 4564 O O . ALA A 1 586 ? 28.808 0.397 -4.449 1.00 87.06 586 ALA A O 1
ATOM 4565 N N . ARG A 1 587 ? 29.199 -1.805 -4.686 1.00 86.81 587 ARG A N 1
ATOM 4566 C CA . ARG A 1 587 ? 29.226 -2.102 -3.242 1.00 86.81 587 ARG A CA 1
ATOM 4567 C C . ARG A 1 587 ? 30.388 -1.402 -2.533 1.00 86.81 587 ARG A C 1
ATOM 4569 O O . ARG A 1 587 ? 30.186 -0.837 -1.463 1.00 86.81 587 ARG A O 1
ATOM 4576 N N . ALA A 1 588 ? 31.578 -1.388 -3.135 1.00 90.12 588 ALA A N 1
ATOM 4577 C CA . ALA A 1 588 ? 32.730 -0.667 -2.589 1.00 90.12 588 ALA A CA 1
ATOM 4578 C C . ALA A 1 588 ? 32.501 0.857 -2.546 1.00 90.12 588 ALA A C 1
ATOM 4580 O O . ALA A 1 588 ? 32.825 1.494 -1.549 1.00 90.12 588 ALA A O 1
ATOM 4581 N N . PHE A 1 589 ? 31.898 1.428 -3.593 1.00 86.94 589 PHE A N 1
ATOM 4582 C CA . PHE A 1 589 ? 31.537 2.845 -3.664 1.00 86.94 589 PHE A CA 1
ATOM 4583 C C . PHE A 1 589 ? 30.469 3.213 -2.620 1.00 86.94 589 PHE A C 1
ATOM 4585 O O . PHE A 1 589 ? 30.628 4.202 -1.914 1.00 86.94 589 PHE A O 1
ATOM 4592 N N . SER A 1 590 ? 29.439 2.378 -2.441 1.00 86.25 590 SER A N 1
ATOM 4593 C CA . SER A 1 590 ? 28.432 2.545 -1.381 1.00 86.25 590 SER A CA 1
ATOM 4594 C C . SER A 1 590 ? 29.050 2.523 0.021 1.00 86.25 590 SER A C 1
ATOM 4596 O O . SER A 1 590 ? 28.760 3.393 0.834 1.00 86.25 590 SER A O 1
ATOM 4598 N N . ALA A 1 591 ? 29.966 1.586 0.290 1.00 77.62 591 ALA A N 1
ATOM 4599 C CA . ALA A 1 591 ? 30.657 1.499 1.578 1.00 77.62 591 ALA A CA 1
ATOM 4600 C C . ALA A 1 591 ? 31.567 2.712 1.871 1.00 77.62 591 ALA A C 1
ATOM 4602 O O . ALA A 1 591 ? 31.828 3.012 3.034 1.00 77.62 591 ALA A O 1
ATOM 4603 N N . GLN A 1 592 ? 32.047 3.408 0.835 1.00 88.25 592 GLN A N 1
ATOM 4604 C CA . GLN A 1 592 ? 32.831 4.644 0.966 1.00 88.25 592 GLN A CA 1
ATOM 4605 C C . GLN A 1 592 ? 31.956 5.899 1.123 1.00 88.25 592 GLN A C 1
ATOM 4607 O O . GLN A 1 592 ? 32.430 6.890 1.677 1.00 88.25 592 GLN A O 1
ATOM 4612 N N . HIS A 1 593 ? 30.693 5.851 0.683 1.00 78.12 593 HIS A N 1
ATOM 4613 C CA . HIS A 1 593 ? 29.749 6.977 0.686 1.00 78.12 593 HIS A CA 1
ATOM 4614 C C . HIS A 1 593 ? 28.424 6.582 1.361 1.00 78.12 593 HIS A C 1
ATOM 4616 O O . HIS A 1 593 ? 27.407 6.439 0.681 1.00 78.12 593 HIS A O 1
ATOM 4622 N N . PRO A 1 594 ? 28.404 6.396 2.697 1.00 75.00 594 PRO A N 1
ATOM 4623 C CA . PRO A 1 594 ? 27.224 5.923 3.429 1.00 75.00 594 PRO A CA 1
ATOM 4624 C C . PRO A 1 594 ? 26.048 6.916 3.438 1.00 75.00 594 PRO A C 1
ATOM 4626 O O . PRO A 1 594 ? 24.948 6.552 3.843 1.00 75.00 594 PRO A O 1
ATOM 4629 N N . ASP A 1 595 ? 26.254 8.163 3.001 1.00 68.88 595 ASP A N 1
ATOM 4630 C CA . ASP A 1 595 ? 25.200 9.158 2.785 1.00 68.88 595 ASP A CA 1
ATOM 4631 C C . ASP A 1 595 ? 24.592 9.103 1.366 1.00 68.88 595 ASP A C 1
ATOM 4633 O O . ASP A 1 595 ? 23.738 9.932 1.045 1.00 68.88 595 ASP A O 1
ATOM 4637 N N . ALA A 1 596 ? 25.015 8.155 0.517 1.00 70.62 596 ALA A N 1
ATOM 4638 C CA . ALA A 1 596 ? 24.531 7.968 -0.848 1.00 70.62 596 ALA A CA 1
ATOM 4639 C C . ALA A 1 596 ? 23.901 6.580 -1.084 1.00 70.62 596 ALA A C 1
ATOM 4641 O O . ALA A 1 596 ? 24.497 5.535 -0.825 1.00 70.62 596 ALA A O 1
ATOM 4642 N N . SER A 1 597 ? 22.715 6.577 -1.691 1.00 76.06 597 SER A N 1
ATOM 4643 C CA . SER A 1 597 ? 22.052 5.387 -2.222 1.00 76.06 597 SER A CA 1
ATOM 4644 C C . SER A 1 597 ? 22.737 4.949 -3.517 1.00 76.06 597 SER A C 1
ATOM 4646 O O . SER A 1 597 ? 22.778 5.712 -4.485 1.00 76.06 597 SER A O 1
ATOM 4648 N N . VAL A 1 598 ? 23.255 3.721 -3.562 1.00 80.69 598 VAL A N 1
ATOM 4649 C CA . VAL A 1 598 ? 23.937 3.157 -4.738 1.00 80.69 598 VAL A CA 1
ATOM 4650 C C . VAL A 1 598 ? 23.318 1.803 -5.062 1.00 80.69 598 VAL A C 1
ATOM 4652 O O . VAL A 1 598 ? 23.476 0.836 -4.321 1.00 80.69 598 VAL A O 1
ATOM 4655 N N . LEU A 1 599 ? 22.594 1.742 -6.174 1.00 82.75 599 LEU A N 1
ATOM 4656 C CA . LEU A 1 599 ? 21.751 0.617 -6.558 1.00 82.75 599 LEU A CA 1
ATOM 4657 C C . LEU A 1 599 ? 22.223 0.029 -7.891 1.00 82.75 599 LEU A C 1
ATOM 4659 O O . LEU A 1 599 ? 22.656 0.766 -8.777 1.00 82.75 599 LEU A O 1
ATOM 4663 N N . VAL A 1 600 ? 22.113 -1.293 -8.055 1.00 86.12 600 VAL A N 1
ATOM 4664 C CA . VAL A 1 600 ? 22.459 -1.984 -9.308 1.00 86.12 600 VAL A CA 1
ATOM 4665 C C . VAL A 1 600 ? 21.244 -2.740 -9.841 1.00 86.12 600 VAL A C 1
ATOM 4667 O O . VAL A 1 600 ? 20.818 -3.716 -9.228 1.00 86.12 600 VAL A O 1
ATOM 4670 N N . PHE A 1 601 ? 20.700 -2.305 -10.980 1.00 88.81 601 PHE A N 1
ATOM 4671 C CA . PHE A 1 601 ? 19.616 -3.008 -11.670 1.00 88.81 601 PHE A CA 1
ATOM 4672 C C . PHE A 1 601 ? 20.175 -4.047 -12.644 1.00 88.81 601 PHE A C 1
ATOM 4674 O O . PHE A 1 601 ? 21.137 -3.783 -13.377 1.00 88.81 601 PHE A O 1
ATOM 4681 N N . SER A 1 602 ? 19.538 -5.218 -12.691 1.00 92.56 602 SER A N 1
ATOM 4682 C CA . SER A 1 602 ? 19.941 -6.304 -13.578 1.00 92.56 602 SER A CA 1
ATOM 4683 C C . SER A 1 602 ? 19.103 -6.344 -14.854 1.00 92.56 602 SER A C 1
ATOM 4685 O O . SER A 1 602 ? 18.142 -7.105 -14.965 1.00 92.56 602 SER A O 1
ATOM 4687 N N . SER A 1 603 ? 19.513 -5.565 -15.862 1.00 93.75 603 SER A N 1
ATOM 4688 C CA . SER A 1 603 ? 18.974 -5.742 -17.218 1.00 93.75 603 SER A CA 1
ATOM 4689 C C . SER A 1 603 ? 19.316 -7.126 -17.783 1.00 93.75 603 SER A C 1
ATOM 4691 O O . SER A 1 603 ? 18.591 -7.645 -18.636 1.00 93.75 603 SER A O 1
ATOM 4693 N N . TRP A 1 604 ? 20.391 -7.741 -17.269 1.00 94.06 604 TRP A N 1
ATOM 4694 C CA . TRP A 1 604 ? 20.778 -9.098 -17.613 1.00 94.06 604 TRP A CA 1
ATOM 4695 C C . TRP A 1 604 ? 19.698 -10.116 -17.247 1.00 94.06 604 TRP A C 1
ATOM 4697 O O . TRP A 1 604 ? 19.267 -10.864 -18.120 1.00 94.06 604 TRP A O 1
ATOM 4707 N N . ASP A 1 605 ? 19.205 -10.100 -16.005 1.00 89.25 605 ASP A N 1
ATOM 4708 C CA . ASP A 1 605 ? 18.160 -11.032 -15.559 1.00 89.25 605 ASP A CA 1
ATOM 4709 C C . ASP A 1 605 ? 16.837 -10.794 -16.297 1.00 89.25 605 ASP A C 1
ATOM 4711 O O . ASP A 1 605 ? 16.191 -11.754 -16.721 1.00 89.25 605 ASP A O 1
ATOM 4715 N N . THR A 1 606 ? 16.464 -9.528 -16.533 1.00 87.88 606 THR A N 1
ATOM 4716 C CA . THR A 1 606 ? 15.269 -9.167 -17.315 1.00 87.88 606 THR A CA 1
ATOM 4717 C C . THR A 1 606 ? 15.302 -9.780 -18.716 1.00 87.88 606 THR A C 1
ATOM 4719 O O . THR A 1 606 ? 14.356 -10.460 -19.114 1.00 87.88 606 THR A O 1
ATOM 4722 N N . LEU A 1 607 ? 16.385 -9.578 -19.476 1.00 91.50 607 LEU A N 1
ATOM 4723 C CA . LEU A 1 607 ? 16.477 -10.104 -20.842 1.00 91.50 607 LEU A CA 1
ATOM 4724 C C . LEU A 1 607 ? 16.738 -11.616 -20.876 1.00 91.50 607 LEU A C 1
ATOM 4726 O O . LEU A 1 607 ? 16.212 -12.285 -21.762 1.00 91.50 607 LEU A O 1
ATOM 4730 N N . THR A 1 608 ? 17.469 -12.180 -19.911 1.00 89.38 608 THR A N 1
ATOM 4731 C CA . THR A 1 608 ? 17.627 -13.638 -19.774 1.00 89.38 608 THR A CA 1
ATOM 4732 C C . THR A 1 608 ? 16.275 -14.311 -19.547 1.00 89.38 608 THR A C 1
ATOM 4734 O O . THR A 1 608 ? 15.935 -15.225 -20.293 1.00 89.38 608 THR A O 1
ATOM 4737 N N . ALA A 1 609 ? 15.444 -13.812 -18.624 1.00 82.75 609 ALA A N 1
ATOM 4738 C CA . ALA A 1 609 ? 14.115 -14.370 -18.369 1.00 82.75 609 ALA A CA 1
ATOM 4739 C C . ALA A 1 609 ? 13.218 -14.360 -19.622 1.00 82.75 609 ALA A C 1
ATOM 4741 O O . ALA A 1 609 ? 12.532 -15.346 -19.898 1.00 82.75 609 ALA A O 1
ATOM 4742 N N . ILE A 1 610 ? 13.257 -13.273 -20.403 1.00 86.88 610 ILE A N 1
ATOM 4743 C CA . ILE A 1 610 ? 12.530 -13.149 -21.676 1.00 86.88 610 ILE A CA 1
ATOM 4744 C C . ILE A 1 610 ? 13.041 -14.151 -22.718 1.00 86.88 610 ILE A C 1
ATOM 4746 O O . ILE A 1 610 ? 12.243 -14.793 -23.398 1.00 86.88 610 ILE A O 1
ATOM 4750 N N . LEU A 1 611 ? 14.361 -14.281 -22.865 1.00 90.19 611 LEU A N 1
ATOM 4751 C CA . LEU A 1 611 ? 14.981 -15.137 -23.878 1.00 90.19 611 LEU A CA 1
ATOM 4752 C C . LEU A 1 611 ? 14.940 -16.632 -23.516 1.00 90.19 611 LEU A C 1
ATOM 4754 O O . LEU A 1 611 ? 15.038 -17.464 -24.418 1.00 90.19 611 LEU A O 1
ATOM 4758 N N . ASP A 1 612 ? 14.808 -16.973 -22.231 1.00 90.00 612 ASP A N 1
ATOM 4759 C CA . ASP A 1 612 ? 14.656 -18.348 -21.735 1.00 90.00 612 ASP A CA 1
ATOM 4760 C C . ASP A 1 612 ? 13.205 -18.839 -21.816 1.00 90.00 612 ASP A C 1
ATOM 4762 O O . ASP A 1 612 ? 12.965 -20.008 -22.113 1.00 90.00 612 ASP A O 1
ATOM 4766 N N . ASN A 1 613 ? 12.225 -17.962 -21.571 1.00 83.31 613 ASN A N 1
ATOM 4767 C CA . ASN A 1 613 ? 10.804 -18.305 -21.647 1.00 83.31 613 ASN A CA 1
ATOM 4768 C C . ASN A 1 613 ? 9.979 -17.199 -22.339 1.00 83.31 613 ASN A C 1
ATOM 4770 O O . ASN A 1 613 ? 9.185 -16.518 -21.689 1.00 83.31 613 ASN A O 1
ATOM 4774 N N . PRO A 1 614 ? 10.126 -17.022 -23.665 1.00 82.88 614 PRO A N 1
ATOM 4775 C CA . PRO A 1 614 ? 9.441 -15.963 -24.409 1.00 82.88 614 PRO A CA 1
ATOM 4776 C C . PRO A 1 614 ? 7.915 -16.123 -24.422 1.00 82.88 614 PRO A C 1
ATOM 4778 O O . PRO A 1 614 ? 7.188 -15.127 -24.392 1.00 82.88 614 PRO A O 1
ATOM 4781 N N . ALA A 1 615 ? 7.418 -17.364 -24.370 1.00 80.44 615 ALA A N 1
ATOM 4782 C CA . ALA A 1 615 ? 5.989 -17.664 -24.322 1.00 80.44 615 ALA A CA 1
ATOM 4783 C C . ALA A 1 615 ? 5.303 -17.066 -23.078 1.00 80.44 615 ALA A C 1
ATOM 4785 O O . ALA A 1 615 ? 4.200 -16.539 -23.194 1.00 80.44 615 ALA A O 1
ATOM 4786 N N . ARG A 1 616 ? 5.979 -17.037 -21.916 1.00 75.62 616 ARG A N 1
ATOM 4787 C CA . ARG A 1 616 ? 5.485 -16.383 -20.684 1.00 75.62 616 ARG A CA 1
ATOM 4788 C C . ARG A 1 616 ? 5.169 -14.890 -20.865 1.00 75.62 616 ARG A C 1
ATOM 4790 O O . ARG A 1 616 ? 4.389 -14.336 -20.096 1.00 75.62 616 ARG A O 1
ATOM 4797 N N . PHE A 1 617 ? 5.776 -14.238 -21.855 1.00 72.50 617 PHE A N 1
ATOM 4798 C CA . PHE A 1 617 ? 5.625 -12.808 -22.138 1.00 72.50 617 PHE A CA 1
ATOM 4799 C C . PHE A 1 617 ? 4.856 -12.544 -23.448 1.00 72.50 617 PHE A C 1
ATOM 4801 O O . PHE A 1 617 ? 4.861 -11.422 -23.964 1.00 72.50 617 PHE A O 1
ATOM 4808 N N . ASN A 1 618 ? 4.183 -13.571 -23.986 1.00 79.94 618 ASN A N 1
ATOM 4809 C CA . ASN A 1 618 ? 3.483 -13.559 -25.272 1.00 79.94 618 ASN A CA 1
ATOM 4810 C C . ASN A 1 618 ? 4.397 -13.173 -26.453 1.00 79.94 618 ASN A C 1
ATOM 4812 O O . ASN A 1 618 ? 3.986 -12.425 -27.343 1.00 79.94 618 ASN A O 1
ATOM 4816 N N . PHE A 1 619 ? 5.649 -13.640 -26.448 1.00 83.31 619 PHE A N 1
ATOM 4817 C CA . PHE A 1 619 ? 6.577 -13.511 -27.572 1.00 83.31 619 PHE A CA 1
ATOM 4818 C C . PHE A 1 619 ? 6.699 -14.844 -28.318 1.00 83.31 619 PHE A C 1
ATOM 4820 O O . PHE A 1 619 ? 6.876 -15.900 -27.712 1.00 83.31 619 PHE A O 1
ATOM 4827 N N . THR A 1 620 ? 6.642 -14.781 -29.646 1.00 87.00 620 THR A N 1
ATOM 4828 C CA . THR A 1 620 ? 6.740 -15.929 -30.563 1.00 87.00 620 THR A CA 1
ATOM 4829 C C . THR A 1 620 ? 8.048 -15.934 -31.358 1.00 87.00 620 THR A C 1
ATOM 4831 O O . THR A 1 620 ? 8.525 -16.994 -31.753 1.00 87.00 620 THR A O 1
ATOM 4834 N N . SER A 1 621 ? 8.660 -14.760 -31.550 1.00 86.44 621 SER A N 1
ATOM 4835 C CA . SER A 1 621 ? 9.857 -14.545 -32.374 1.00 86.44 621 SER A CA 1
ATOM 4836 C C . SER A 1 621 ? 11.042 -13.986 -31.557 1.00 86.44 621 SER A C 1
ATOM 4838 O O . SER A 1 621 ? 11.451 -12.841 -31.766 1.00 86.44 621 SER A O 1
ATOM 4840 N N . PRO A 1 622 ? 11.619 -14.762 -30.614 1.00 83.44 622 PRO A N 1
ATOM 4841 C CA . PRO A 1 622 ? 12.618 -14.284 -29.645 1.00 83.44 622 PRO A CA 1
ATOM 4842 C C . PRO A 1 622 ? 14.031 -14.060 -30.205 1.00 83.44 622 PRO A C 1
ATOM 4844 O O . PRO A 1 622 ? 14.887 -13.503 -29.522 1.00 83.44 622 PRO A O 1
ATOM 4847 N N . THR A 1 623 ? 14.308 -14.532 -31.420 1.00 82.88 623 THR A N 1
ATOM 4848 C CA . THR A 1 623 ? 15.637 -14.472 -32.059 1.00 82.88 623 THR A CA 1
ATOM 4849 C C . THR A 1 623 ? 15.601 -13.891 -33.471 1.00 82.88 623 THR A C 1
ATOM 4851 O O . THR A 1 623 ? 16.624 -13.882 -34.150 1.00 82.88 623 THR A O 1
ATOM 4854 N N . THR A 1 624 ? 14.432 -13.451 -33.931 1.00 85.75 624 THR A N 1
ATOM 4855 C CA . THR A 1 624 ? 14.218 -12.938 -35.287 1.00 85.75 624 THR A CA 1
ATOM 4856 C C . THR A 1 624 ? 14.510 -11.440 -35.317 1.00 85.75 624 THR A C 1
ATOM 4858 O O . THR A 1 624 ? 14.012 -10.711 -34.462 1.00 85.75 624 THR A O 1
ATOM 4861 N N . ILE A 1 625 ? 15.293 -10.985 -36.298 1.00 86.56 625 ILE A N 1
ATOM 4862 C CA . ILE A 1 625 ? 15.477 -9.555 -36.596 1.00 86.56 625 ILE A CA 1
ATOM 4863 C C . ILE A 1 625 ? 14.148 -8.994 -37.120 1.00 86.56 625 ILE A C 1
ATOM 4865 O O . ILE A 1 625 ? 13.540 -9.598 -38.003 1.00 86.56 625 ILE A O 1
ATOM 4869 N N . GLY A 1 626 ? 13.689 -7.870 -36.569 1.00 82.94 626 GLY A N 1
ATOM 4870 C CA . GLY A 1 626 ? 12.339 -7.347 -36.803 1.00 82.94 626 GLY A CA 1
ATOM 4871 C C . GLY A 1 626 ? 11.234 -8.185 -36.143 1.00 82.94 626 GLY A C 1
ATOM 4872 O O . GLY A 1 626 ? 10.069 -8.063 -36.513 1.00 82.94 626 GLY A O 1
ATOM 4873 N N . GLY A 1 627 ? 11.598 -9.072 -35.210 1.00 85.62 627 GLY A N 1
ATOM 4874 C CA . GLY A 1 627 ? 10.674 -9.917 -34.457 1.00 85.62 627 GLY A CA 1
ATOM 4875 C C . GLY A 1 627 ? 10.165 -9.256 -33.176 1.00 85.62 627 GLY A C 1
ATOM 4876 O O . GLY A 1 627 ? 10.262 -8.050 -32.982 1.00 85.62 627 GLY A O 1
ATOM 4877 N N . ASP A 1 628 ? 9.649 -10.076 -32.262 1.00 87.38 628 ASP A N 1
ATOM 4878 C CA . ASP A 1 628 ? 9.112 -9.626 -30.973 1.00 87.38 628 ASP A CA 1
ATOM 4879 C C . ASP A 1 628 ? 10.167 -8.958 -30.075 1.00 87.38 628 ASP A C 1
ATOM 4881 O O . ASP A 1 628 ? 9.884 -7.962 -29.404 1.00 87.38 628 ASP A O 1
ATOM 4885 N N . VAL A 1 629 ? 11.373 -9.537 -30.033 1.00 88.31 629 VAL A N 1
ATOM 4886 C CA . VAL A 1 629 ? 12.432 -9.143 -29.090 1.00 88.31 629 VAL A CA 1
ATOM 4887 C C . VAL A 1 629 ? 13.438 -8.188 -29.724 1.00 88.31 629 VAL A C 1
ATOM 4889 O O . VAL A 1 629 ? 13.773 -7.191 -29.094 1.00 88.31 629 VAL A O 1
ATOM 4892 N N . TRP A 1 630 ? 13.894 -8.448 -30.953 1.00 89.00 630 TRP A N 1
ATOM 4893 C CA . TRP A 1 630 ? 14.964 -7.686 -31.611 1.00 89.00 630 TRP A CA 1
ATOM 4894 C C . TRP A 1 630 ? 14.421 -6.892 -32.801 1.00 89.00 630 TRP A C 1
ATOM 4896 O O . TRP A 1 630 ? 13.871 -7.472 -33.737 1.00 89.00 630 TRP A O 1
ATOM 4906 N N . LYS A 1 631 ? 14.595 -5.568 -32.775 1.00 85.56 631 LYS A N 1
ATOM 4907 C CA . LYS A 1 631 ? 14.218 -4.658 -33.865 1.00 85.56 631 LYS A CA 1
ATOM 4908 C C . LYS A 1 631 ? 15.220 -4.743 -35.020 1.00 85.56 631 LYS A C 1
ATOM 4910 O O . LYS A 1 631 ? 14.809 -4.889 -36.166 1.00 85.56 631 LYS A O 1
ATOM 4915 N N . ASP A 1 632 ? 16.515 -4.713 -34.716 1.00 83.31 632 ASP A N 1
ATOM 4916 C CA . ASP A 1 632 ? 17.607 -4.933 -35.674 1.00 83.31 632 ASP A CA 1
ATOM 4917 C C . ASP A 1 632 ? 18.512 -6.094 -35.207 1.00 83.31 632 ASP A C 1
ATOM 4919 O O . ASP A 1 632 ? 18.029 -7.014 -34.542 1.00 83.31 632 ASP A O 1
ATOM 4923 N N . ASP A 1 633 ? 19.792 -6.125 -35.596 1.00 81.31 633 ASP A N 1
ATOM 4924 C CA . ASP A 1 633 ? 20.701 -7.204 -35.196 1.00 81.31 633 ASP A CA 1
ATOM 4925 C C . ASP A 1 633 ? 21.156 -7.114 -33.724 1.00 81.31 633 ASP A C 1
ATOM 4927 O O . ASP A 1 633 ? 21.640 -8.115 -33.191 1.00 81.31 633 ASP A O 1
ATOM 4931 N N . LEU A 1 634 ? 20.922 -5.990 -33.034 1.00 82.69 634 LEU A N 1
ATOM 4932 C CA . LEU A 1 634 ? 21.330 -5.780 -31.641 1.00 82.69 634 LEU A CA 1
ATOM 4933 C C . LEU A 1 634 ? 20.260 -5.129 -30.750 1.00 82.69 634 LEU A C 1
ATOM 4935 O O . LEU A 1 634 ? 20.180 -5.459 -29.567 1.00 82.69 634 LEU A O 1
ATOM 4939 N N . HIS A 1 635 ? 19.465 -4.191 -31.262 1.00 86.75 635 HIS A N 1
ATOM 4940 C CA . HIS A 1 635 ? 18.566 -3.385 -30.440 1.00 86.75 635 HIS A CA 1
ATOM 4941 C C . HIS A 1 635 ? 17.256 -4.111 -30.110 1.00 86.75 635 HIS A C 1
ATOM 4943 O O . HIS A 1 635 ? 16.612 -4.662 -31.012 1.00 86.75 635 HIS A O 1
ATOM 4949 N N . PRO A 1 636 ? 16.802 -4.080 -28.844 1.00 90.88 636 PRO A N 1
ATOM 4950 C CA . PRO A 1 636 ? 15.495 -4.590 -28.476 1.00 90.88 636 PRO A CA 1
ATOM 4951 C C . PRO A 1 636 ? 14.358 -3.751 -29.073 1.00 90.88 636 PRO A C 1
ATOM 4953 O O . PRO A 1 636 ? 14.515 -2.559 -29.341 1.00 90.88 636 PRO A O 1
ATOM 4956 N N . THR A 1 637 ? 13.182 -4.352 -29.243 1.00 87.19 637 THR A N 1
ATOM 4957 C CA . THR A 1 637 ? 11.972 -3.603 -29.618 1.00 87.19 637 THR A CA 1
ATOM 4958 C C . THR A 1 637 ? 11.495 -2.700 -28.479 1.00 87.19 637 THR A C 1
ATOM 4960 O O . THR A 1 637 ? 11.781 -2.932 -27.300 1.00 87.19 637 THR A O 1
ATOM 4963 N N . SER A 1 638 ? 10.670 -1.704 -28.806 1.00 86.31 638 SER A N 1
ATOM 4964 C CA . SER A 1 638 ? 9.992 -0.868 -27.808 1.00 86.31 638 SER A CA 1
ATOM 4965 C C . SER A 1 638 ? 9.196 -1.700 -26.784 1.00 86.31 638 SER A C 1
ATOM 4967 O O . SER A 1 638 ? 9.220 -1.405 -25.593 1.00 86.31 638 SER A O 1
ATOM 4969 N N . ARG A 1 639 ? 8.618 -2.843 -27.187 1.00 84.44 639 ARG A N 1
ATOM 4970 C CA . ARG A 1 639 ? 7.922 -3.777 -26.279 1.00 84.44 639 ARG A CA 1
ATOM 4971 C C . ARG A 1 639 ? 8.852 -4.413 -25.230 1.00 84.44 639 ARG A C 1
ATOM 4973 O O . ARG A 1 639 ? 8.415 -4.674 -24.109 1.00 84.44 639 ARG A O 1
ATOM 4980 N N . ILE A 1 640 ? 10.135 -4.609 -25.542 1.00 89.50 640 ILE A N 1
ATOM 4981 C CA . ILE A 1 640 ? 11.150 -5.018 -24.556 1.00 89.50 640 ILE A CA 1
ATOM 4982 C C . ILE A 1 640 ? 11.551 -3.843 -23.663 1.00 89.50 640 ILE A C 1
ATOM 4984 O O . ILE A 1 640 ? 11.711 -4.021 -22.459 1.00 89.50 640 ILE A O 1
ATOM 4988 N N . HIS A 1 641 ? 11.636 -2.628 -24.204 1.00 89.56 641 HIS A N 1
ATOM 4989 C CA . HIS A 1 641 ? 11.884 -1.424 -23.407 1.00 89.56 641 HIS A CA 1
ATOM 4990 C C . HIS A 1 641 ? 10.751 -1.092 -22.421 1.00 89.56 641 HIS A C 1
ATOM 4992 O O . HIS A 1 641 ? 11.043 -0.701 -21.292 1.00 89.56 641 HIS A O 1
ATOM 4998 N N . TYR A 1 642 ? 9.489 -1.329 -22.789 1.00 82.56 642 TYR A N 1
ATOM 4999 C CA . TYR A 1 642 ? 8.340 -1.291 -21.875 1.00 82.56 642 TYR A CA 1
ATOM 5000 C C . TYR A 1 642 ? 8.524 -2.286 -20.725 1.00 82.56 642 TYR A C 1
ATOM 5002 O O . TYR A 1 642 ? 8.314 -1.958 -19.556 1.00 82.56 642 TYR A O 1
ATOM 5010 N N . ARG A 1 643 ? 8.974 -3.509 -21.042 1.00 81.81 643 ARG A N 1
ATOM 5011 C CA . ARG A 1 643 ? 9.231 -4.548 -20.041 1.00 81.81 643 ARG A CA 1
ATOM 5012 C C . ARG A 1 643 ? 10.391 -4.187 -19.108 1.00 81.81 643 ARG A C 1
ATOM 5014 O O . ARG A 1 643 ? 10.258 -4.369 -17.904 1.00 81.81 643 ARG A O 1
ATOM 5021 N N . ILE A 1 644 ? 11.477 -3.626 -19.641 1.00 84.88 644 ILE A N 1
ATOM 5022 C CA . ILE A 1 644 ? 12.597 -3.095 -18.851 1.00 84.88 644 ILE A CA 1
ATOM 5023 C C . ILE A 1 644 ? 12.108 -1.990 -17.905 1.00 84.88 644 ILE A C 1
ATOM 5025 O O . ILE A 1 644 ? 12.399 -2.055 -16.717 1.00 84.88 644 ILE A O 1
ATOM 5029 N N . ALA A 1 645 ? 11.321 -1.022 -18.389 1.00 79.88 645 ALA A N 1
ATOM 5030 C CA . ALA A 1 645 ? 10.747 0.029 -17.543 1.00 79.88 645 ALA A CA 1
ATOM 5031 C C . ALA A 1 645 ? 9.822 -0.548 -16.450 1.00 79.88 645 ALA A C 1
ATOM 5033 O O . ALA A 1 645 ? 9.919 -0.155 -15.291 1.00 79.88 645 ALA A O 1
ATOM 5034 N N . THR A 1 646 ? 8.997 -1.546 -16.791 1.00 75.75 646 THR A N 1
ATOM 5035 C CA . THR A 1 646 ? 8.145 -2.268 -15.828 1.00 75.75 646 THR A CA 1
ATOM 5036 C C . THR A 1 646 ? 8.975 -2.906 -14.710 1.00 75.75 646 THR A C 1
ATOM 5038 O O . THR A 1 646 ? 8.658 -2.735 -13.533 1.00 75.75 646 THR A O 1
ATOM 5041 N N . ASP A 1 647 ? 10.037 -3.635 -15.066 1.00 76.69 647 ASP A N 1
ATOM 5042 C CA . ASP A 1 647 ? 10.871 -4.359 -14.103 1.00 76.69 647 ASP A CA 1
ATOM 5043 C C . ASP A 1 647 ? 11.766 -3.412 -13.282 1.00 76.69 647 ASP A C 1
ATOM 5045 O O . ASP A 1 647 ? 11.942 -3.648 -12.088 1.00 76.69 647 ASP A O 1
ATOM 5049 N N . ILE A 1 648 ? 12.248 -2.301 -13.862 1.00 78.25 648 ILE A N 1
ATOM 5050 C CA . ILE A 1 648 ? 12.921 -1.214 -13.125 1.00 78.25 648 ILE A CA 1
ATOM 5051 C C . ILE A 1 648 ? 11.971 -0.615 -12.086 1.00 78.25 648 ILE A C 1
ATOM 5053 O O . ILE A 1 648 ? 12.350 -0.491 -10.925 1.00 78.25 648 ILE A O 1
ATOM 5057 N N . THR A 1 649 ? 10.736 -0.277 -12.463 1.00 69.19 649 THR A N 1
ATOM 5058 C CA . THR A 1 649 ? 9.748 0.302 -11.541 1.00 69.19 649 THR A CA 1
ATOM 5059 C C . THR A 1 649 ? 9.357 -0.679 -10.438 1.00 69.19 649 THR A C 1
ATOM 5061 O O . THR A 1 649 ? 9.340 -0.305 -9.267 1.00 69.19 649 THR A O 1
ATOM 5064 N N . ALA A 1 650 ? 9.112 -1.950 -10.769 1.00 62.88 650 ALA A N 1
ATOM 5065 C CA . ALA A 1 650 ? 8.819 -2.982 -9.774 1.00 62.88 650 ALA A CA 1
ATOM 5066 C C . ALA A 1 650 ? 9.989 -3.202 -8.796 1.00 62.88 650 ALA A C 1
ATOM 5068 O O . ALA A 1 650 ? 9.769 -3.341 -7.592 1.00 62.88 650 ALA A O 1
ATOM 5069 N N . TRP A 1 651 ? 11.228 -3.186 -9.296 1.00 73.94 651 TRP A N 1
ATOM 5070 C CA . TRP A 1 651 ? 12.438 -3.279 -8.482 1.00 73.94 651 TRP A CA 1
ATOM 5071 C C . TRP A 1 651 ? 12.625 -2.052 -7.584 1.00 73.94 651 TRP A C 1
ATOM 5073 O O . TRP A 1 651 ? 12.825 -2.208 -6.383 1.00 73.94 651 TRP A O 1
ATOM 5083 N N . LEU A 1 652 ? 12.476 -0.839 -8.119 1.00 68.75 652 LEU A N 1
ATOM 5084 C CA . LEU A 1 652 ? 12.555 0.406 -7.353 1.00 68.75 652 LEU A CA 1
ATOM 5085 C C . LEU A 1 652 ? 11.510 0.464 -6.224 1.00 68.75 652 LEU A C 1
ATOM 5087 O O . LEU A 1 652 ? 11.840 0.876 -5.115 1.00 68.75 652 LEU A O 1
ATOM 5091 N N . ILE A 1 653 ? 10.287 -0.022 -6.468 1.00 57.88 653 ILE A N 1
ATOM 5092 C CA . ILE A 1 653 ? 9.245 -0.184 -5.437 1.00 57.88 653 ILE A CA 1
ATOM 5093 C C . ILE A 1 653 ? 9.656 -1.221 -4.374 1.00 57.88 653 ILE A C 1
ATOM 5095 O O . ILE A 1 653 ? 9.340 -1.053 -3.201 1.00 57.88 653 ILE A O 1
ATOM 5099 N N . SER A 1 654 ? 10.374 -2.285 -4.752 1.00 55.81 654 SER A N 1
ATOM 5100 C CA . SER A 1 654 ? 10.824 -3.324 -3.809 1.00 55.81 654 SER A CA 1
ATOM 5101 C C . SER A 1 654 ? 11.987 -2.908 -2.895 1.00 55.81 654 SER A C 1
ATOM 5103 O O . SER A 1 654 ? 12.302 -3.636 -1.958 1.00 55.81 654 SER A O 1
ATOM 5105 N N . LEU A 1 655 ? 12.628 -1.763 -3.159 1.00 51.34 655 LEU A N 1
ATOM 5106 C CA . LEU A 1 655 ? 13.837 -1.307 -2.463 1.00 51.34 655 LEU A CA 1
ATOM 5107 C C . LEU A 1 655 ? 13.590 -0.325 -1.304 1.00 51.34 655 LEU A C 1
ATOM 5109 O O . LEU A 1 655 ? 14.557 0.103 -0.678 1.00 51.34 655 LEU A O 1
ATOM 5113 N N . SER A 1 656 ? 12.344 0.070 -1.025 1.00 45.25 656 SER A N 1
ATOM 5114 C CA . SER A 1 656 ? 12.027 1.062 0.016 1.00 45.25 656 SER A CA 1
ATOM 5115 C C . SER A 1 656 ? 12.430 0.588 1.428 1.00 45.25 656 SER A C 1
ATOM 5117 O O . SER A 1 656 ? 11.839 -0.375 1.920 1.00 45.25 656 SER A O 1
ATOM 5119 N N . PRO A 1 657 ? 13.383 1.253 2.118 1.00 37.41 657 PRO A N 1
ATOM 5120 C CA . PRO A 1 657 ? 13.790 0.868 3.470 1.00 37.41 657 PRO A CA 1
ATOM 5121 C C . PRO A 1 657 ? 12.803 1.341 4.545 1.00 37.41 657 PRO A C 1
ATOM 5123 O O . PRO A 1 657 ? 12.163 2.385 4.412 1.00 37.41 657 PRO A O 1
ATOM 5126 N N . VAL A 1 658 ? 12.762 0.616 5.665 1.00 32.44 658 VAL A N 1
ATOM 5127 C CA . VAL A 1 658 ? 12.162 1.083 6.928 1.00 32.44 658 VAL A CA 1
ATOM 5128 C C . VAL A 1 658 ? 12.933 2.324 7.435 1.00 32.44 658 VAL A C 1
ATOM 5130 O O . VAL A 1 658 ? 14.161 2.349 7.307 1.00 32.44 658 VAL A O 1
ATOM 5133 N N . PRO A 1 659 ? 12.281 3.350 8.026 1.00 28.44 659 PRO A N 1
ATOM 5134 C CA . PRO A 1 659 ? 12.967 4.578 8.437 1.00 28.44 659 PRO A CA 1
ATOM 5135 C C . PRO A 1 659 ? 14.131 4.358 9.433 1.00 28.44 659 PRO A C 1
ATOM 5137 O O . PRO A 1 659 ? 14.050 3.470 10.299 1.00 28.44 659 PRO A O 1
ATOM 5140 N N . PRO A 1 660 ? 15.205 5.179 9.375 1.00 28.33 660 PRO A N 1
ATOM 5141 C CA . PRO A 1 660 ? 16.333 5.078 10.303 1.00 28.33 660 PRO A CA 1
ATOM 5142 C C . PRO A 1 660 ? 15.923 5.336 11.758 1.00 28.33 660 PRO A C 1
ATOM 5144 O O . PRO A 1 660 ? 15.062 6.168 12.038 1.00 28.33 660 PRO A O 1
ATOM 5147 N N . ILE A 1 661 ? 16.586 4.665 12.706 1.00 29.41 661 ILE A N 1
ATOM 5148 C CA . ILE A 1 661 ? 16.455 4.991 14.134 1.00 29.41 661 ILE A CA 1
ATOM 5149 C C . ILE A 1 661 ? 17.091 6.366 14.373 1.00 29.41 661 ILE A C 1
ATOM 5151 O O . ILE A 1 661 ? 18.271 6.558 14.080 1.00 29.41 661 ILE A O 1
ATOM 5155 N N . ALA A 1 662 ? 16.340 7.304 14.951 1.00 29.34 662 ALA A N 1
ATOM 5156 C CA . ALA A 1 662 ? 16.925 8.525 15.491 1.00 29.34 662 ALA A CA 1
ATOM 5157 C C . ALA A 1 662 ? 17.854 8.162 16.662 1.00 29.34 662 ALA A C 1
ATOM 5159 O O . ALA A 1 662 ? 17.405 7.616 17.671 1.00 29.34 662 ALA A O 1
ATOM 5160 N N . THR A 1 663 ? 19.151 8.456 16.541 1.00 30.27 663 THR A N 1
ATOM 5161 C CA . THR A 1 663 ? 20.095 8.315 17.660 1.00 30.27 663 THR A CA 1
ATOM 5162 C C . THR A 1 663 ? 19.595 9.122 18.861 1.00 30.27 663 THR A C 1
ATOM 5164 O O . THR A 1 663 ? 19.274 10.299 18.669 1.00 30.27 663 THR A O 1
ATOM 5167 N N . PRO A 1 664 ? 19.551 8.557 20.084 1.00 29.80 664 PRO A N 1
ATOM 5168 C CA . PRO A 1 664 ? 19.037 9.274 21.242 1.00 29.80 664 PRO A CA 1
ATOM 5169 C C . PRO A 1 664 ? 19.827 10.560 21.489 1.00 29.80 664 PRO A C 1
ATOM 5171 O O . PRO A 1 664 ? 21.039 10.524 21.712 1.00 29.80 664 PRO A O 1
ATOM 5174 N N . THR A 1 665 ? 19.141 11.701 21.498 1.00 27.00 665 THR A N 1
ATOM 5175 C CA . THR A 1 665 ? 19.703 12.931 22.057 1.00 27.00 665 THR A CA 1
ATOM 5176 C C . THR A 1 665 ? 19.978 12.703 23.537 1.00 27.00 665 THR A C 1
ATOM 5178 O O . THR A 1 665 ? 19.065 12.405 24.307 1.00 27.00 665 THR A O 1
ATOM 5181 N N . SER A 1 666 ? 21.236 12.847 23.949 1.00 29.81 666 SER A N 1
ATOM 5182 C CA . SER A 1 666 ? 21.658 12.682 25.339 1.00 29.81 666 SER A CA 1
ATOM 5183 C C . SER A 1 666 ? 21.181 13.856 26.205 1.00 29.81 666 SER A C 1
ATOM 5185 O O . SER A 1 666 ? 21.938 14.782 26.496 1.00 29.81 666 SER A O 1
ATOM 5187 N N . SER A 1 667 ? 19.919 13.820 26.625 1.00 29.73 667 SER A N 1
ATOM 5188 C CA . SER A 1 667 ? 19.314 14.777 27.554 1.00 29.73 667 SER A CA 1
ATOM 5189 C C . SER A 1 667 ? 18.790 14.035 28.784 1.00 29.73 667 SER A C 1
ATOM 5191 O O . SER A 1 667 ? 17.649 13.579 28.802 1.00 29.73 667 SER A O 1
ATOM 5193 N N . GLY A 1 668 ? 19.644 13.876 29.800 1.00 27.50 668 GLY A N 1
ATOM 5194 C CA . GLY A 1 668 ? 19.303 13.079 30.983 1.00 27.50 668 GLY A CA 1
ATOM 5195 C C . GLY A 1 668 ? 20.403 12.952 32.038 1.00 27.50 668 GLY A C 1
ATOM 5196 O O . GLY A 1 668 ? 20.556 11.881 32.618 1.00 27.50 668 GLY A O 1
ATOM 5197 N N . ILE A 1 669 ? 21.182 14.011 32.305 1.00 26.58 669 ILE A N 1
ATOM 5198 C CA . ILE A 1 669 ? 22.027 14.026 33.512 1.00 26.58 669 ILE A CA 1
ATOM 5199 C C . ILE A 1 669 ? 21.107 14.232 34.719 1.00 26.58 669 ILE A C 1
ATOM 5201 O O . ILE A 1 669 ? 20.705 15.353 35.027 1.00 26.58 669 ILE A O 1
ATOM 5205 N N . VAL A 1 670 ? 20.777 13.136 35.399 1.00 27.02 670 VAL A N 1
ATOM 5206 C CA . VAL A 1 670 ? 20.149 13.172 36.722 1.00 27.02 670 VAL A CA 1
ATOM 5207 C C . VAL A 1 670 ? 21.197 13.63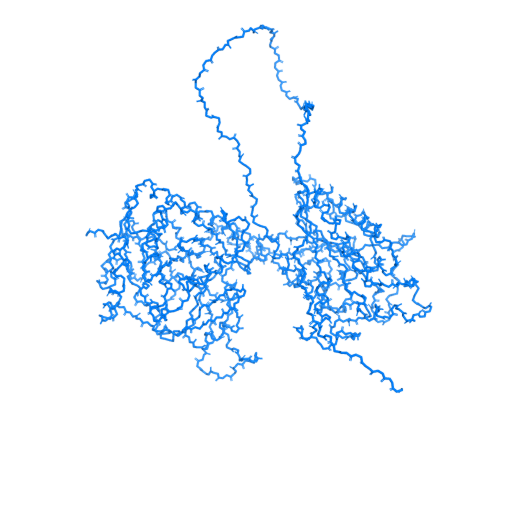8 37.731 1.00 27.02 670 VAL A C 1
ATOM 5209 O O . VAL A 1 670 ? 22.222 12.988 37.932 1.00 27.02 670 VAL A O 1
ATOM 5212 N N . SER A 1 671 ? 20.947 14.780 38.366 1.00 24.66 671 SER A N 1
ATOM 5213 C CA . SER A 1 671 ? 21.811 15.335 39.406 1.00 24.66 671 SER A CA 1
ATOM 5214 C C . SER A 1 671 ? 21.725 14.516 40.697 1.00 24.66 671 SER A C 1
ATOM 5216 O O . SER A 1 671 ? 20.663 14.457 41.318 1.00 24.66 671 SER A O 1
ATOM 5218 N N . VAL A 1 672 ? 22.852 13.960 41.145 1.00 28.22 672 VAL A N 1
ATOM 5219 C CA . VAL A 1 672 ? 22.995 13.359 42.481 1.00 28.22 672 VAL A CA 1
ATOM 5220 C C . VAL A 1 672 ? 23.760 14.345 43.378 1.00 28.22 672 VAL A C 1
ATOM 5222 O O . VAL A 1 672 ? 24.853 14.765 42.995 1.00 28.22 672 VAL A O 1
ATOM 5225 N N . PRO A 1 673 ? 23.232 14.754 44.546 1.00 27.62 673 PRO A N 1
ATOM 5226 C CA . PRO A 1 673 ? 23.926 15.681 45.435 1.00 27.62 673 PRO A CA 1
ATOM 5227 C C . PRO A 1 673 ? 24.946 14.935 46.308 1.00 27.62 673 PRO A C 1
ATOM 5229 O O . PRO A 1 673 ? 24.572 14.054 47.082 1.00 27.62 673 PRO A O 1
ATOM 5232 N N . GLY A 1 674 ? 26.231 15.295 46.231 1.00 25.78 674 GLY A N 1
ATOM 5233 C CA . GLY A 1 674 ? 27.248 14.638 47.055 1.00 25.78 674 GLY A CA 1
ATOM 5234 C C . GLY A 1 674 ? 28.676 15.157 46.890 1.00 25.78 674 GLY A C 1
ATOM 5235 O O . GLY A 1 674 ? 29.389 14.748 45.983 1.00 25.78 674 GLY A O 1
ATOM 5236 N N . TRP A 1 675 ? 29.106 15.945 47.877 1.00 25.03 675 TRP A N 1
ATOM 5237 C CA . TRP A 1 675 ? 30.495 16.297 48.202 1.00 25.03 675 TRP A CA 1
ATOM 5238 C C . TRP A 1 675 ? 31.304 17.245 47.303 1.00 25.03 675 TRP A C 1
ATOM 5240 O O . TRP A 1 675 ? 30.930 17.645 46.207 1.00 25.03 675 TRP A O 1
ATOM 5250 N N . SER A 1 676 ? 32.395 17.711 47.912 1.00 24.30 676 SER A N 1
ATOM 5251 C CA . SER A 1 676 ? 32.998 19.026 47.721 1.00 24.30 676 SER A CA 1
ATOM 5252 C C . SER A 1 676 ? 34.522 18.963 47.697 1.00 24.30 676 SER A C 1
ATOM 5254 O O . SER A 1 676 ? 35.113 18.361 48.595 1.00 24.30 676 SER A O 1
ATOM 5256 N N . SER A 1 677 ? 35.154 19.744 46.823 1.00 27.02 677 SER A N 1
ATOM 5257 C CA . SER A 1 677 ? 36.435 20.392 47.134 1.00 27.02 677 SER A CA 1
ATOM 5258 C C . SER A 1 677 ? 36.643 21.640 46.268 1.00 27.02 677 SER A C 1
ATOM 5260 O O . SER A 1 677 ? 36.479 21.626 45.051 1.00 27.02 677 SER A O 1
ATOM 5262 N N . THR A 1 678 ? 36.939 22.754 46.933 1.00 27.72 678 THR A N 1
ATOM 5263 C CA . THR A 1 678 ? 37.134 24.095 46.362 1.00 27.72 678 THR A CA 1
ATOM 5264 C C . THR A 1 678 ? 38.591 24.340 45.905 1.00 27.72 678 THR A C 1
ATOM 5266 O O . THR A 1 678 ? 39.466 23.528 46.207 1.00 27.72 678 THR A O 1
ATOM 5269 N N . PRO A 1 679 ? 38.866 25.419 45.137 1.00 42.06 679 PRO A N 1
ATOM 5270 C CA . PRO A 1 679 ? 40.075 25.561 44.312 1.00 42.06 679 PRO A CA 1
ATOM 5271 C C . PRO A 1 679 ? 41.164 26.448 44.956 1.00 42.06 679 PRO A C 1
ATOM 5273 O O . PRO A 1 679 ? 41.025 26.893 46.094 1.00 42.06 679 PRO A O 1
ATOM 5276 N N . PRO A 1 680 ? 42.199 26.809 44.177 1.00 29.97 680 PRO A N 1
ATOM 5277 C CA . PRO A 1 680 ? 42.604 28.219 44.045 1.00 29.97 680 PRO A CA 1
ATOM 5278 C C . PRO A 1 680 ? 42.614 28.645 42.555 1.00 29.97 680 PRO A C 1
ATOM 5280 O O . PRO A 1 680 ? 43.155 27.942 41.712 1.00 29.97 680 PRO A O 1
ATOM 5283 N N . SER A 1 681 ? 41.897 29.691 42.119 1.00 25.92 681 SER A N 1
ATOM 5284 C CA . SER A 1 681 ? 42.266 31.127 42.187 1.00 25.92 681 SER A CA 1
ATOM 5285 C C . SER A 1 681 ? 43.642 31.433 41.568 1.00 25.92 681 SER A C 1
ATOM 5287 O O . SER A 1 681 ? 44.640 30.900 42.038 1.00 25.92 681 SER A O 1
ATOM 5289 N N . VAL A 1 682 ? 43.756 32.324 40.570 1.00 27.41 682 VAL A N 1
ATOM 5290 C CA . VAL A 1 682 ? 43.949 33.779 40.795 1.00 27.41 682 VAL A CA 1
ATOM 5291 C C . VAL A 1 682 ? 43.776 34.597 39.485 1.00 27.41 682 VAL A C 1
ATOM 5293 O O . VAL A 1 682 ? 44.219 34.140 38.442 1.00 27.41 682 VAL A O 1
ATOM 5296 N N . LEU A 1 683 ? 43.131 35.780 39.594 1.00 26.50 683 LEU A N 1
ATOM 5297 C CA . LEU A 1 683 ? 43.263 37.089 38.874 1.00 26.50 683 LEU A CA 1
ATOM 5298 C C . LEU A 1 683 ? 43.870 37.163 37.436 1.00 26.50 683 LEU A C 1
ATOM 5300 O O . LEU A 1 683 ? 44.836 36.482 37.144 1.00 26.50 683 LEU A O 1
ATOM 5304 N N . SER A 1 684 ? 43.561 38.102 36.522 1.00 27.58 684 SER A N 1
ATOM 5305 C CA . SER A 1 684 ? 42.474 39.086 36.251 1.00 27.58 684 SER A CA 1
ATOM 5306 C C . SER A 1 684 ? 42.900 39.930 35.015 1.00 27.58 684 SER A C 1
ATOM 5308 O O . SER A 1 684 ? 44.097 40.128 34.849 1.00 27.58 684 SER A O 1
ATOM 5310 N N . GLY A 1 685 ? 42.067 40.542 34.159 1.00 26.50 685 GLY A N 1
ATOM 5311 C CA . GLY A 1 685 ? 40.602 40.587 34.028 1.00 26.50 685 GLY A CA 1
ATOM 5312 C C . GLY A 1 685 ? 40.130 41.829 33.220 1.00 26.50 685 GLY A C 1
ATOM 5313 O O . GLY A 1 685 ? 40.795 42.856 33.260 1.00 26.50 685 GLY A O 1
ATOM 5314 N N . ARG A 1 686 ? 38.943 41.754 32.578 1.00 28.28 686 ARG A N 1
ATOM 5315 C CA . ARG A 1 686 ? 38.254 42.759 31.702 1.00 28.28 686 ARG A CA 1
ATOM 5316 C C . ARG A 1 686 ? 38.765 42.906 30.253 1.00 28.28 686 ARG A C 1
ATOM 5318 O O . ARG A 1 686 ? 39.923 43.235 30.044 1.00 28.28 686 ARG A O 1
ATOM 5325 N N . GLY A 1 687 ? 37.857 42.803 29.264 1.00 25.64 687 GLY A N 1
ATOM 5326 C CA . GLY A 1 687 ? 38.174 43.208 27.878 1.00 25.64 687 GLY A CA 1
ATOM 5327 C C . GLY A 1 687 ? 37.285 42.749 26.703 1.00 25.64 687 GLY A C 1
ATOM 5328 O O . GLY A 1 687 ? 37.835 42.560 25.636 1.00 25.64 687 GLY A O 1
ATOM 5329 N N . ALA A 1 688 ? 35.972 42.553 26.888 1.00 25.39 688 ALA A N 1
ATOM 5330 C CA . ALA A 1 688 ? 34.881 42.565 25.882 1.00 25.39 688 ALA A CA 1
ATOM 5331 C C . ALA A 1 688 ? 35.065 42.101 24.395 1.00 25.39 688 ALA A C 1
ATOM 5333 O O . ALA A 1 688 ? 35.871 42.624 23.642 1.00 25.39 688 ALA A O 1
ATOM 5334 N N . GLN A 1 689 ? 34.060 41.327 23.946 1.00 25.98 689 GLN A N 1
ATOM 5335 C CA . GLN A 1 689 ? 33.531 41.181 22.566 1.00 25.98 689 GLN A CA 1
ATOM 5336 C C . GLN A 1 689 ? 34.156 40.160 21.584 1.00 25.98 689 GLN A C 1
ATOM 5338 O O . GLN A 1 689 ? 35.093 40.442 20.853 1.00 25.98 689 GLN A O 1
ATOM 5343 N N . ASN A 1 690 ? 33.438 39.031 21.489 1.00 25.70 690 ASN A N 1
ATOM 5344 C CA . ASN A 1 690 ? 32.907 38.377 20.280 1.00 25.70 690 ASN A CA 1
ATOM 5345 C C . ASN A 1 690 ? 33.800 37.860 19.130 1.00 25.70 690 ASN A C 1
ATOM 5347 O O . ASN A 1 690 ? 34.551 38.577 18.486 1.00 25.70 690 ASN A O 1
ATOM 5351 N N . MET A 1 691 ? 33.450 36.620 18.751 1.00 24.59 691 MET A N 1
ATOM 5352 C CA . MET A 1 691 ? 33.719 35.910 17.493 1.00 24.59 691 MET A CA 1
ATOM 5353 C C . MET A 1 691 ? 35.165 35.491 17.204 1.00 24.59 691 MET A C 1
ATOM 5355 O O . MET A 1 691 ? 35.920 36.181 16.526 1.00 24.59 691 MET A O 1
ATOM 5359 N N . SER A 1 692 ? 35.464 34.232 17.538 1.00 22.48 692 SER A N 1
ATOM 5360 C CA . SER A 1 692 ? 36.450 33.444 16.799 1.00 22.48 692 SER A CA 1
ATOM 5361 C C . SER A 1 692 ? 36.013 31.988 16.629 1.00 22.48 692 SER A C 1
ATOM 5363 O O . SER A 1 692 ? 35.878 31.223 17.581 1.00 22.48 692 SER A O 1
ATOM 5365 N N . SER A 1 693 ? 35.835 31.644 15.364 1.00 24.17 693 SER A N 1
ATOM 5366 C CA . SER A 1 693 ? 35.999 30.346 14.719 1.00 24.17 693 SER A CA 1
ATOM 5367 C C . SER A 1 693 ? 37.228 29.517 15.169 1.00 24.17 693 SER A C 1
ATOM 5369 O O . SER A 1 693 ? 38.166 30.050 15.750 1.00 24.17 693 SER A O 1
ATOM 5371 N N . VAL A 1 694 ? 37.274 28.269 14.672 1.00 23.42 694 VAL A N 1
ATOM 5372 C CA . VAL A 1 694 ? 38.454 27.388 14.453 1.00 23.42 694 VAL A CA 1
ATOM 5373 C C . VAL A 1 694 ? 38.871 26.410 15.574 1.00 23.42 694 VAL A C 1
ATOM 5375 O O . VAL A 1 694 ? 39.439 26.783 16.590 1.00 23.42 694 VAL A O 1
ATOM 5378 N N . ASN A 1 695 ? 38.653 25.126 15.255 1.00 28.00 695 ASN A N 1
ATOM 5379 C CA . ASN A 1 695 ? 39.436 23.902 15.511 1.00 28.00 695 ASN A CA 1
ATOM 5380 C C . ASN A 1 695 ? 40.366 23.791 16.735 1.00 28.00 695 ASN A C 1
ATOM 5382 O O . ASN A 1 695 ? 41.350 24.518 16.854 1.00 28.00 695 ASN A O 1
ATOM 5386 N N . LEU A 1 696 ? 40.260 22.643 17.418 1.00 22.25 696 LEU A N 1
ATOM 5387 C CA . LEU A 1 696 ? 41.455 21.890 17.811 1.00 22.25 696 LEU A CA 1
ATOM 5388 C C . LEU A 1 696 ? 41.270 20.382 17.566 1.00 22.25 696 LEU A C 1
ATOM 5390 O O . LEU A 1 696 ? 40.187 19.833 17.746 1.00 22.25 696 LEU A O 1
ATOM 5394 N N . VAL A 1 697 ? 42.345 19.744 17.104 1.00 22.44 697 VAL A N 1
ATOM 5395 C CA . VAL A 1 697 ? 42.475 18.307 16.802 1.00 22.44 697 VAL A CA 1
ATOM 5396 C C . VAL A 1 697 ? 43.391 17.677 17.873 1.00 22.44 697 VAL A C 1
ATOM 5398 O O . VAL A 1 697 ? 43.979 18.411 18.661 1.00 22.44 697 VAL A O 1
ATOM 5401 N N . LEU A 1 698 ? 43.574 16.351 17.816 1.00 20.70 698 LEU A N 1
ATOM 5402 C CA . LEU A 1 698 ? 44.520 15.486 18.553 1.00 20.70 698 LEU A CA 1
ATOM 5403 C C . LEU A 1 698 ? 44.045 14.905 19.918 1.00 20.70 698 LEU A C 1
ATOM 5405 O O . LEU A 1 698 ? 43.369 15.598 20.664 1.00 20.70 698 LEU A O 1
ATOM 5409 N N . VAL A 1 699 ? 44.448 13.694 20.371 1.00 21.42 699 VAL A N 1
ATOM 5410 C CA . VAL A 1 699 ? 44.837 12.406 19.711 1.00 21.42 699 VAL A CA 1
ATOM 5411 C C . VAL A 1 699 ? 45.259 11.345 20.765 1.00 21.42 699 VAL A C 1
ATOM 5413 O O . VAL A 1 699 ? 45.754 11.722 21.818 1.00 21.42 699 VAL A O 1
ATOM 5416 N N . ILE A 1 700 ? 45.161 10.044 20.425 1.00 20.95 700 ILE A N 1
ATOM 5417 C CA . ILE A 1 700 ? 45.860 8.867 21.031 1.00 20.95 700 ILE A CA 1
ATOM 5418 C C . ILE A 1 700 ? 45.540 8.467 22.498 1.00 20.95 700 ILE A C 1
ATOM 5420 O O . ILE A 1 700 ? 45.906 9.144 23.450 1.00 20.95 700 ILE A O 1
ATOM 5424 N N . PHE A 1 701 ? 45.039 7.231 22.677 1.00 20.95 701 PHE A N 1
ATOM 5425 C CA . PHE A 1 701 ? 45.911 6.112 23.091 1.00 20.95 701 PHE A CA 1
ATOM 5426 C C . PHE A 1 701 ? 45.485 4.758 22.489 1.00 20.95 701 PHE A C 1
ATOM 5428 O O . PHE A 1 701 ? 44.366 4.604 22.007 1.00 20.95 701 PHE A O 1
ATOM 5435 N N . MET A 1 702 ? 46.433 3.816 22.432 1.00 20.81 702 MET A N 1
ATOM 5436 C CA . MET A 1 702 ? 46.404 2.572 21.647 1.00 20.81 702 MET A CA 1
ATOM 5437 C C . MET A 1 702 ? 46.416 1.282 22.500 1.00 20.81 702 MET A C 1
ATOM 5439 O O . MET A 1 702 ? 47.129 1.218 23.494 1.00 20.81 702 MET A O 1
ATOM 5443 N N . ALA A 1 703 ? 45.802 0.235 21.927 1.00 21.02 703 ALA A N 1
ATOM 5444 C CA . ALA A 1 703 ? 46.285 -1.159 21.800 1.00 21.02 703 ALA A CA 1
ATOM 5445 C C . ALA A 1 703 ? 46.299 -2.181 22.970 1.00 21.02 703 ALA A C 1
ATOM 5447 O O . ALA A 1 703 ? 46.461 -1.857 24.140 1.00 21.02 703 ALA A O 1
ATOM 5448 N N . LEU A 1 704 ? 46.283 -3.452 22.509 1.00 21.86 704 LEU A N 1
ATOM 5449 C CA . LEU A 1 704 ? 46.490 -4.769 23.156 1.00 21.86 704 LEU A CA 1
ATOM 5450 C C . LEU A 1 704 ? 45.230 -5.477 23.716 1.00 21.86 704 LEU A C 1
ATOM 5452 O O . LEU A 1 704 ? 44.441 -4.858 24.412 1.00 21.86 704 LEU A O 1
ATOM 5456 N N . ALA A 1 705 ? 45.004 -6.787 23.506 1.00 22.69 705 ALA A N 1
ATOM 5457 C CA . ALA A 1 705 ? 45.531 -7.732 22.501 1.00 22.69 705 ALA A CA 1
ATOM 5458 C C . ALA A 1 705 ? 44.687 -9.037 22.449 1.00 22.69 705 ALA A C 1
ATOM 5460 O O . ALA A 1 705 ? 44.155 -9.461 23.464 1.00 22.69 705 ALA A O 1
ATOM 5461 N N . ALA A 1 706 ? 44.667 -9.681 21.273 1.00 23.12 706 ALA A N 1
ATOM 5462 C CA . ALA A 1 706 ? 44.577 -11.130 20.997 1.00 23.12 706 ALA A CA 1
ATOM 5463 C C . ALA A 1 706 ? 43.621 -12.082 21.774 1.00 23.12 706 ALA A C 1
ATOM 5465 O O . ALA A 1 706 ? 43.797 -12.348 22.958 1.00 23.12 706 ALA A O 1
ATOM 5466 N N . THR A 1 707 ? 42.762 -12.756 20.988 1.00 26.92 707 THR A N 1
ATOM 5467 C CA . THR A 1 707 ? 42.302 -14.180 20.993 1.00 26.92 707 THR A CA 1
ATOM 5468 C C . THR A 1 707 ? 40.779 -14.262 20.760 1.00 26.92 707 THR A C 1
ATOM 5470 O O . THR A 1 707 ? 40.033 -13.479 21.326 1.00 26.92 707 THR A O 1
ATOM 5473 N N . GLY A 1 708 ? 40.225 -15.147 19.924 1.00 24.20 708 GLY A N 1
ATOM 5474 C CA . GLY A 1 708 ? 40.838 -16.011 18.912 1.00 24.20 708 GLY A CA 1
ATOM 5475 C C . GLY A 1 708 ? 39.900 -17.143 18.472 1.00 24.20 708 GLY A C 1
ATOM 5476 O O . GLY A 1 708 ? 39.701 -18.071 19.243 1.00 24.20 708 GLY A O 1
ATOM 5477 N N . SER A 1 709 ? 39.386 -17.101 17.237 1.00 24.45 709 SER A N 1
ATOM 5478 C CA . SER A 1 709 ? 39.048 -18.283 16.418 1.00 24.45 709 SER A CA 1
ATOM 5479 C C . SER A 1 709 ? 38.567 -17.865 15.022 1.00 24.45 709 SER A C 1
ATOM 5481 O O . SER A 1 709 ? 37.777 -16.940 14.853 1.00 24.45 709 SER A O 1
ATOM 5483 N N . VAL A 1 710 ? 39.088 -18.560 14.014 1.00 27.22 710 VAL A N 1
ATOM 5484 C CA . VAL A 1 710 ? 38.615 -18.572 12.621 1.00 27.22 710 VAL A CA 1
ATOM 5485 C C . VAL A 1 710 ? 37.967 -19.952 12.398 1.00 27.22 710 VAL A C 1
ATOM 5487 O O . VAL A 1 710 ? 38.171 -20.845 13.215 1.00 27.22 710 VAL A O 1
ATOM 5490 N N . GLU A 1 711 ? 37.229 -20.122 11.298 1.00 26.08 711 GLU A N 1
ATOM 5491 C CA . GLU A 1 711 ? 36.616 -21.384 10.825 1.00 26.08 711 GLU A CA 1
ATOM 5492 C C . GLU A 1 711 ? 35.275 -21.801 11.457 1.00 26.08 711 GLU A C 1
ATOM 5494 O O . GLU A 1 711 ? 35.209 -22.621 12.366 1.00 26.08 711 GLU A O 1
ATOM 5499 N N . ALA A 1 712 ? 34.182 -21.306 10.865 1.00 27.23 712 ALA A N 1
ATOM 5500 C CA . ALA A 1 712 ? 33.043 -22.116 10.403 1.00 27.23 712 ALA A CA 1
ATOM 5501 C C . ALA A 1 712 ? 31.995 -21.194 9.757 1.00 27.23 712 ALA A C 1
ATOM 5503 O O . ALA A 1 712 ? 31.393 -20.422 10.490 1.00 27.23 712 ALA A O 1
ATOM 5504 N N . TRP A 1 713 ? 31.782 -21.266 8.429 1.00 26.70 713 TRP A N 1
ATOM 5505 C CA . TRP A 1 713 ? 30.530 -20.925 7.696 1.00 26.70 713 TRP A CA 1
ATOM 5506 C C . TRP A 1 713 ? 30.749 -20.963 6.158 1.00 26.70 713 TRP A C 1
ATOM 5508 O O . TRP A 1 713 ? 30.678 -19.945 5.475 1.00 26.70 713 TRP A O 1
ATOM 5518 N N . VAL A 1 714 ? 31.043 -22.145 5.594 1.00 28.41 714 VAL A N 1
ATOM 5519 C CA . VAL A 1 714 ? 31.106 -22.349 4.121 1.00 28.41 714 VAL A CA 1
ATOM 5520 C C . VAL A 1 714 ? 30.261 -23.546 3.653 1.00 28.41 714 VAL A C 1
ATOM 5522 O O . VAL A 1 714 ? 29.601 -23.456 2.620 1.00 28.41 714 VAL A O 1
ATOM 5525 N N . ASP A 1 715 ? 30.158 -24.625 4.435 1.00 27.61 715 ASP A N 1
ATOM 5526 C CA . ASP A 1 715 ? 29.399 -25.818 4.027 1.00 27.61 715 ASP A CA 1
ATOM 5527 C C . ASP A 1 715 ? 27.912 -25.775 4.414 1.00 27.61 715 ASP A C 1
ATOM 5529 O O . ASP A 1 715 ? 27.503 -26.349 5.431 1.00 27.61 715 ASP A O 1
ATOM 5533 N N . ARG A 1 716 ? 27.067 -25.144 3.574 1.00 30.20 716 ARG A N 1
ATOM 5534 C CA . ARG A 1 716 ? 25.619 -25.461 3.563 1.00 30.20 716 ARG A CA 1
ATOM 5535 C C . ARG A 1 716 ? 24.793 -25.127 2.301 1.00 30.20 716 ARG A C 1
ATOM 5537 O O . ARG A 1 716 ? 23.593 -24.902 2.433 1.00 30.20 716 ARG A O 1
ATOM 5544 N N . LEU A 1 717 ? 25.360 -25.148 1.085 1.00 27.89 717 LEU A N 1
ATOM 5545 C CA . LEU A 1 717 ? 24.579 -24.973 -0.165 1.00 27.89 717 LEU A CA 1
ATOM 5546 C C . LEU A 1 717 ? 24.968 -25.902 -1.343 1.00 27.89 717 LEU A C 1
ATOM 5548 O O . LEU A 1 717 ? 25.023 -25.460 -2.485 1.00 27.89 717 LEU A O 1
ATOM 5552 N N . HIS A 1 718 ? 25.134 -27.211 -1.112 1.00 28.83 718 HIS A N 1
ATOM 5553 C CA . HIS A 1 718 ? 25.073 -28.211 -2.196 1.00 28.83 718 HIS A CA 1
ATOM 5554 C C . HIS A 1 718 ? 24.368 -29.510 -1.752 1.00 28.83 718 HIS A C 1
ATOM 5556 O O . HIS A 1 718 ? 24.735 -30.066 -0.716 1.00 28.83 718 HIS A O 1
ATOM 5562 N N . PRO A 1 719 ? 23.378 -30.029 -2.510 1.00 30.38 719 PRO A N 1
ATOM 5563 C CA . PRO A 1 719 ? 22.827 -31.365 -2.290 1.00 30.38 719 PRO A CA 1
ATOM 5564 C C . PRO A 1 719 ? 23.747 -32.446 -2.899 1.00 30.38 719 PRO A C 1
ATOM 5566 O O . PRO A 1 719 ? 24.327 -32.222 -3.965 1.00 30.38 719 PRO A O 1
ATOM 5569 N N . PRO A 1 720 ? 23.880 -33.633 -2.277 1.00 30.80 720 PRO A N 1
ATOM 5570 C CA . PRO A 1 720 ? 24.757 -34.689 -2.778 1.00 30.80 720 PRO A CA 1
ATOM 5571 C C . PRO A 1 720 ? 24.169 -35.409 -4.012 1.00 30.80 720 PRO A C 1
ATOM 5573 O O . PRO A 1 720 ? 22.948 -35.578 -4.108 1.00 30.80 720 PRO A O 1
ATOM 5576 N N . PRO A 1 721 ? 25.011 -35.889 -4.948 1.00 30.69 721 PRO A N 1
ATOM 5577 C CA . PRO A 1 721 ? 24.560 -36.666 -6.098 1.00 30.69 721 PRO A CA 1
ATOM 5578 C C . PRO A 1 721 ? 24.110 -38.081 -5.696 1.00 30.69 721 PRO A C 1
ATOM 5580 O O . PRO A 1 721 ? 24.662 -38.704 -4.788 1.00 30.69 721 PRO A O 1
ATOM 5583 N N . LYS A 1 722 ? 23.111 -38.614 -6.409 1.00 31.59 722 LYS A N 1
ATOM 5584 C CA . LYS A 1 722 ? 22.583 -39.972 -6.195 1.00 31.59 722 LYS A CA 1
ATOM 5585 C C . LYS A 1 722 ? 23.628 -41.033 -6.561 1.00 31.59 722 LYS A C 1
ATOM 5587 O O . LYS A 1 722 ? 24.174 -41.005 -7.661 1.00 31.59 722 LYS A O 1
ATOM 5592 N N . ALA A 1 723 ? 23.840 -42.004 -5.675 1.00 30.73 723 ALA A N 1
ATOM 5593 C CA . ALA A 1 723 ? 24.700 -43.153 -5.942 1.00 30.73 723 ALA A CA 1
ATOM 5594 C C . ALA A 1 723 ? 24.090 -44.070 -7.020 1.00 30.73 723 ALA A C 1
ATOM 5596 O O . ALA A 1 723 ? 22.974 -44.568 -6.866 1.00 30.73 723 ALA A O 1
ATOM 5597 N N . GLY A 1 724 ? 24.835 -44.302 -8.104 1.00 29.19 724 GLY A N 1
ATOM 5598 C CA . GLY A 1 724 ? 24.507 -45.297 -9.126 1.00 29.19 724 GLY A CA 1
ATOM 5599 C C . GLY A 1 724 ? 24.989 -46.694 -8.727 1.00 29.19 724 GLY A C 1
ATOM 5600 O O . GLY A 1 724 ? 26.093 -46.853 -8.208 1.00 29.19 724 GLY A O 1
ATOM 5601 N N . ILE A 1 725 ? 24.163 -47.711 -8.976 1.00 29.06 725 ILE A N 1
ATOM 5602 C CA . ILE A 1 725 ? 24.474 -49.117 -8.680 1.00 29.06 725 ILE A CA 1
ATOM 5603 C C . ILE A 1 725 ? 25.471 -49.666 -9.712 1.00 29.06 725 ILE A C 1
ATOM 5605 O O . ILE A 1 725 ? 25.276 -49.520 -10.917 1.00 29.06 725 ILE A O 1
ATOM 5609 N N . VAL A 1 726 ? 26.525 -50.335 -9.237 1.00 29.64 726 VAL A N 1
ATOM 5610 C CA . VAL A 1 726 ? 27.547 -50.976 -10.080 1.00 29.64 726 VAL A CA 1
ATOM 5611 C C . VAL A 1 726 ? 27.079 -52.363 -10.540 1.00 29.64 726 VAL A C 1
ATOM 5613 O O . VAL A 1 726 ? 26.819 -53.239 -9.716 1.00 29.64 726 VAL A O 1
ATOM 5616 N N . GLY A 1 727 ? 27.032 -52.577 -11.860 1.00 28.75 727 GLY A N 1
ATOM 5617 C CA . GLY A 1 727 ? 26.715 -53.854 -12.514 1.00 28.75 727 GLY A CA 1
ATOM 5618 C C . GLY A 1 727 ? 27.824 -54.287 -13.482 1.00 28.75 727 GLY A C 1
ATOM 5619 O O . GLY A 1 727 ? 28.120 -53.588 -14.440 1.00 28.75 727 GLY A O 1
ATOM 5620 N N . LYS A 1 728 ? 28.447 -55.430 -13.182 1.00 29.94 728 LYS A N 1
ATOM 5621 C CA . LYS A 1 728 ? 29.700 -55.997 -13.727 1.00 29.94 728 LYS A CA 1
ATOM 5622 C C . LYS A 1 728 ? 29.900 -56.052 -15.260 1.00 29.94 728 LYS A C 1
ATOM 5624 O O . LYS A 1 728 ? 28.979 -56.189 -16.051 1.00 29.94 728 LYS A O 1
ATOM 5629 N N . THR A 1 729 ? 31.189 -56.098 -15.600 1.00 34.34 729 THR A N 1
ATOM 5630 C CA . THR A 1 729 ? 31.856 -56.368 -16.888 1.00 34.34 729 THR A CA 1
ATOM 5631 C C . THR A 1 729 ? 31.604 -57.742 -17.532 1.00 34.34 729 THR A C 1
ATOM 5633 O O . THR A 1 729 ? 31.678 -58.751 -16.831 1.00 34.34 729 THR A O 1
ATOM 5636 N N . SER A 1 730 ? 31.573 -57.780 -18.872 1.00 29.69 730 SER A N 1
ATOM 5637 C CA . SER A 1 730 ? 32.274 -58.757 -19.751 1.00 29.69 730 SER A CA 1
ATOM 5638 C C . SER A 1 730 ? 32.085 -58.321 -21.221 1.00 29.69 730 SER A C 1
ATOM 5640 O O . SER A 1 730 ? 30.958 -58.031 -21.598 1.00 29.69 730 SER A O 1
ATOM 5642 N N . ALA A 1 731 ? 33.152 -58.003 -21.967 1.00 33.53 731 ALA A N 1
ATOM 5643 C CA . ALA A 1 731 ? 33.903 -58.878 -22.897 1.00 33.53 731 ALA A CA 1
ATOM 5644 C C . ALA A 1 731 ? 33.313 -58.907 -24.334 1.00 33.53 731 ALA A C 1
ATOM 5646 O O . ALA A 1 731 ? 32.102 -59.001 -24.490 1.00 33.53 731 ALA A O 1
ATOM 5647 N N . GLY A 1 732 ? 34.179 -58.767 -25.353 1.00 34.62 732 GLY A N 1
ATOM 5648 C CA . GLY A 1 732 ? 33.826 -58.645 -26.786 1.00 34.62 732 GLY A CA 1
ATOM 5649 C C . GLY A 1 732 ? 33.459 -59.972 -27.481 1.00 34.62 732 GLY A C 1
ATOM 5650 O O . GLY A 1 732 ? 33.086 -60.923 -26.788 1.00 34.62 732 GLY A O 1
ATOM 5651 N N . PRO A 1 733 ? 33.575 -60.083 -28.823 1.00 44.22 733 PRO A N 1
ATOM 5652 C CA . PRO A 1 733 ? 34.576 -59.417 -29.678 1.00 44.22 733 PRO A CA 1
ATOM 5653 C C . PRO A 1 733 ? 34.146 -58.078 -30.292 1.00 44.22 733 PRO A C 1
ATOM 5655 O O . PRO A 1 733 ? 32.958 -57.950 -30.658 1.00 44.22 733 PRO A O 1
#

Radius of gyration: 32.93 Å; Cα contacts (8 Å, |Δi|>4): 1225; chains: 1; bounding box: 84×103×95 Å

Mean predicted aligned error: 19.28 Å

Nearest PDB structures (foldseek):
  4i5t-assembly3_B-2  TM=7.884E-01  e=3.977E-20  Saccharomyces cerevisiae S288C
  4i5t-assembly3_A  TM=7.969E-01  e=4.206E-20  Saccharomyces cerevisiae S288C
  4i5w-assembly2_B  TM=8.449E-01  e=2.775E-18  Saccharomyces cerevisiae S288C
  8a24-assembly1_A  TM=7.056E-01  e=3.629E-08  Legionella pneumophila str. Corby
  8hwp-assembly1_A  TM=7.521E-01  e=4.427E-06  Photobacterium sp. J15

Solvent-accessible surface area (backbone atoms only — not comparable to full-atom values): 42636 Å² total; per-residue (Å²): 131,82,66,50,52,49,46,58,53,57,74,41,36,58,66,40,41,55,49,11,42,74,70,64,68,24,47,76,41,79,56,53,76,47,77,49,78,54,100,77,30,58,28,39,37,30,30,26,54,70,60,70,76,52,84,87,72,77,81,50,53,68,90,58,77,96,55,89,57,87,84,47,81,85,63,61,74,55,39,48,74,47,38,35,64,43,90,82,85,64,50,45,31,42,32,34,48,47,49,78,25,69,52,80,56,31,30,35,40,29,67,39,70,92,75,48,90,46,45,23,56,55,80,82,47,52,64,59,51,39,56,53,47,46,40,26,29,31,17,64,83,44,98,50,24,38,36,38,35,34,35,22,20,79,26,10,50,34,86,55,34,60,39,56,42,39,35,40,47,35,41,60,92,87,54,66,92,83,64,57,85,66,54,57,39,49,31,42,56,49,38,58,73,71,53,90,65,95,64,62,92,42,71,42,67,56,99,54,70,23,51,37,37,36,30,54,56,89,64,58,76,82,68,68,62,53,77,68,84,72,54,71,68,61,45,52,54,48,28,49,52,51,40,54,53,49,51,54,46,48,52,55,38,50,49,46,50,50,42,44,51,63,52,57,62,82,77,65,84,92,83,69,91,77,67,83,72,76,68,23,22,23,32,40,40,50,92,52,39,39,34,37,29,38,31,76,27,25,40,34,89,58,59,46,62,54,53,41,101,86,70,47,74,61,87,70,65,87,84,68,78,68,44,55,53,79,39,36,37,46,45,73,34,27,43,38,78,17,56,29,68,61,50,40,51,15,45,62,70,69,34,62,71,55,53,53,27,56,22,25,47,47,40,62,46,63,80,59,73,48,49,29,39,37,35,47,20,9,52,84,80,70,97,82,79,71,88,74,89,72,68,72,46,102,85,70,54,78,77,88,44,39,21,23,70,55,16,35,64,40,41,96,89,78,41,57,75,50,34,91,94,35,31,53,25,43,72,86,44,30,61,32,70,40,38,90,82,32,36,33,25,56,40,35,38,41,72,73,68,42,61,41,69,20,23,34,52,41,55,14,34,62,55,19,28,51,74,16,32,52,44,33,49,64,70,49,36,44,79,47,87,58,56,80,68,94,85,58,81,85,56,56,80,44,42,48,24,39,39,38,40,52,54,41,47,27,31,55,55,59,63,50,61,55,71,59,45,50,51,54,46,52,53,47,52,53,52,44,40,73,76,33,43,28,31,39,38,38,35,41,48,48,63,52,46,72,27,58,46,40,64,37,64,87,55,87,82,68,98,80,64,87,69,71,58,73,83,67,77,60,51,56,62,49,40,53,49,46,38,52,49,48,55,51,52,45,52,53,50,29,73,75,36,82,88,32,52,65,45,77,46,59,45,28,59,58,49,45,52,43,69,75,42,28,63,85,73,77,37,88,33,72,72,35,69,64,34,55,36,20,42,44,51,73,43,48,15,33,70,44,24,47,49,50,32,50,50,50,51,54,49,59,65,71,63,72,74,75,78,80,82,79,77,81,78,93,79,77,87,78,87,78,92,78,91,86,84,86,88,82,87,82,90,86,84,91,84,86,84,87,89,81,85,83,90,86,84,91,81,90,89,83,90,88,81,92,84,88,86,82,91,88,93,78,95,84,86,78,85,83,84,84,87,78,87,89,79,86,89,81,86,82,135

Sequence (733 aa):
MSFLKHFEVISSLLPKFEKAKSSGALFFFPSTRSRVIERGINFDIATCPAIQKKPILPAPDFAKVDKPDPFMPPYVPDLYIGDIKDELDGDEYAILLNKFSVIPGHFLMHNLPLKGFQPQNSPLTPSDLTQAYLLIRAARKSPNPIFAFYNCGENSGASQPHKHIQFIPTKDPDAADDEDEEFSRPPIEAYVRNLKLEDDTKIFSLPLPYVHLVRKLELPSASLSGTKALSGQALEELTQTLTNSFLGLLDEAVHATRLYYNAQSTSLLADDTGRASVPNYNILITSEYMHLIPRLREQTLEELHPVGPNGDKIEGDKAYTPQRLSVNSLGFAGMLLGKSEAESQAIKARGVVELLRLCSICYAFVWLPLNVLVVYNGQRRDWDGSILARSIHADGNPPDSGDSYSTVSWNPFQAPTPSPANPIGVHWPGLTSVGLFQPNWVGYMTKEFNASTLLAFDYAIAGNNVTGLTSQIQTEFVPTAGHKPVSFESGSLIRARGIVSWIGINDLAQNATIDMSINQLIQQQQSLYALGARNFILINVPPWDRSPLGKLLPSHYGPKRRFIGAKVSGLGPRILTWNAQLAASARAFSAQHPDASVLVFSSWDTLTAILDNPARFNFTSPTTIGGDVWKDDLHPTSRIHYRIATDITAWLISLSPVPPIATPTSSGIVSVPGWSSTPPSVLSGRGAQNMSSVNLVLVIFMALAATGSVEAWVDRLHPPPKAGIVGKTSAGP